Protein AF-A0A937YTL3-F1 (afdb_monomer)

Solvent-accessible surface area (backbone atoms only — not comparable to full-atom values): 33854 Å² total; per-residue (Å²): 137,85,86,84,88,82,92,81,87,86,85,82,84,82,86,90,82,87,90,86,87,81,88,80,84,86,79,85,83,76,90,75,80,86,70,86,77,78,61,68,65,62,53,50,50,48,52,53,53,60,63,67,40,56,67,49,66,56,79,86,65,87,38,51,38,37,31,37,40,35,32,34,35,30,71,38,46,82,35,52,54,39,41,35,31,31,12,64,50,89,40,17,20,36,35,42,37,41,38,64,58,23,38,36,36,31,41,31,45,88,83,44,77,33,80,75,44,70,21,70,38,87,57,63,76,48,61,47,50,32,36,43,38,39,36,45,42,80,35,63,52,58,99,75,36,40,36,26,54,50,91,40,100,75,34,81,62,46,28,32,39,35,35,33,69,36,43,61,94,54,78,81,69,93,63,66,46,26,76,44,79,46,54,70,67,59,76,51,99,78,74,91,80,84,81,70,91,54,96,78,65,92,59,67,67,74,58,28,58,29,49,28,42,37,35,50,54,40,76,51,48,47,79,75,49,76,49,72,45,66,62,84,92,67,73,82,89,55,53,76,40,61,64,78,43,76,35,84,37,45,98,55,28,13,54,44,75,31,34,31,28,29,78,49,78,78,32,37,18,42,36,22,33,12,16,58,78,36,24,49,34,20,38,29,34,25,42,67,87,55,49,77,61,37,70,37,75,65,65,57,60,9,55,59,96,51,51,63,18,56,34,23,44,45,64,87,69,83,65,39,15,27,35,40,35,18,24,76,49,26,38,37,36,21,38,40,60,65,49,46,76,74,45,77,42,73,44,61,92,92,42,53,40,35,23,30,62,31,68,24,24,43,86,46,55,100,55,56,39,22,38,36,39,23,41,67,50,50,32,38,38,37,19,41,79,82,65,48,75,76,38,64,49,77,44,54,29,18,55,48,57,44,61,45,57,81,88,74,84,59,29,18,26,37,42,30,35,51,29,38,2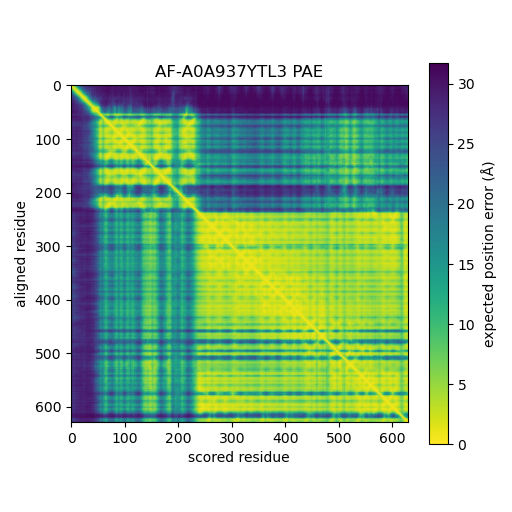5,42,52,81,54,52,72,75,39,70,57,98,66,59,66,47,22,32,17,52,46,84,42,62,32,39,92,94,47,71,60,28,40,40,33,16,20,42,74,49,17,32,53,41,31,26,42,86,85,63,47,79,76,44,62,69,79,72,55,46,79,82,40,25,27,28,34,74,48,67,28,34,41,46,89,72,71,80,36,24,29,39,40,33,30,28,63,64,38,56,80,40,52,4,30,34,43,31,24,42,56,86,70,44,66,68,24,36,38,39,32,48,44,43,69,38,53,40,72,39,54,52,78,71,26,19,24,42,36,35,46,52,62,32,30,31,23,40,72,72,36,48,64,66,33,30,50,53,85,54,66,61,72,50,65,59,39,39,82,47,21,33,51,51,65,46,41,48,86,64,75,67,46,44,23,45,35,38,27,40,20,44,35,42,37,32,30,71,60,87,51,70,69,40,98,56,74,35,64,83,69,59,69,43,57,76,67,83,56

Mean predicted aligned error: 13.04 Å

Sequence (629 aa):
MNDPGYPISPAARPPMSPLSGLLLVAVFPGPRLAADPIPSEERAAAMERERRASVVLSRPDVGLFPHCRARAELDSPSSSAEVVFLATDADNCYVARAVPDGVLLAKRIDEGETVIAEGPSHWWTGPGEYCLEVEAVVSDRDEHGPAWFLNTATVPPLLRLRARVWRADGEPPARWTVSAIDDPVIPGRRGERYWDPDPFGSSSARYPFGSHCGWREARGVRWLALECSSRPLVPPRCPLLEPILRIPTGERGGCWLALGDLTGDGRPDFVVARNDNQAVTALTAYGSDGRELWRWGEGGAADIAYDVPATVYDLDGDGRAEVLCSVRGSLLLLDGETGREKARFPLPAGLDVADCLTIANLRGGERPADVVLKSRYDHLWACDDRLSVLWEWAGNTGHCPTARDIDGDGRDEVLCGYALIDHDGRVLWELPLPDHADTTRLVQLEPGGPVRAVLGCGGGSDMVIASLAGEILHRPQPPLADFHFQTINVGDLRRDPAGRELIVDDGWARPGRAQLALFDAQLRRIGTYYSAYQRFARLVSWGGLARIVMPADGAIVDGRGRAVARFVDPPPFGGPGAESPMARVADIDGDGQDEVILYNAEQIVVYRNPSPPSPQPAVQERLYNFTYY

Secondary structure (DSSP, 8-state):
--------PPPPPPPP-----------PPPPPP-PPPPPHHHHHHHHHHHHTPPEEEPP---S---EEEEEEEESSTT--EEEEEEESSSSSEEEEEEETTEEEEEEEETTEEEEEEEEE-SS--SSEEEEEEEEEEE-SB-SSSBEEE---TTSPPPEEEEEEEEETTSPPPSS-SEEEEE-TTS--SS-SS---S-TTS--GGG--B-SEEEEE--TTEEEEEEEEE-----PPPPPEE-EEEEEE-GGG--SEEEEE-SSSSSS-EEEEEEEETTEEEEEEEE-TTS-EEEEEE-------SS---EEEE-SSSSSSPEEEEEETTEEEEE-TTT--EEEEEEPPTT-SS-SEEEEE-TT--SS--EEEEE-SSSEEEEE-TT--EEEEEES---S--EEE-SSSSSS-EEEETTEEE-TTS-EEEE---SS-EEEEEEEE-STT--EEEEEEEGGGTEEEEEETTS-EEE--SS--TT-----EEEE---SSSSSPEEEEE-TTSPTT-EEEEEE-TTS-EEEEEEES--TT-EEEEETTEEEEEETTTTEEE-TTS-EEEEESSPPPS--TT-SS-EEEEE-SSSSSSPEEEEEETTEEEEE---S---SS-S----TTS----

Nearest PDB structures (foldseek):
  6mlt-assembly1_A  TM=6.626E-01  e=2.944E-10  Vibrio cholerae O1 biovar El Tor str. N16961
  6n44-assembly4_G-3  TM=6.365E-01  e=1.791E-02  Ovis aries
  3ecq-assembly1_A  TM=2.126E-01  e=2.260E-03  Streptococcus pneumoniae R6
  1pz7-assembly2_B  TM=3.491E-01  e=1.713E-01  Gallus gallus
  3poy-assembly1_A  TM=1.247E-01  e=1.872E-03  Bos taurus

pLDDT: mean 79.32, std 19.7, range [23.97, 98.5]

Foldseek 3Di:
DDDDDDDDDDDDDDDDDDDDDDDDDDDDDDDDDDDDDDDPVVVVVVVVVQVPWDWDKDDCPAFAFQKKKWKKWFQWLQWKWKKWHLAPDPQLTWIWIDGNQWIWTWGGHPRDIDTFDIFGDPQSDTTAMKMKMKGWDQALDDPAAGEFEQPFVQFDGWIWIFMAMHGPVDDGDPDTRDIGIDGSLDDPDPDDDDDDVPSPDDDCSSGSGGRIITIIDIPRMDIDDMDTDGDPPDDPDAAEFEFPDKAFCAQNAAFDWFWDALPLPLFIWIKGFADDQQATAKIWTAALRNHTQDIDGHDHQRAFPFAHAWYWADQPPPSHTWIWGWHFQWIFTARSRHRHTPDIDGDPPPARTFRYWDFFFLVLDPDGNWIWTADRFFKIFIAGNRRHTQDMDTGGQAHAKDWADQPPPSGTWIDGWQWIAHSNGHTLDGDPADDTFLDWDFDDFAVVDATWIWTFHAVQLWIFIGGPNGHTPDIDPPRPPQFGWNDWDWFFLDPPPHTIKIWTWRQRPRQNFTWIWIAHSSRRTHYIYGFSGAFQWDWFQAQQTTWIDDLRSQFTAGPNNDGNYGYDPRPDADDRHHRTWHWDWDDRPNQQGTWIWTDRRGMITTTDRPHHHHPDTRDDDPSGRDGSD

Structure (mmCIF, N/CA/C/O backbone):
data_AF-A0A937YTL3-F1
#
_entry.id   AF-A0A937YTL3-F1
#
loop_
_atom_site.group_PDB
_atom_site.id
_atom_site.type_symbol
_atom_site.label_atom_id
_atom_site.label_alt_id
_atom_site.label_comp_id
_atom_site.label_asym_id
_atom_site.label_entity_id
_atom_site.label_seq_id
_atom_site.pdbx_PDB_ins_code
_atom_site.Cartn_x
_atom_site.Cartn_y
_atom_site.Cartn_z
_atom_site.occupancy
_atom_site.B_iso_or_equiv
_atom_site.auth_seq_id
_atom_site.auth_comp_id
_atom_site.auth_asym_id
_atom_site.auth_atom_id
_atom_site.pdbx_PDB_model_num
ATOM 1 N N . MET A 1 1 ? 46.544 2.241 5.929 1.00 29.75 1 MET A N 1
ATOM 2 C CA . MET A 1 1 ? 47.353 3.414 6.320 1.00 29.75 1 MET A CA 1
ATOM 3 C C . MET A 1 1 ? 47.159 4.480 5.255 1.00 29.75 1 MET A C 1
ATOM 5 O O . MET A 1 1 ? 47.470 4.206 4.108 1.00 29.75 1 MET A O 1
ATOM 9 N N . ASN A 1 2 ? 46.648 5.630 5.693 1.00 27.20 2 ASN A N 1
ATOM 10 C CA . ASN A 1 2 ? 46.633 6.963 5.076 1.00 27.20 2 ASN A CA 1
ATOM 11 C C . ASN A 1 2 ? 45.775 7.220 3.816 1.00 27.20 2 ASN A C 1
ATOM 13 O O . ASN A 1 2 ? 46.163 6.945 2.687 1.00 27.20 2 ASN A O 1
ATOM 17 N N . ASP A 1 3 ? 44.630 7.832 4.123 1.00 34.81 3 ASP A N 1
ATOM 18 C CA . ASP A 1 3 ? 43.725 8.707 3.364 1.00 34.81 3 ASP A CA 1
ATOM 19 C C . ASP A 1 3 ? 44.435 9.854 2.602 1.00 34.81 3 ASP A C 1
ATOM 21 O O . ASP A 1 3 ? 45.474 10.345 3.067 1.00 34.81 3 ASP A O 1
ATOM 25 N N . PRO A 1 4 ? 43.872 10.309 1.462 1.00 37.59 4 PRO A N 1
ATOM 26 C CA . PRO A 1 4 ? 43.619 11.746 1.326 1.00 37.59 4 PRO A CA 1
ATOM 27 C C . PRO A 1 4 ? 42.295 12.116 0.604 1.00 37.59 4 PRO A C 1
ATOM 29 O O . PRO A 1 4 ? 42.145 11.898 -0.594 1.00 37.59 4 PRO A O 1
ATOM 32 N N . GLY A 1 5 ? 41.416 12.841 1.305 1.00 25.72 5 GLY A N 1
ATOM 33 C CA . GLY A 1 5 ? 41.250 14.297 1.122 1.00 25.72 5 GLY A CA 1
ATOM 34 C C . GLY A 1 5 ? 40.209 14.821 0.112 1.00 25.72 5 GLY A C 1
ATOM 35 O O . GLY A 1 5 ? 40.522 15.045 -1.054 1.00 25.72 5 GLY A O 1
ATOM 36 N N . TYR A 1 6 ? 39.029 15.204 0.623 1.00 26.19 6 TYR A N 1
ATOM 37 C CA . TYR A 1 6 ? 38.094 16.182 0.030 1.00 26.19 6 TYR A CA 1
ATOM 38 C C . TYR A 1 6 ? 38.280 17.572 0.685 1.00 26.19 6 TYR A C 1
ATOM 40 O O . TYR A 1 6 ? 38.459 17.632 1.905 1.00 26.19 6 TYR A O 1
ATOM 48 N N . PRO A 1 7 ? 38.203 18.704 -0.048 1.00 29.64 7 PRO A N 1
ATOM 49 C CA . PRO A 1 7 ? 38.272 20.034 0.549 1.00 29.64 7 PRO A CA 1
ATOM 50 C C . PRO A 1 7 ? 36.874 20.573 0.900 1.00 29.64 7 PRO A C 1
ATOM 52 O O . PRO A 1 7 ? 36.005 20.685 0.040 1.00 29.64 7 PRO A O 1
ATOM 55 N N . ILE A 1 8 ? 36.689 20.990 2.155 1.00 30.19 8 ILE A N 1
ATOM 56 C CA . ILE A 1 8 ? 35.582 21.852 2.596 1.00 30.19 8 ILE A CA 1
ATOM 57 C C . ILE A 1 8 ? 36.203 23.166 3.081 1.00 30.19 8 ILE A C 1
ATOM 59 O O . ILE A 1 8 ? 37.083 23.167 3.941 1.00 30.19 8 ILE A O 1
ATOM 63 N N . SER A 1 9 ? 35.763 24.289 2.511 1.00 26.88 9 SER A N 1
ATOM 64 C CA . SER A 1 9 ? 36.149 25.637 2.946 1.00 26.88 9 SER A CA 1
ATOM 65 C C . SER A 1 9 ? 35.270 26.106 4.121 1.00 26.88 9 SER A C 1
ATOM 67 O O . SER A 1 9 ? 34.062 25.863 4.087 1.00 26.88 9 SER A O 1
ATOM 69 N N . PRO A 1 10 ? 35.818 26.796 5.145 1.00 30.89 10 PRO A N 1
ATOM 70 C CA . PRO A 1 10 ? 35.059 27.275 6.295 1.00 30.89 10 PRO A CA 1
ATOM 71 C C . PRO A 1 10 ? 34.634 28.744 6.123 1.00 30.89 10 PRO A C 1
ATOM 73 O O . PRO A 1 10 ? 35.472 29.626 5.939 1.00 30.89 10 PRO A O 1
ATOM 76 N N . ALA A 1 11 ? 33.340 29.040 6.265 1.00 29.77 11 ALA A N 1
ATOM 77 C CA . ALA A 1 11 ? 32.865 30.411 6.452 1.00 29.77 11 ALA A CA 1
ATOM 78 C C . ALA A 1 11 ? 32.672 30.696 7.951 1.00 29.77 11 ALA A C 1
ATOM 80 O O . ALA A 1 11 ? 31.919 30.022 8.654 1.00 29.77 11 ALA A O 1
ATOM 81 N N . ALA A 1 12 ? 33.423 31.683 8.434 1.00 28.78 12 ALA A N 1
ATOM 82 C CA . ALA A 1 12 ? 33.547 32.080 9.826 1.00 28.78 12 ALA A CA 1
ATOM 83 C C . ALA A 1 12 ? 32.292 32.778 10.387 1.00 28.78 12 ALA A C 1
ATOM 85 O O . ALA A 1 12 ? 31.668 33.610 9.731 1.00 28.78 12 ALA A O 1
ATOM 86 N N . ARG A 1 13 ? 31.986 32.490 11.658 1.00 31.33 13 ARG A N 1
ATOM 87 C CA . ARG A 1 13 ? 31.073 33.266 12.515 1.00 31.33 13 ARG A CA 1
ATOM 88 C C . ARG A 1 13 ? 31.724 34.598 12.929 1.00 31.33 13 ARG A C 1
ATOM 90 O O . ARG A 1 13 ? 32.896 34.568 13.307 1.00 31.33 13 ARG A O 1
ATOM 97 N N . PRO A 1 14 ? 30.984 35.718 13.017 1.00 28.91 14 PRO A N 1
ATOM 98 C CA . PRO A 1 14 ? 31.380 36.855 13.841 1.00 28.91 14 PRO A CA 1
ATOM 99 C C . PRO A 1 14 ? 30.705 36.821 15.236 1.00 28.91 14 PRO A C 1
ATOM 101 O O . PRO A 1 14 ? 29.682 36.153 15.412 1.00 28.91 14 PRO A O 1
ATOM 104 N N . PRO A 1 15 ? 31.283 37.495 16.253 1.00 29.50 15 PRO A N 1
ATOM 105 C CA . PRO A 1 15 ? 30.921 37.325 17.662 1.00 29.50 15 PRO A CA 1
ATOM 106 C C . PRO A 1 15 ? 29.812 38.282 18.135 1.00 29.50 15 PRO A C 1
ATOM 108 O O . PRO A 1 15 ? 29.671 39.397 17.639 1.00 29.50 15 PRO A O 1
ATOM 111 N N . MET A 1 16 ? 29.060 37.853 19.155 1.00 29.59 16 MET A N 1
ATOM 112 C CA . MET A 1 16 ? 28.075 38.664 19.882 1.00 29.59 16 MET A CA 1
ATOM 113 C C . MET A 1 16 ? 28.710 39.508 20.997 1.00 29.59 16 MET A C 1
ATOM 115 O O . MET A 1 16 ? 29.498 38.985 21.781 1.00 29.59 16 MET A O 1
ATOM 119 N N . SER A 1 17 ? 28.280 40.770 21.130 1.00 26.17 17 SER A N 1
ATOM 120 C CA . SER A 1 17 ? 27.730 41.415 22.352 1.00 26.17 17 SER A CA 1
ATOM 121 C C . SER A 1 17 ? 27.512 42.935 22.101 1.00 26.17 17 SER A C 1
ATOM 123 O O . SER A 1 17 ? 27.906 43.419 21.043 1.00 26.17 17 SER A O 1
ATOM 125 N N . PRO A 1 18 ? 26.877 43.712 23.004 1.00 43.75 18 PRO A N 1
ATOM 126 C CA . PRO A 1 18 ? 25.426 43.786 23.185 1.00 43.75 18 PRO A CA 1
ATOM 127 C C . PRO A 1 18 ? 24.883 45.238 23.096 1.00 43.75 18 PRO A C 1
ATOM 129 O O . PRO A 1 18 ? 25.645 46.191 22.979 1.00 43.75 18 PRO A O 1
ATOM 132 N N . LEU A 1 19 ? 23.562 45.369 23.289 1.00 25.34 19 LEU A N 1
ATOM 133 C CA . LEU A 1 19 ? 22.788 46.550 23.725 1.00 25.34 19 LEU A CA 1
ATOM 134 C C . LEU A 1 19 ? 21.962 47.319 22.678 1.00 25.34 19 LEU A C 1
ATOM 136 O O . LEU A 1 19 ? 22.471 47.879 21.713 1.00 25.34 19 LEU A O 1
ATOM 140 N N . SER A 1 20 ? 20.711 47.527 23.109 1.00 25.73 20 SER A N 1
ATOM 141 C CA . SER A 1 20 ? 19.862 48.723 22.960 1.00 25.73 20 SER A CA 1
ATOM 142 C C . SER A 1 20 ? 18.708 48.636 21.962 1.00 25.73 20 SER A C 1
ATOM 144 O O . SER A 1 20 ? 18.903 48.689 20.755 1.00 25.73 20 SER A O 1
ATOM 146 N N . GLY A 1 21 ? 17.490 48.694 22.512 1.00 24.22 21 GLY A N 1
ATOM 147 C CA . GLY A 1 21 ? 16.409 49.482 21.920 1.00 24.22 21 GLY A CA 1
ATOM 148 C C . GLY A 1 21 ? 15.273 48.698 21.275 1.00 24.22 21 GLY A C 1
ATOM 149 O O . GLY A 1 21 ? 15.153 48.699 20.056 1.00 24.22 21 GLY A O 1
ATOM 150 N N . LEU A 1 22 ? 14.370 48.138 22.087 1.00 26.12 22 LEU A N 1
ATOM 151 C CA . LEU A 1 22 ? 12.993 47.908 21.646 1.00 26.12 22 LEU A CA 1
ATOM 152 C C . LEU A 1 22 ? 12.035 48.764 22.476 1.00 26.12 22 LEU A C 1
ATOM 154 O O . LEU A 1 22 ? 12.068 48.781 23.706 1.00 26.12 22 LEU A O 1
ATOM 158 N N . LEU A 1 23 ? 11.244 49.526 21.730 1.00 25.31 23 LEU A N 1
ATOM 159 C CA . LEU A 1 23 ? 10.263 50.516 22.138 1.00 25.31 23 LEU A CA 1
ATOM 160 C C . LEU A 1 23 ? 9.120 49.835 22.911 1.00 25.31 23 LEU A C 1
ATOM 162 O O . LEU A 1 23 ? 8.432 48.968 22.375 1.00 25.31 23 LEU A O 1
ATOM 166 N N . LEU A 1 24 ? 8.918 50.231 24.169 1.00 24.86 24 LEU A N 1
ATOM 167 C CA . LEU A 1 24 ? 7.807 49.783 25.007 1.00 24.86 24 LEU A CA 1
ATOM 168 C C . LEU A 1 24 ? 6.581 50.669 24.724 1.00 24.86 24 LEU A C 1
ATOM 170 O O . LEU A 1 24 ? 6.617 51.873 24.982 1.00 24.86 24 LEU A O 1
ATOM 174 N N . VAL A 1 25 ? 5.488 50.091 24.224 1.00 26.06 25 VAL A N 1
ATOM 175 C CA . VAL A 1 25 ? 4.166 50.738 24.250 1.00 26.06 25 VAL A CA 1
ATOM 176 C C . VAL A 1 25 ? 3.600 50.560 25.658 1.00 26.06 25 VAL A C 1
ATOM 178 O O . VAL A 1 25 ? 3.339 49.443 26.099 1.00 26.06 25 VAL A O 1
ATOM 181 N N . ALA A 1 26 ? 3.455 51.668 26.382 1.00 23.97 26 ALA A N 1
ATOM 182 C CA . ALA A 1 26 ? 2.906 51.696 27.730 1.00 23.97 26 ALA A CA 1
ATOM 183 C C . ALA A 1 26 ? 1.375 51.543 27.707 1.00 23.97 26 ALA A C 1
ATOM 185 O O . ALA A 1 26 ? 0.670 52.383 27.151 1.00 23.97 26 ALA A O 1
ATOM 186 N N . VAL A 1 27 ? 0.864 50.505 28.371 1.00 27.00 27 VAL A N 1
ATOM 187 C CA . VAL A 1 27 ? -0.536 50.414 28.805 1.00 27.00 27 VAL A CA 1
ATOM 188 C C . VAL A 1 27 ? -0.554 50.636 30.317 1.00 27.00 27 VAL A C 1
ATOM 190 O O . VAL A 1 27 ? 0.011 49.851 31.076 1.00 27.00 27 VAL A O 1
ATOM 193 N N . PHE A 1 28 ? -1.164 51.738 30.752 1.00 24.72 28 PHE A N 1
ATOM 194 C CA . PHE A 1 28 ? -1.344 52.077 32.165 1.00 24.72 28 PHE A CA 1
ATOM 195 C C . PHE A 1 28 ? -2.429 51.193 32.808 1.00 24.72 28 PHE A C 1
ATOM 197 O O . PHE A 1 28 ? -3.529 51.112 32.259 1.00 24.72 28 PHE A O 1
ATOM 204 N N . P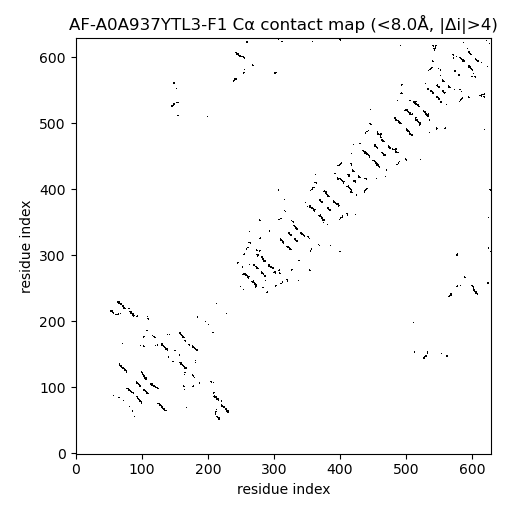RO A 1 29 ? -2.204 50.603 33.997 1.00 29.62 29 PRO A N 1
ATOM 205 C CA . PRO A 1 29 ? -3.283 50.084 34.821 1.00 29.62 29 PRO A CA 1
ATOM 206 C C . PRO A 1 29 ? -3.828 51.186 35.744 1.00 29.62 29 PRO A C 1
ATOM 208 O O . PRO A 1 29 ? -3.080 51.848 36.463 1.00 29.62 29 PRO A O 1
ATOM 211 N N . GLY A 1 30 ? -5.150 51.374 35.721 1.00 29.83 30 GLY A N 1
ATOM 212 C CA . GLY A 1 30 ? -5.882 52.192 36.692 1.00 29.83 30 GLY A CA 1
ATOM 213 C C . GLY A 1 30 ? -5.894 51.577 38.104 1.00 29.83 30 GLY A C 1
ATOM 214 O O . GLY A 1 30 ? -5.521 50.413 38.282 1.00 29.83 30 GLY A O 1
ATOM 215 N N . PRO A 1 31 ? -6.319 52.341 39.126 1.00 26.09 31 PRO A N 1
ATOM 216 C CA . PRO A 1 31 ? -6.171 51.962 40.525 1.00 26.09 31 PRO A CA 1
ATOM 217 C C . PRO A 1 31 ? -7.118 50.809 40.880 1.00 26.09 31 PRO A C 1
ATOM 219 O O . PRO A 1 31 ? -8.338 50.943 40.808 1.00 26.09 31 PRO A O 1
ATOM 222 N N . ARG A 1 32 ? -6.555 49.667 41.291 1.00 30.61 32 ARG A N 1
ATOM 223 C CA . ARG A 1 32 ? -7.311 48.602 41.959 1.00 30.61 32 ARG A CA 1
ATOM 224 C C . ARG A 1 32 ? -7.521 49.000 43.418 1.00 30.61 32 ARG A C 1
ATOM 226 O O . ARG A 1 32 ? -6.556 49.214 44.146 1.00 30.61 32 ARG A O 1
ATOM 233 N N . LEU A 1 33 ? -8.786 49.087 43.824 1.00 31.20 33 LEU A N 1
ATOM 234 C CA . LEU A 1 33 ? -9.197 49.107 45.226 1.00 31.20 33 LEU A CA 1
ATOM 235 C C . LEU A 1 33 ? -8.625 47.866 45.923 1.00 31.20 33 LEU A C 1
ATOM 237 O O . LEU A 1 33 ? -8.831 46.742 45.464 1.00 31.20 33 LEU A O 1
ATOM 241 N N . ALA A 1 34 ? -7.879 48.089 47.002 1.00 27.81 34 ALA A N 1
ATOM 242 C CA . ALA A 1 34 ? -7.353 47.038 47.853 1.00 27.81 34 ALA A CA 1
ATOM 243 C C . ALA A 1 34 ? -8.515 46.370 48.603 1.00 27.81 34 ALA A C 1
ATOM 245 O O . ALA A 1 34 ? -9.132 46.977 49.474 1.00 27.81 34 ALA A O 1
ATOM 246 N N . ALA A 1 35 ? -8.810 45.126 48.241 1.00 37.47 35 ALA A N 1
ATOM 247 C CA . ALA A 1 35 ? -9.362 44.157 49.173 1.00 37.47 35 ALA A CA 1
ATOM 248 C C . ALA A 1 35 ? -8.183 43.281 49.607 1.00 37.47 35 ALA A C 1
ATOM 250 O O . ALA A 1 35 ? -7.434 42.804 48.749 1.00 37.47 35 ALA A O 1
ATOM 251 N N . ASP A 1 36 ? -7.981 43.145 50.916 1.00 30.41 36 ASP A N 1
ATOM 252 C CA . ASP A 1 36 ? -6.839 42.429 51.482 1.00 30.41 36 ASP A CA 1
ATOM 253 C C . ASP A 1 36 ? -6.730 41.005 50.901 1.00 30.41 36 ASP A C 1
ATOM 255 O O . ASP A 1 36 ? -7.723 40.268 50.875 1.00 30.41 36 ASP A O 1
ATOM 259 N N . PRO A 1 37 ? -5.550 40.587 50.409 1.00 37.66 37 PRO A N 1
ATOM 260 C CA . PRO A 1 37 ? -5.356 39.231 49.931 1.00 37.66 37 PRO A CA 1
ATOM 261 C C . PRO A 1 37 ? -5.349 38.264 51.118 1.00 37.66 37 PRO A C 1
ATOM 263 O O . PRO A 1 37 ? -4.551 38.393 52.045 1.00 37.66 37 PRO A O 1
ATOM 266 N N . ILE A 1 38 ? -6.210 37.249 51.055 1.00 41.78 38 ILE A N 1
ATOM 267 C CA . ILE A 1 38 ? -6.096 36.050 51.891 1.00 41.78 38 ILE A CA 1
ATOM 268 C C . ILE A 1 38 ? -4.689 35.446 51.653 1.00 41.78 38 ILE A C 1
ATOM 270 O O . ILE A 1 38 ? -4.292 35.330 50.486 1.00 41.78 38 ILE A O 1
ATOM 274 N N . PRO A 1 39 ? -3.917 35.080 52.696 1.00 42.19 39 PRO A N 1
ATOM 275 C CA . PRO A 1 39 ? -2.539 34.607 52.552 1.00 42.19 39 PRO A CA 1
ATOM 276 C C . PRO A 1 39 ? -2.403 33.408 51.599 1.00 42.19 39 PRO A C 1
ATOM 278 O O . PRO A 1 39 ? -3.174 32.448 51.651 1.00 42.19 39 PRO A O 1
ATOM 281 N N . SER A 1 40 ? -1.380 33.444 50.739 1.00 57.69 40 SER A N 1
ATOM 282 C CA . SER A 1 40 ? -1.091 32.438 49.703 1.00 57.69 40 SER A CA 1
ATOM 283 C C . SER A 1 40 ? -0.885 31.018 50.238 1.00 57.69 40 SER A C 1
ATOM 285 O O . SER A 1 40 ? -1.131 30.062 49.506 1.00 57.69 40 SER A O 1
ATOM 287 N N . GLU A 1 41 ? -0.489 30.859 51.501 1.00 45.19 41 GLU A N 1
ATOM 288 C CA . GLU A 1 41 ? -0.297 29.553 52.140 1.00 45.19 41 GLU A CA 1
ATOM 289 C C . GLU A 1 41 ? -1.617 28.842 52.458 1.00 45.19 41 GLU A C 1
ATOM 291 O O . GLU A 1 41 ? -1.681 27.624 52.335 1.00 45.19 41 GLU A O 1
ATOM 296 N N . GLU A 1 42 ? -2.698 29.562 52.777 1.00 44.75 42 GLU A N 1
ATOM 297 C CA . GLU A 1 42 ? -4.021 28.947 52.959 1.00 44.75 42 GLU A CA 1
ATOM 298 C C . GLU A 1 42 ? -4.634 28.524 51.626 1.00 44.75 42 GLU A C 1
ATOM 300 O O . GLU A 1 42 ? -5.284 27.486 51.559 1.00 44.75 42 GLU A O 1
ATOM 305 N N . ARG A 1 43 ? -4.375 29.268 50.543 1.00 44.06 43 ARG A N 1
ATOM 306 C CA . ARG A 1 43 ? -4.766 28.874 49.179 1.00 44.06 43 ARG A CA 1
ATOM 307 C C . ARG A 1 43 ? -3.961 27.679 48.677 1.00 44.06 43 ARG A C 1
ATOM 309 O O . ARG A 1 43 ? -4.545 26.755 48.125 1.00 44.06 43 ARG A O 1
ATOM 316 N N . ALA A 1 44 ? -2.650 27.668 48.912 1.00 40.88 44 ALA A N 1
ATOM 317 C CA . ALA A 1 44 ? -1.788 26.540 48.576 1.00 40.88 44 ALA A CA 1
ATOM 318 C C . ALA A 1 44 ? -2.135 25.303 49.415 1.00 40.88 44 ALA A C 1
ATOM 320 O O . ALA A 1 44 ? -2.252 24.221 48.863 1.00 40.88 44 ALA A O 1
ATOM 321 N N . ALA A 1 45 ? -2.404 25.450 50.715 1.00 40.91 45 ALA A N 1
ATOM 322 C CA . ALA A 1 45 ? -2.838 24.355 51.580 1.00 40.91 45 ALA A CA 1
ATOM 323 C C . ALA A 1 45 ? -4.281 23.906 51.302 1.00 40.91 45 ALA A C 1
ATOM 325 O O . ALA A 1 45 ? -4.590 22.735 51.502 1.00 40.91 45 ALA A O 1
ATOM 326 N N . ALA A 1 46 ? -5.167 24.795 50.841 1.00 39.66 46 ALA A N 1
ATOM 327 C CA . ALA A 1 46 ? -6.499 24.439 50.357 1.00 39.66 46 ALA A CA 1
ATOM 328 C C . ALA A 1 46 ? -6.421 23.677 49.030 1.00 39.66 46 ALA A C 1
ATOM 330 O O . ALA A 1 46 ? -7.091 22.661 48.913 1.00 39.66 46 ALA A O 1
ATOM 331 N N . MET A 1 47 ? -5.546 24.081 48.102 1.00 39.75 47 MET A N 1
ATOM 332 C CA . MET A 1 47 ? -5.264 23.342 46.863 1.00 39.75 47 MET A CA 1
ATOM 333 C C . MET A 1 47 ? -4.549 22.008 47.133 1.00 39.75 47 MET A C 1
ATOM 335 O O . MET A 1 47 ? -4.861 21.009 46.496 1.00 39.75 47 MET A O 1
ATOM 339 N N . GLU A 1 48 ? -3.644 21.944 48.113 1.00 35.75 48 GLU A N 1
ATOM 340 C CA . GLU A 1 48 ? -2.950 20.716 48.532 1.00 35.75 48 GLU A CA 1
ATOM 341 C C . GLU A 1 48 ? -3.895 19.770 49.310 1.00 35.75 48 GLU A C 1
ATOM 343 O O . GLU A 1 48 ? -3.798 18.546 49.214 1.00 35.75 48 GLU A O 1
ATOM 348 N N . ARG A 1 49 ? -4.872 20.319 50.053 1.00 39.00 49 ARG A N 1
ATOM 349 C CA . ARG A 1 49 ? -5.961 19.556 50.694 1.00 39.00 49 ARG A CA 1
ATOM 350 C C . ARG A 1 49 ? -7.055 19.141 49.707 1.00 39.00 49 ARG A C 1
ATOM 352 O O . ARG A 1 49 ? -7.591 18.054 49.878 1.00 39.00 49 ARG A O 1
ATOM 359 N N . GLU A 1 50 ? -7.347 19.934 48.677 1.00 43.56 50 GLU A N 1
ATOM 360 C CA . GLU A 1 50 ? -8.157 19.522 47.519 1.00 43.56 50 GLU A CA 1
ATOM 361 C C . GLU A 1 50 ? -7.434 18.459 46.688 1.00 43.56 50 GLU A C 1
ATOM 363 O O . GLU A 1 50 ? -8.077 17.563 46.149 1.00 43.56 50 GLU A O 1
ATOM 368 N N . ARG A 1 51 ? -6.098 18.490 46.616 1.00 42.75 51 ARG A N 1
ATOM 369 C CA . ARG A 1 51 ? -5.280 17.425 46.013 1.00 42.75 51 ARG A CA 1
ATOM 370 C C . ARG A 1 51 ? -5.354 16.106 46.782 1.00 42.75 51 ARG A C 1
ATOM 372 O O . ARG A 1 51 ? -5.317 15.062 46.149 1.00 42.75 51 ARG A O 1
ATOM 379 N N . ARG A 1 52 ? -5.545 16.134 48.108 1.00 42.69 52 ARG A N 1
ATOM 380 C CA . ARG A 1 52 ? -5.742 14.939 48.963 1.00 42.69 52 ARG A CA 1
ATOM 381 C C . ARG A 1 52 ? -7.155 14.336 48.923 1.00 42.69 52 ARG A C 1
ATOM 383 O O . ARG A 1 52 ? -7.495 13.527 49.784 1.00 42.69 52 ARG A O 1
ATOM 390 N N . ALA A 1 53 ? -7.984 14.718 47.961 1.00 53.84 53 ALA A N 1
ATOM 391 C CA . ALA A 1 53 ? -9.228 14.017 47.676 1.00 53.84 53 ALA A CA 1
ATOM 392 C C . ALA A 1 53 ? -8.943 12.599 47.157 1.00 53.84 53 ALA A C 1
ATOM 394 O O . ALA A 1 53 ? -8.243 12.443 46.154 1.00 53.84 53 ALA A O 1
ATOM 395 N N . SER A 1 54 ? -9.487 11.579 47.828 1.00 64.31 54 SER A N 1
ATOM 396 C CA . SER A 1 54 ? -9.379 10.193 47.375 1.00 64.31 54 SER A CA 1
ATOM 397 C C . SER A 1 54 ? -10.340 9.945 46.202 1.00 64.31 54 SER A C 1
ATOM 399 O O . SER A 1 54 ? -11.467 10.452 46.186 1.00 64.31 54 SER A O 1
ATOM 401 N N . VAL A 1 55 ? -9.879 9.224 45.176 1.00 70.75 55 VAL A N 1
ATOM 402 C CA . VAL A 1 55 ? -10.742 8.746 44.088 1.00 70.75 55 VAL A CA 1
ATOM 403 C C . VAL A 1 55 ? -11.280 7.382 44.496 1.00 70.75 55 VAL A C 1
ATOM 405 O O . VAL A 1 55 ? -10.510 6.458 44.757 1.00 70.75 55 VAL A O 1
ATOM 408 N N . VAL A 1 56 ? -12.604 7.257 44.555 1.00 75.06 56 VAL A N 1
ATOM 409 C CA . VAL A 1 56 ? -13.280 5.997 44.869 1.00 75.06 56 VAL A CA 1
ATOM 410 C C . VAL A 1 56 ? -13.714 5.358 43.555 1.00 75.06 56 VAL A C 1
ATOM 412 O O . VAL A 1 56 ? -14.658 5.822 42.915 1.00 75.06 56 VAL A O 1
ATOM 415 N N . LEU A 1 57 ? -13.013 4.299 43.146 1.00 73.81 57 LEU A N 1
ATOM 416 C CA . LEU A 1 57 ? -13.356 3.487 41.975 1.00 73.81 57 LEU A CA 1
ATOM 417 C C . LEU A 1 57 ? -14.274 2.318 42.370 1.00 73.81 57 LEU A C 1
ATOM 419 O O . LEU A 1 57 ? -14.143 1.732 43.448 1.00 73.81 57 LEU A O 1
ATOM 423 N N . SER A 1 58 ? -15.206 1.970 41.487 1.00 67.12 58 SER A N 1
ATOM 424 C CA . SER A 1 58 ? -16.074 0.791 41.613 1.00 67.12 58 SER A CA 1
ATOM 425 C C . SER A 1 58 ? -15.284 -0.532 41.554 1.00 67.12 58 SER A C 1
ATOM 427 O O . SER A 1 58 ? -14.225 -0.627 40.933 1.00 67.12 58 SER A O 1
ATOM 429 N N . ARG A 1 59 ? -15.799 -1.568 42.241 1.00 54.12 59 ARG A N 1
ATOM 430 C CA . ARG A 1 59 ? -15.260 -2.948 42.265 1.00 54.12 59 ARG A CA 1
ATOM 431 C C . ARG A 1 59 ? -15.537 -3.683 40.924 1.00 54.12 59 ARG A C 1
ATOM 433 O O . ARG A 1 59 ? -16.406 -3.246 40.180 1.00 54.12 59 ARG A O 1
ATOM 440 N N . PRO A 1 60 ? -14.795 -4.763 40.593 1.00 46.16 60 PRO A N 1
ATOM 441 C CA . PRO A 1 60 ? -14.303 -5.091 39.249 1.00 46.16 60 PRO A CA 1
ATOM 442 C C . PRO A 1 60 ? -15.298 -5.887 38.390 1.00 46.16 60 PRO A C 1
ATOM 444 O O . PRO A 1 60 ? -14.981 -6.980 37.914 1.00 46.16 60 PRO A O 1
ATOM 447 N N . ASP A 1 61 ? -16.499 -5.364 38.176 1.00 44.66 61 ASP A N 1
ATOM 448 C CA . ASP A 1 61 ? -17.336 -5.894 37.103 1.00 44.66 61 ASP A CA 1
ATOM 449 C C . ASP A 1 61 ? -16.642 -5.554 35.774 1.00 44.66 61 ASP A C 1
ATOM 451 O O . ASP A 1 61 ? -16.550 -4.395 35.375 1.00 44.66 61 ASP A O 1
ATOM 455 N N . VAL A 1 62 ? -16.055 -6.567 35.131 1.00 49.47 62 VAL A N 1
ATOM 456 C CA . VAL A 1 62 ? -15.215 -6.413 33.936 1.00 49.47 62 VAL A CA 1
ATOM 457 C C . VAL A 1 62 ? -16.074 -5.908 32.772 1.00 49.47 62 VAL A C 1
ATOM 459 O O . VAL A 1 62 ? -16.805 -6.676 32.146 1.00 49.47 62 VAL A O 1
ATOM 462 N N . GLY A 1 63 ? -15.993 -4.613 32.466 1.00 54.69 63 GLY A N 1
ATOM 463 C CA . GLY A 1 63 ? -16.669 -4.023 31.314 1.00 54.69 63 GLY A CA 1
ATOM 464 C C . GLY A 1 63 ? -16.314 -2.554 31.094 1.00 54.69 63 GLY A C 1
ATOM 465 O O . GLY A 1 63 ? -16.092 -1.806 32.036 1.00 54.69 63 GLY A O 1
ATOM 466 N N . LEU A 1 64 ? -16.273 -2.113 29.836 1.00 65.69 64 LEU A N 1
ATOM 467 C CA . LEU A 1 64 ? -16.236 -0.680 29.534 1.00 65.69 64 LEU A CA 1
ATOM 468 C C . LEU A 1 64 ? -17.563 -0.073 30.009 1.00 65.69 64 LEU A C 1
ATOM 470 O O . LEU A 1 64 ? -18.620 -0.577 29.623 1.00 65.69 64 LEU A O 1
ATOM 474 N N . PHE A 1 65 ? -17.508 0.979 30.834 1.00 73.56 65 PHE A N 1
ATOM 475 C CA . PHE A 1 65 ? -18.672 1.714 31.347 1.00 73.56 65 PHE A CA 1
ATOM 476 C C . PHE A 1 65 ? -18.870 3.030 30.570 1.00 73.56 65 PHE A C 1
ATOM 478 O O . PHE A 1 65 ? -18.520 4.101 31.070 1.00 73.56 65 PHE A O 1
ATOM 485 N N . PRO A 1 66 ? -19.411 2.981 29.334 1.00 77.75 66 PRO A N 1
ATOM 486 C CA . PRO A 1 66 ? -19.635 4.154 28.499 1.00 77.75 66 PRO A CA 1
ATOM 487 C C . PRO A 1 66 ? -20.714 5.084 29.043 1.00 77.75 66 PRO A C 1
ATOM 489 O O . PRO A 1 66 ? -20.897 6.162 28.508 1.00 77.75 66 PRO A O 1
ATOM 492 N N . HIS A 1 67 ? -21.490 4.696 30.047 1.00 88.88 67 HIS A N 1
ATOM 493 C CA . HIS A 1 67 ? -22.555 5.540 30.570 1.00 88.88 67 HIS A CA 1
ATOM 494 C C . HIS A 1 67 ? -22.601 5.413 32.084 1.00 88.88 67 HIS A C 1
ATOM 496 O O . HIS A 1 67 ? -22.712 4.301 32.606 1.00 88.88 67 HIS A O 1
ATOM 502 N N . CYS A 1 68 ? -22.478 6.552 32.767 1.00 89.50 68 CYS A N 1
ATOM 503 C CA . CYS A 1 68 ? -22.523 6.633 34.221 1.00 89.50 68 CYS A CA 1
ATOM 504 C C . CYS A 1 68 ? -23.469 7.755 34.659 1.00 89.50 68 CYS A C 1
ATOM 506 O O . CYS A 1 68 ? -23.492 8.839 34.074 1.00 89.50 68 CYS A O 1
ATOM 508 N N . ARG A 1 69 ? -24.228 7.520 35.726 1.00 91.75 69 ARG A N 1
ATOM 509 C CA . ARG A 1 69 ? -25.094 8.508 36.366 1.00 91.75 69 ARG A CA 1
ATOM 510 C C . ARG A 1 69 ? -24.821 8.517 37.858 1.00 91.75 69 ARG A C 1
ATOM 512 O O . ARG A 1 69 ? -25.037 7.520 38.539 1.00 91.75 69 ARG A O 1
ATOM 519 N N . ALA A 1 70 ? -24.374 9.653 38.364 1.00 91.75 70 ALA A N 1
ATOM 520 C CA . ALA A 1 70 ? -24.035 9.830 39.761 1.00 91.75 70 ALA A CA 1
ATOM 521 C C . ALA A 1 70 ? -25.002 10.805 40.434 1.00 91.75 70 ALA A C 1
ATOM 523 O O . ALA A 1 70 ? -25.344 11.849 39.875 1.00 91.75 70 ALA A O 1
ATOM 524 N N . ARG A 1 71 ? -25.434 10.459 41.647 1.00 92.81 71 ARG A N 1
ATOM 525 C CA . ARG A 1 71 ? -26.249 11.314 42.511 1.00 92.81 71 ARG A CA 1
ATOM 526 C C . ARG A 1 71 ? -25.395 11.850 43.642 1.00 92.81 71 ARG A C 1
ATOM 528 O O . ARG A 1 71 ? -24.756 11.070 44.350 1.00 92.81 71 ARG A O 1
ATOM 535 N N . ALA A 1 72 ? -25.422 13.160 43.830 1.00 91.06 72 ALA A N 1
ATOM 536 C CA . ALA A 1 72 ? -24.690 13.840 44.885 1.00 91.06 72 ALA A CA 1
ATOM 537 C C . ALA A 1 72 ? -25.579 14.872 45.573 1.00 91.06 72 ALA A C 1
ATOM 539 O O . ALA A 1 72 ? -26.348 15.573 44.921 1.00 91.06 72 ALA A O 1
ATOM 540 N N . GLU A 1 73 ? -25.447 14.983 46.885 1.00 91.31 73 GLU A N 1
ATOM 541 C CA . GLU A 1 73 ? -25.969 16.105 47.652 1.00 91.31 73 GLU A CA 1
ATOM 542 C C . GLU A 1 73 ? -24.851 17.123 47.882 1.00 91.31 73 GLU A C 1
ATOM 544 O O . GLU A 1 73 ? -23.721 16.753 48.211 1.00 91.31 73 GLU A O 1
ATOM 549 N N . LEU A 1 74 ? -25.168 18.400 47.683 1.00 87.44 74 LEU A N 1
ATOM 550 C CA . LEU A 1 74 ? -24.247 19.513 47.870 1.00 87.44 74 LEU A CA 1
ATOM 551 C C . LEU A 1 74 ? -24.652 20.352 49.075 1.00 87.44 74 LEU A C 1
ATOM 553 O O . LEU A 1 74 ? -25.808 20.766 49.186 1.00 87.44 74 LEU A O 1
ATOM 557 N N . ASP A 1 75 ? -23.667 20.699 49.896 1.00 86.50 75 ASP A N 1
ATOM 558 C CA . ASP A 1 75 ? -23.856 21.559 51.068 1.00 86.50 75 ASP A CA 1
ATOM 559 C C . ASP A 1 75 ? -23.696 23.054 50.729 1.00 86.50 75 ASP A C 1
ATOM 561 O O . ASP A 1 75 ? -24.141 23.922 51.481 1.00 86.50 75 ASP A O 1
ATOM 565 N N . SER A 1 76 ? -23.050 23.377 49.600 1.00 81.12 76 SER A N 1
ATOM 566 C CA . SER A 1 76 ? -22.741 24.748 49.172 1.00 81.12 76 SER A CA 1
ATOM 567 C C . SER A 1 76 ? -22.831 24.913 47.649 1.00 81.12 76 SER A C 1
ATOM 569 O O . SER A 1 76 ? -22.410 24.015 46.918 1.00 81.12 76 SER A O 1
ATOM 571 N N . PRO A 1 77 ? -23.273 26.083 47.140 1.00 69.38 77 PRO A N 1
ATOM 572 C CA . PRO A 1 77 ? -23.216 26.408 45.711 1.00 69.38 77 PRO A CA 1
ATOM 573 C C . PRO A 1 77 ? -21.791 26.451 45.138 1.00 69.38 77 PRO A C 1
ATOM 575 O O . PRO A 1 77 ? -21.632 26.361 43.928 1.00 69.38 77 PRO A O 1
ATOM 578 N N . SER A 1 78 ? -20.758 26.589 45.979 1.00 78.06 78 SER A N 1
ATOM 579 C CA . SER A 1 78 ? -19.350 26.609 45.553 1.00 78.06 78 SER A CA 1
ATOM 580 C C . SER A 1 78 ? -18.711 25.221 45.440 1.00 78.06 78 SER A C 1
ATOM 582 O O . SER A 1 78 ? -17.557 25.122 45.028 1.00 78.06 78 SER A O 1
ATOM 584 N N . SER A 1 79 ? -19.403 24.162 45.870 1.00 82.25 79 SER A N 1
ATOM 585 C CA . SER A 1 79 ? -18.887 22.793 45.795 1.00 82.25 79 SER A CA 1
ATOM 586 C C . SER A 1 79 ? -18.821 22.322 44.340 1.00 82.25 79 SER A C 1
ATOM 588 O O . SER A 1 79 ? -19.645 22.721 43.518 1.00 82.25 79 SER A O 1
ATOM 590 N N . SER A 1 80 ? -17.846 21.465 44.026 1.00 84.69 80 SER A N 1
ATOM 591 C CA . SER A 1 80 ? -17.732 20.800 42.724 1.00 84.69 80 SER A CA 1
ATOM 592 C C . SER A 1 80 ? -17.861 19.293 42.896 1.00 84.69 80 SER A C 1
ATOM 594 O O . SER A 1 80 ? -17.291 18.727 43.829 1.00 84.69 80 SER A O 1
ATOM 596 N N . ALA A 1 81 ? -18.622 18.646 42.014 1.00 87.69 81 ALA A N 1
ATOM 597 C CA . ALA A 1 81 ? -18.763 17.193 42.003 1.00 87.69 81 ALA A CA 1
ATOM 598 C C . ALA A 1 81 ? -18.099 16.624 40.753 1.00 87.69 81 ALA A C 1
ATOM 600 O O . ALA A 1 81 ? -18.339 17.093 39.641 1.00 87.69 81 ALA A O 1
ATOM 601 N N . GLU A 1 82 ? -17.264 15.610 40.945 1.00 91.38 82 GLU A N 1
ATOM 602 C CA . GLU A 1 82 ? -16.454 15.010 39.892 1.00 91.38 82 GLU A CA 1
ATOM 603 C C . GLU A 1 82 ? -16.749 13.514 39.772 1.00 91.38 82 GLU A C 1
ATOM 605 O O . GLU A 1 82 ? -16.546 12.754 40.721 1.00 91.38 82 GLU A O 1
ATOM 610 N N . VAL A 1 83 ? -17.202 13.107 38.587 1.00 91.56 83 VAL A N 1
ATOM 611 C CA . VAL A 1 83 ? -17.343 11.704 38.188 1.00 91.56 83 VAL A CA 1
ATOM 612 C C . VAL A 1 83 ? -16.151 11.332 37.321 1.00 91.56 83 VAL A C 1
ATOM 614 O O . VAL A 1 83 ? -15.838 12.041 36.362 1.00 91.56 83 VAL A O 1
ATOM 617 N N . VAL A 1 84 ? -15.523 10.204 37.647 1.00 89.62 84 VAL A N 1
ATOM 618 C CA . VAL A 1 84 ? -14.482 9.583 36.824 1.00 89.62 84 VAL A CA 1
ATOM 619 C C . VAL A 1 84 ? -15.070 8.386 36.083 1.00 89.62 84 VAL A C 1
ATOM 621 O O . VAL A 1 84 ? -15.848 7.614 36.646 1.00 89.62 84 VAL A O 1
ATOM 624 N N . PHE A 1 85 ? -14.741 8.232 34.807 1.00 87.44 85 PHE A N 1
ATOM 625 C CA . PHE A 1 85 ? -15.278 7.161 33.968 1.00 87.44 85 PHE A CA 1
ATOM 626 C C . PHE A 1 85 ? -14.259 6.711 32.921 1.00 87.44 85 PHE A C 1
ATOM 628 O O . PHE A 1 85 ? -13.299 7.427 32.632 1.00 87.44 85 PHE A O 1
ATOM 635 N N . LEU A 1 86 ? -14.458 5.495 32.393 1.00 82.06 86 LEU A N 1
ATOM 636 C CA . LEU A 1 86 ? -13.476 4.788 31.562 1.00 82.06 86 LEU A CA 1
ATOM 637 C C . LEU A 1 86 ? -12.074 4.799 32.196 1.00 82.06 86 LEU A C 1
ATOM 639 O O . LEU A 1 86 ? -11.083 4.989 31.514 1.00 82.06 86 LEU A O 1
ATOM 643 N N . ALA A 1 87 ? -11.977 4.653 33.514 1.00 77.19 87 ALA A N 1
ATOM 644 C CA . ALA A 1 87 ? -10.729 4.787 34.251 1.00 77.19 87 ALA A CA 1
ATOM 645 C C . ALA A 1 87 ? -9.939 3.471 34.269 1.00 77.19 87 ALA A C 1
ATOM 647 O O . ALA A 1 87 ? -10.520 2.391 34.412 1.00 77.19 87 ALA A O 1
ATOM 648 N N . THR A 1 88 ? -8.618 3.568 34.156 1.00 74.62 88 THR A N 1
ATOM 649 C CA . THR A 1 88 ? -7.697 2.493 34.558 1.00 74.62 88 THR A CA 1
ATOM 650 C C . THR A 1 88 ? -7.322 2.668 36.028 1.00 74.62 88 THR A C 1
ATOM 652 O O . THR A 1 88 ? -7.347 1.710 36.798 1.00 74.62 88 THR A O 1
ATOM 655 N N . ASP A 1 89 ? -7.057 3.910 36.432 1.00 75.06 89 ASP A N 1
ATOM 656 C CA . ASP A 1 89 ? -6.761 4.314 37.804 1.00 75.06 89 ASP A CA 1
ATOM 657 C C . ASP A 1 89 ? -7.185 5.786 38.033 1.00 75.06 89 ASP A C 1
ATOM 659 O O . ASP A 1 89 ? -7.970 6.348 37.268 1.00 75.06 89 ASP A O 1
ATOM 663 N N . ALA A 1 90 ? -6.727 6.403 39.125 1.00 75.25 90 ALA A N 1
ATOM 664 C CA . ALA A 1 90 ? -7.078 7.779 39.485 1.00 75.25 90 ALA A CA 1
ATOM 665 C C . ALA A 1 90 ? -6.438 8.855 38.580 1.00 75.25 90 ALA A C 1
ATOM 667 O O . ALA A 1 90 ? -6.989 9.958 38.461 1.00 75.25 90 ALA A O 1
ATOM 668 N N . ASP A 1 91 ? -5.304 8.533 37.960 1.00 75.75 91 ASP A N 1
ATOM 669 C CA . ASP A 1 91 ? -4.485 9.418 37.131 1.00 75.75 91 ASP A CA 1
ATOM 670 C C . ASP A 1 91 ? -4.691 9.165 35.633 1.00 75.75 91 ASP A C 1
ATOM 672 O O . ASP A 1 91 ? -4.348 10.019 34.823 1.00 75.75 91 ASP A O 1
ATOM 676 N N . ASN A 1 92 ? -5.324 8.047 35.279 1.00 78.31 92 ASN A N 1
ATOM 677 C CA . ASN A 1 92 ? -5.642 7.615 33.924 1.00 78.31 92 ASN A CA 1
ATOM 678 C C . ASN A 1 92 ? -7.160 7.418 33.790 1.00 78.31 92 ASN A C 1
ATOM 680 O O . ASN A 1 92 ? -7.695 6.328 34.036 1.00 78.31 92 ASN A O 1
ATOM 684 N N . CYS A 1 93 ? -7.873 8.511 33.489 1.00 84.62 93 CYS A N 1
ATOM 685 C CA . CYS A 1 93 ? -9.337 8.526 33.437 1.00 84.62 93 CYS A CA 1
ATOM 686 C C . CYS A 1 93 ? -9.927 9.689 32.626 1.00 84.62 93 CYS A C 1
ATOM 688 O O . CYS A 1 93 ? -9.292 10.726 32.408 1.00 84.62 93 CYS A O 1
ATOM 690 N N . TYR A 1 94 ? -11.190 9.537 32.215 1.00 89.94 94 TYR A N 1
ATOM 691 C CA . TYR A 1 94 ? -12.022 10.677 31.842 1.00 89.94 94 TYR A CA 1
ATOM 692 C C . TYR A 1 94 ? -12.746 11.235 33.056 1.00 89.94 94 TYR A C 1
ATOM 694 O O . TYR A 1 94 ? -13.140 10.509 33.969 1.00 89.94 94 TYR A O 1
ATOM 702 N N . VAL A 1 95 ? -12.956 12.545 33.024 1.00 91.56 95 VAL A N 1
ATOM 703 C CA . VAL A 1 95 ? -13.525 13.323 34.110 1.00 91.56 95 VAL A CA 1
ATOM 704 C C . VAL A 1 95 ? -14.682 14.152 33.574 1.00 91.56 95 VAL A C 1
ATOM 706 O O . VAL A 1 95 ? -14.528 14.904 32.613 1.00 91.56 95 VAL A O 1
ATOM 709 N N . ALA A 1 96 ? -15.834 14.068 34.232 1.00 93.88 96 ALA A N 1
ATOM 710 C CA . ALA A 1 96 ? -16.850 15.105 34.139 1.00 93.88 96 ALA A CA 1
ATOM 711 C C . ALA A 1 96 ? -16.967 15.792 35.490 1.00 93.88 96 ALA A C 1
ATOM 713 O O . ALA A 1 96 ? -17.254 15.148 36.503 1.00 93.88 96 ALA A O 1
ATOM 714 N N . ARG A 1 97 ? -16.751 17.105 35.505 1.00 91.94 97 ARG A N 1
ATOM 715 C CA . ARG A 1 97 ? -16.817 17.905 36.724 1.00 91.94 97 ARG A CA 1
ATOM 716 C C . ARG A 1 97 ? -17.920 18.940 36.577 1.00 91.94 97 ARG A C 1
ATOM 718 O O . ARG A 1 97 ? -17.901 19.769 35.669 1.00 91.94 97 ARG A O 1
ATOM 725 N N . ALA A 1 98 ? -18.894 18.870 37.470 1.00 89.00 98 ALA A N 1
ATOM 726 C CA . ALA A 1 98 ? -19.870 19.927 37.643 1.00 89.00 98 ALA A CA 1
ATOM 727 C C . ALA A 1 98 ? -19.284 20.973 38.599 1.00 89.00 98 ALA A C 1
ATOM 729 O O . ALA A 1 98 ? -18.806 20.637 39.687 1.00 89.00 98 ALA A O 1
ATOM 730 N N . VAL A 1 99 ? -19.269 22.224 38.153 1.00 84.56 99 VAL A N 1
ATOM 731 C CA . VAL A 1 99 ? -18.684 23.380 38.842 1.00 84.56 99 VAL A CA 1
ATOM 732 C C . VAL A 1 99 ? -19.722 24.503 38.916 1.00 84.56 99 VAL A C 1
ATOM 734 O O . VAL A 1 99 ? -20.707 24.466 38.171 1.00 84.56 99 VAL A O 1
ATOM 737 N N . PRO A 1 100 ? -19.522 25.521 39.774 1.00 75.69 100 PRO A N 1
ATOM 738 C CA . PRO A 1 100 ? -20.318 26.739 39.693 1.00 75.69 100 PRO A CA 1
ATOM 739 C C . PRO A 1 100 ? -20.309 27.265 38.249 1.00 75.69 100 PRO A C 1
ATOM 741 O O . PRO A 1 100 ? -19.249 27.350 37.633 1.00 75.69 100 PRO A O 1
ATOM 744 N N . ASP A 1 101 ? -21.494 27.545 37.706 1.00 77.00 101 ASP A N 1
ATOM 745 C CA . ASP A 1 101 ? -21.745 28.055 36.347 1.00 77.00 101 ASP A CA 1
ATOM 746 C C . ASP A 1 101 ? -21.612 27.060 35.171 1.00 77.00 101 ASP A C 1
ATOM 748 O O . ASP A 1 101 ? -21.917 27.427 34.030 1.00 77.00 101 ASP A O 1
ATOM 752 N N . GLY A 1 102 ? -21.247 25.785 35.387 1.00 87.00 102 GLY A N 1
ATOM 753 C CA . GLY A 1 102 ? -21.044 24.884 34.246 1.00 87.00 102 GLY A CA 1
ATOM 754 C C . GLY A 1 102 ? -20.752 23.411 34.512 1.00 87.00 102 GLY A C 1
ATOM 755 O O . GLY A 1 102 ? -20.705 22.917 35.637 1.00 87.00 102 GLY A O 1
ATOM 756 N N . VAL A 1 103 ? -20.560 22.695 33.407 1.00 91.44 103 VAL A N 1
ATOM 757 C CA . VAL A 1 103 ? -20.042 21.325 33.369 1.00 91.44 103 VAL A CA 1
ATOM 758 C C . VAL A 1 103 ? -18.832 21.305 32.448 1.00 91.44 103 VAL A C 1
ATOM 760 O O . VAL A 1 103 ? -18.901 21.812 31.327 1.00 91.44 103 VAL A O 1
ATOM 763 N N . LEU A 1 104 ? -17.746 20.689 32.906 1.00 92.81 104 LEU A N 1
ATOM 764 C CA . LEU A 1 104 ? -16.544 20.464 32.111 1.00 92.81 104 LEU A CA 1
ATOM 765 C C . LEU A 1 104 ? -16.308 18.973 31.883 1.00 92.81 104 LEU A C 1
ATOM 767 O O . LEU A 1 104 ? -16.545 18.144 32.764 1.00 92.81 104 LEU A O 1
ATOM 771 N N . LEU A 1 105 ? -15.814 18.660 30.692 1.00 93.44 105 LEU A N 1
ATOM 772 C CA . LEU A 1 105 ? -15.233 17.379 30.329 1.00 93.44 105 LEU A CA 1
ATOM 773 C C . LEU A 1 105 ? -13.719 17.550 30.284 1.00 93.44 105 LEU A C 1
ATOM 775 O O . LEU A 1 105 ? -13.212 18.463 29.629 1.00 93.44 105 LEU A O 1
ATOM 779 N N . ALA A 1 106 ? -13.003 16.672 30.967 1.00 90.50 106 ALA A N 1
ATOM 780 C CA . ALA A 1 106 ? -11.553 16.654 30.986 1.00 90.50 106 ALA A CA 1
ATOM 781 C C . ALA A 1 106 ? -11.029 15.220 30.902 1.00 90.50 106 ALA A C 1
ATOM 783 O O . ALA A 1 106 ? -11.742 14.254 31.168 1.00 90.50 106 ALA A O 1
ATOM 784 N N . LYS A 1 107 ? -9.762 15.095 30.532 1.00 87.38 107 LYS A N 1
ATOM 785 C CA . LYS A 1 107 ? -9.017 13.840 30.515 1.00 87.38 107 LYS A CA 1
ATOM 786 C C . LYS A 1 107 ? -7.783 13.978 31.387 1.00 87.38 107 LYS A C 1
ATOM 788 O O . LYS A 1 107 ? -7.113 15.012 31.326 1.00 87.3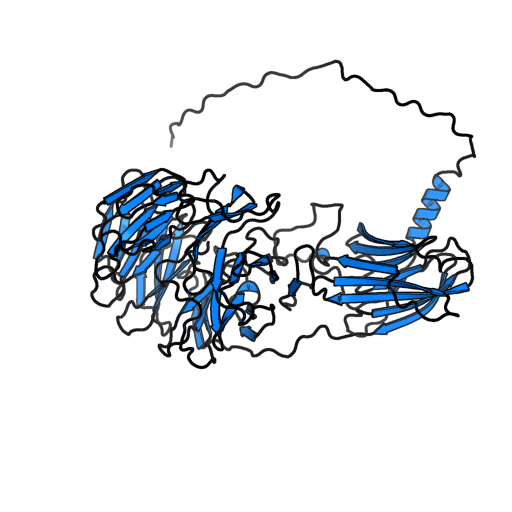8 107 LYS A O 1
ATOM 793 N N . ARG A 1 108 ? -7.492 12.939 32.169 1.00 85.00 108 ARG A N 1
ATOM 794 C CA . ARG A 1 108 ? -6.327 12.849 33.049 1.00 85.00 108 ARG A CA 1
ATOM 795 C C . ARG A 1 108 ? -5.411 11.708 32.595 1.00 85.00 108 ARG A C 1
ATOM 797 O O . ARG A 1 108 ? -5.921 10.628 32.300 1.00 85.00 108 ARG A O 1
ATOM 804 N N . ILE A 1 109 ? -4.109 11.984 32.480 1.00 77.38 109 ILE A N 1
ATOM 805 C CA . ILE A 1 109 ? -3.050 11.010 32.149 1.00 77.38 109 ILE A CA 1
ATOM 806 C C . ILE A 1 109 ? -1.806 11.343 32.975 1.00 77.38 109 ILE A C 1
ATOM 808 O O . ILE A 1 109 ? -1.355 12.487 32.901 1.00 77.38 109 ILE A O 1
ATOM 812 N N . ASP A 1 110 ? -1.240 10.369 33.696 1.00 70.19 110 ASP A N 1
ATOM 813 C CA . ASP A 1 110 ? 0.050 10.462 34.409 1.00 70.19 110 ASP A CA 1
ATOM 814 C C . ASP A 1 110 ? 0.271 11.842 35.094 1.00 70.19 110 ASP A C 1
ATOM 816 O O . ASP A 1 110 ? 1.252 12.540 34.838 1.00 70.19 110 ASP A O 1
ATOM 820 N N . GLU A 1 111 ? -0.692 12.260 35.932 1.00 69.50 111 GLU A N 1
ATOM 821 C CA . GLU A 1 111 ? -0.768 13.538 36.685 1.00 69.50 111 GLU A CA 1
ATOM 822 C C . GLU A 1 111 ? -1.154 14.813 35.895 1.00 69.50 111 GLU A C 1
ATOM 824 O O . GLU A 1 111 ? -1.434 15.860 36.494 1.00 69.50 111 GLU A O 1
ATOM 829 N N . GLY A 1 112 ? -1.221 14.761 34.563 1.00 75.31 112 GLY A N 1
ATOM 830 C CA . GLY A 1 112 ? -1.684 15.862 33.712 1.00 75.31 112 GLY A CA 1
ATOM 831 C C . GLY A 1 112 ? -3.200 15.851 33.497 1.00 75.31 112 GLY A C 1
ATOM 832 O O . GLY A 1 112 ? -3.776 14.805 33.229 1.00 75.31 112 GLY A O 1
ATOM 833 N N . GLU A 1 113 ? -3.861 17.015 33.546 1.00 83.88 113 GLU A N 1
ATOM 834 C CA . GLU A 1 113 ? -5.287 17.169 33.202 1.00 83.88 113 GLU A CA 1
ATOM 835 C C . GLU A 1 113 ? -5.450 18.120 32.008 1.00 83.88 113 GLU A C 1
ATOM 837 O O . GLU A 1 113 ? -4.897 19.223 31.995 1.00 83.88 113 GLU A O 1
ATOM 842 N N . THR A 1 114 ? -6.225 17.703 31.005 1.00 84.38 114 THR A N 1
ATOM 843 C CA . THR A 1 114 ? -6.612 18.539 29.862 1.00 84.38 114 THR A CA 1
ATOM 844 C C . THR A 1 114 ? -8.123 18.717 29.832 1.00 84.38 114 THR A C 1
ATOM 846 O O . THR A 1 114 ? -8.859 17.737 29.749 1.00 84.38 114 THR A O 1
ATOM 849 N N . VAL A 1 115 ? -8.584 19.970 29.843 1.00 89.31 115 VAL A N 1
ATOM 850 C CA . VAL A 1 115 ? -9.989 20.304 29.578 1.00 89.31 115 VAL A CA 1
ATOM 851 C C . VAL A 1 115 ? -10.274 20.124 28.089 1.00 89.31 115 VAL A C 1
ATOM 853 O O . VAL A 1 115 ? -9.625 20.742 27.247 1.00 89.31 115 VAL A O 1
ATOM 856 N N . ILE A 1 116 ? -11.246 19.269 27.787 1.00 88.50 116 ILE A N 1
ATOM 857 C CA . ILE A 1 116 ? -11.682 18.919 26.432 1.00 88.50 116 ILE A CA 1
ATOM 858 C C . ILE A 1 116 ? -12.753 19.907 25.976 1.00 88.50 116 ILE A C 1
ATOM 860 O O . ILE A 1 116 ? -12.680 20.462 24.883 1.00 88.50 116 ILE A O 1
ATOM 864 N N . ALA A 1 117 ? -13.756 20.129 26.827 1.00 91.31 117 ALA A N 1
ATOM 865 C CA . ALA A 1 117 ? -14.842 21.057 26.562 1.00 91.31 117 ALA A CA 1
ATOM 866 C C . ALA A 1 117 ? -15.518 21.508 27.854 1.00 91.31 117 ALA A C 1
ATOM 868 O O . ALA A 1 117 ? -15.514 20.802 28.862 1.00 91.31 117 ALA A O 1
ATOM 869 N N . GLU A 1 118 ? -16.167 22.662 27.783 1.00 92.94 118 GLU A N 1
ATOM 870 C CA . GLU A 1 118 ? -16.971 23.237 28.853 1.00 92.94 118 GLU A CA 1
ATOM 871 C C . GLU A 1 118 ? -18.304 23.736 28.290 1.00 92.94 118 GLU A C 1
ATOM 873 O O . GLU A 1 118 ? -18.396 24.148 27.132 1.00 92.94 118 GLU A O 1
ATOM 878 N N . GLY A 1 119 ? -19.356 23.662 29.100 1.00 89.94 119 GLY A N 1
ATOM 879 C CA . GLY A 1 119 ? -20.685 24.144 28.743 1.00 89.94 119 GLY A CA 1
ATOM 880 C C . GLY A 1 119 ? -21.383 24.788 29.942 1.00 89.94 119 GLY A C 1
ATOM 881 O O . GLY A 1 119 ? -21.239 24.292 31.065 1.00 89.94 119 GLY A O 1
ATOM 882 N N . PRO A 1 120 ? -22.150 25.874 29.738 1.00 89.06 120 PRO A N 1
ATOM 883 C CA . PRO A 1 120 ? -22.816 26.576 30.828 1.00 89.06 120 PRO A CA 1
ATOM 884 C C . PRO A 1 120 ? -23.975 25.751 31.395 1.00 89.06 120 PRO A C 1
ATOM 886 O O . PRO A 1 120 ? -24.752 25.149 30.650 1.00 89.06 120 PRO A O 1
ATOM 889 N N . SER A 1 121 ? -24.145 25.776 32.716 1.00 80.88 121 SER A N 1
ATOM 890 C CA . SER A 1 121 ? -25.269 25.131 33.398 1.00 80.88 121 SER A CA 1
ATOM 891 C C . SER A 1 121 ? -25.930 26.092 34.372 1.00 80.88 121 SER A C 1
ATOM 893 O O . SER A 1 121 ? -25.277 26.674 35.228 1.00 80.88 121 SER A O 1
ATOM 895 N N . HIS A 1 122 ? -27.251 26.217 34.267 1.00 79.12 122 HIS A N 1
ATOM 896 C CA . HIS A 1 122 ? -28.079 27.014 35.176 1.00 79.12 122 HIS A CA 1
ATOM 897 C C . HIS A 1 122 ? -28.723 26.167 36.279 1.00 79.12 122 HIS A C 1
ATOM 899 O O . HIS A 1 122 ? -29.521 26.684 37.050 1.00 79.12 122 HIS A O 1
ATOM 905 N N . TRP A 1 123 ? -28.430 24.864 36.336 1.00 77.94 123 TRP A N 1
ATOM 906 C CA . TRP A 1 123 ? -29.030 23.968 37.324 1.00 77.94 123 TRP A CA 1
ATOM 907 C C . TRP A 1 123 ? -28.320 24.032 38.673 1.00 77.94 123 TRP A C 1
ATOM 909 O O . TRP A 1 123 ? -28.957 23.806 39.693 1.00 77.94 123 TRP A O 1
ATOM 919 N N . TRP A 1 124 ? -27.031 24.373 38.688 1.00 76.44 124 TRP A N 1
ATOM 920 C CA . TRP A 1 124 ? -26.165 24.375 39.870 1.00 76.44 124 TRP A CA 1
ATOM 921 C C . TRP A 1 124 ? -26.363 25.639 40.731 1.00 76.44 124 TRP A C 1
ATOM 923 O O . TRP A 1 124 ? -25.511 26.521 40.766 1.00 76.44 124 TRP A O 1
ATOM 933 N N . THR A 1 125 ? -27.526 25.778 41.381 1.00 72.56 125 THR A N 1
ATOM 934 C CA . THR A 1 125 ? -27.977 27.062 41.972 1.00 72.56 125 THR A CA 1
ATOM 935 C C . THR A 1 125 ? -27.915 27.152 43.500 1.00 72.56 125 THR A C 1
ATOM 937 O O . THR A 1 125 ? -28.236 28.200 44.057 1.00 72.56 125 THR A O 1
ATOM 940 N N . GLY A 1 126 ? -27.569 26.076 44.212 1.00 77.25 126 GLY A N 1
ATOM 941 C CA . GLY A 1 126 ? -27.568 26.067 45.681 1.00 77.25 126 GLY A CA 1
ATOM 942 C C . GLY A 1 126 ? -27.484 24.673 46.302 1.00 77.25 126 GLY A C 1
ATOM 943 O O . GLY A 1 126 ? -27.341 23.692 45.573 1.00 77.25 126 GLY A O 1
ATOM 944 N N . PRO A 1 127 ? -27.593 24.560 47.635 1.00 84.62 127 PRO A N 1
ATOM 945 C CA . PRO A 1 127 ? -27.603 23.269 48.314 1.00 84.62 127 PRO A CA 1
ATOM 946 C C . PRO A 1 127 ? -28.757 22.372 47.849 1.00 84.62 127 PRO A C 1
ATOM 948 O O . PRO A 1 127 ? -29.841 22.856 47.494 1.00 84.62 127 PRO A O 1
ATOM 951 N N . GLY A 1 128 ? -28.532 21.062 47.869 1.00 88.44 128 GLY A N 1
ATOM 952 C CA . GLY A 1 128 ? -29.532 20.057 47.513 1.00 88.44 128 GLY A CA 1
ATOM 953 C C . GLY A 1 128 ? -28.968 18.903 46.696 1.00 88.44 128 GLY A C 1
ATOM 954 O O . GLY A 1 128 ? -27.760 18.792 46.503 1.00 88.44 128 GLY A O 1
ATOM 955 N N . GLU A 1 129 ? -29.860 18.038 46.223 1.00 92.00 129 GLU A N 1
ATOM 956 C CA . GLU A 1 129 ? -29.493 16.859 45.442 1.00 92.00 129 GLU A CA 1
ATOM 957 C C . GLU A 1 129 ? -29.429 17.142 43.939 1.00 92.00 129 GLU A C 1
ATOM 959 O O . GLU A 1 129 ? -30.315 17.774 43.354 1.00 92.00 129 GLU A O 1
ATOM 964 N N . TYR A 1 130 ? -28.394 16.596 43.311 1.00 91.56 130 TYR A N 1
ATOM 965 C CA . TYR A 1 130 ? -28.084 16.738 41.900 1.00 91.56 130 TYR A CA 1
ATOM 966 C C . TYR A 1 130 ? -27.771 15.390 41.271 1.00 91.56 130 TYR A C 1
ATOM 968 O O . TYR A 1 130 ? -27.213 14.491 41.905 1.00 91.56 130 TYR A O 1
ATOM 976 N N . CYS A 1 131 ? -28.092 15.289 39.989 1.00 92.69 131 CYS A N 1
ATOM 977 C CA . CYS A 1 131 ? -27.706 14.184 39.134 1.00 92.69 131 CYS A CA 1
ATOM 978 C C . CYS A 1 131 ? -26.695 14.690 38.105 1.00 92.69 131 CYS A C 1
ATOM 980 O O . CYS A 1 131 ? -26.983 15.636 37.370 1.00 92.69 131 CYS A O 1
ATOM 982 N N . LEU A 1 132 ? -25.531 14.048 38.043 1.00 92.81 132 LEU A N 1
ATOM 983 C CA . LEU A 1 132 ? -24.532 14.229 36.995 1.00 92.81 132 LEU A CA 1
ATOM 984 C C . LEU A 1 132 ? -24.512 12.965 36.138 1.00 92.81 132 LEU A C 1
ATOM 986 O O . LEU A 1 132 ? -24.251 11.871 36.633 1.00 92.81 132 LEU A O 1
ATOM 990 N N . GLU A 1 133 ? -24.808 13.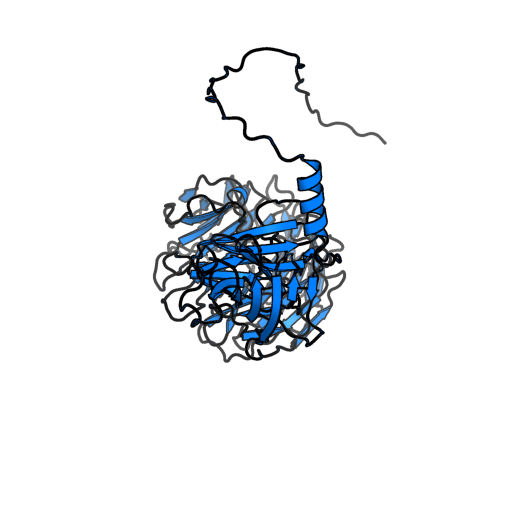109 34.854 1.00 93.56 133 GLU A N 1
ATOM 991 C CA . GLU A 1 133 ? -24.811 12.005 33.901 1.00 93.56 133 GLU A CA 1
ATOM 992 C C . GLU A 1 133 ? -23.758 12.236 32.835 1.00 93.56 133 GLU A C 1
ATOM 994 O O . GLU A 1 133 ? -23.649 13.334 32.283 1.00 93.56 133 GLU A O 1
ATOM 999 N N . VAL A 1 134 ? -23.011 11.178 32.550 1.00 93.31 134 VAL A N 1
ATOM 1000 C CA . VAL A 1 134 ? -21.932 11.153 31.576 1.00 93.31 134 VAL A CA 1
ATOM 1001 C C . VAL A 1 134 ? -22.134 10.005 30.610 1.00 93.31 134 VAL A C 1
ATOM 1003 O O . VAL A 1 134 ? -22.597 8.923 30.980 1.00 93.31 134 VAL A O 1
ATOM 1006 N N . GLU A 1 135 ? -21.770 10.245 29.362 1.00 92.06 135 GLU A N 1
ATOM 1007 C CA . GLU A 1 135 ? -21.801 9.244 28.316 1.00 92.06 135 GLU A CA 1
ATOM 1008 C C . GLU A 1 135 ? -20.572 9.381 27.414 1.00 92.06 135 GLU A C 1
ATOM 1010 O O . GLU A 1 135 ? -20.260 10.466 26.934 1.00 92.06 135 GLU A O 1
ATOM 1015 N N . ALA A 1 136 ? -19.905 8.267 27.158 1.00 87.56 136 ALA A N 1
ATOM 1016 C CA . ALA A 1 136 ? -18.868 8.075 26.171 1.00 87.56 136 ALA A CA 1
ATOM 1017 C C . ALA A 1 136 ? -19.342 7.022 25.178 1.00 87.56 136 ALA A C 1
ATOM 1019 O O . ALA A 1 136 ? -19.491 5.855 25.514 1.00 87.56 136 ALA A O 1
ATOM 1020 N N . VAL A 1 137 ? -19.566 7.413 23.934 1.00 82.38 137 VAL A N 1
ATOM 1021 C CA . VAL A 1 137 ? -19.839 6.460 22.853 1.00 82.38 137 VAL A CA 1
ATOM 1022 C C . VAL A 1 137 ? -18.773 6.596 21.791 1.00 82.38 137 VAL A C 1
ATOM 1024 O O . VAL A 1 137 ? -18.178 7.660 21.653 1.00 82.38 137 VAL A O 1
ATOM 1027 N N . VAL A 1 138 ? -18.558 5.541 21.011 1.00 76.50 138 VAL A N 1
ATOM 1028 C CA . VAL A 1 138 ? -17.732 5.641 19.805 1.00 76.50 138 VAL A CA 1
ATOM 1029 C C . VAL A 1 138 ? -18.305 6.751 18.930 1.00 76.50 138 VAL A C 1
ATOM 1031 O O . VAL A 1 138 ? -19.489 6.725 18.580 1.00 76.50 138 VAL A O 1
ATOM 1034 N N . SER A 1 139 ? -17.490 7.765 18.651 1.00 75.00 139 SER A N 1
ATOM 1035 C CA . SER A 1 139 ? -17.872 8.836 17.740 1.00 75.00 139 SER A CA 1
ATOM 1036 C C . SER A 1 139 ? -17.892 8.275 16.328 1.00 75.00 139 SER A C 1
ATOM 1038 O O . SER A 1 139 ? -16.960 7.608 15.919 1.00 75.00 139 SER A O 1
ATOM 1040 N N . ASP A 1 140 ? -18.929 8.576 15.561 1.00 70.44 140 ASP A N 1
ATOM 1041 C CA . ASP A 1 140 ? -19.003 8.300 14.125 1.00 70.44 140 ASP A CA 1
ATOM 1042 C C . ASP A 1 140 ? -18.394 9.427 13.276 1.00 70.44 140 ASP A C 1
ATOM 1044 O O . ASP A 1 140 ? -18.535 9.432 12.056 1.00 70.44 140 ASP A O 1
ATOM 1048 N N . ARG A 1 141 ? -17.787 10.432 13.918 1.00 69.25 141 ARG A N 1
ATOM 1049 C CA . ARG A 1 141 ? -17.270 11.650 13.285 1.00 69.25 141 ARG A CA 1
ATOM 1050 C C . ARG A 1 141 ? -15.934 12.075 13.879 1.00 69.25 141 ARG A C 1
ATOM 1052 O O . ARG A 1 141 ? -15.736 11.926 15.087 1.00 69.25 141 ARG A O 1
ATOM 1059 N N . ASP A 1 142 ? -15.103 12.661 13.032 1.00 68.62 142 ASP A N 1
ATOM 1060 C CA . ASP A 1 142 ? -13.945 13.486 13.368 1.00 68.62 142 ASP A CA 1
ATOM 1061 C C . ASP A 1 142 ? -14.197 14.943 12.905 1.00 68.62 142 ASP A C 1
ATOM 1063 O O . ASP A 1 142 ? -15.327 15.323 12.571 1.00 68.62 142 ASP A O 1
ATOM 1067 N N . GLU A 1 143 ? -13.165 15.787 12.932 1.00 62.16 143 GLU A N 1
ATOM 1068 C CA . GLU A 1 143 ? -13.231 17.184 12.478 1.00 62.16 143 GLU A CA 1
ATOM 1069 C C . GLU A 1 143 ? -13.342 17.349 10.949 1.00 62.16 143 GLU A C 1
ATOM 1071 O O . GLU A 1 143 ? -13.726 18.415 10.464 1.00 62.16 143 GLU A O 1
ATOM 1076 N N . HIS A 1 144 ? -13.054 16.295 10.186 1.00 59.09 144 HIS A N 1
ATOM 1077 C CA . HIS A 1 144 ? -12.985 16.286 8.726 1.00 59.09 144 HIS A CA 1
ATOM 1078 C C . HIS A 1 144 ? -14.103 15.474 8.053 1.00 59.09 144 HIS A C 1
ATOM 1080 O O . HIS A 1 144 ? -14.213 15.488 6.826 1.00 59.09 144 HIS A O 1
ATOM 1086 N N . GLY A 1 145 ? -14.953 14.788 8.818 1.00 65.75 145 GLY A N 1
ATOM 1087 C CA . GLY A 1 145 ? -16.053 13.993 8.293 1.00 65.75 145 GLY A CA 1
ATOM 1088 C C . GLY A 1 145 ? -16.420 12.803 9.181 1.00 65.75 145 GLY A C 1
ATOM 1089 O O . GLY A 1 145 ? -16.217 12.815 10.394 1.00 65.75 145 GLY A O 1
ATOM 1090 N N . PRO A 1 146 ? -17.059 11.776 8.603 1.00 67.88 146 PRO A N 1
ATOM 1091 C CA . PRO A 1 146 ? -17.276 10.506 9.280 1.00 67.88 146 PRO A CA 1
ATOM 1092 C C . PRO A 1 146 ? -15.948 9.821 9.633 1.00 67.88 146 PRO A C 1
ATOM 1094 O O . PRO A 1 146 ? -15.078 9.678 8.776 1.00 67.88 146 PRO A O 1
ATOM 1097 N N . ALA A 1 147 ? -15.830 9.354 10.874 1.00 64.62 147 ALA A N 1
ATOM 1098 C CA . ALA A 1 147 ? -14.694 8.568 11.341 1.00 64.62 147 ALA A CA 1
ATOM 1099 C C . ALA A 1 147 ? -15.082 7.090 11.424 1.00 64.62 147 ALA A C 1
ATOM 1101 O O . ALA A 1 147 ? -16.152 6.740 11.936 1.00 64.62 147 ALA A O 1
ATOM 1102 N N . TRP A 1 148 ? -14.200 6.223 10.941 1.00 71.62 148 TRP A N 1
ATOM 1103 C CA . TRP A 1 148 ? -14.396 4.782 10.925 1.00 71.62 148 TRP A CA 1
ATOM 1104 C C . TRP A 1 148 ? -13.185 4.080 11.543 1.00 71.62 148 TRP A C 1
ATOM 1106 O O . TRP A 1 148 ? -12.036 4.407 11.255 1.00 71.62 148 TRP A O 1
ATOM 1116 N N . PHE A 1 149 ? -13.445 3.098 12.404 1.00 63.31 149 PHE A N 1
ATOM 1117 C CA . PHE A 1 149 ? -12.417 2.484 13.244 1.00 63.31 149 PHE A CA 1
ATOM 1118 C C . PHE A 1 149 ? -12.236 1.016 12.919 1.00 63.31 149 PHE A C 1
ATOM 1120 O O . PHE A 1 149 ? -13.209 0.263 12.815 1.00 63.31 149 PHE A O 1
ATOM 1127 N N . LEU A 1 150 ? -10.977 0.597 12.883 1.00 58.66 150 LEU A N 1
ATOM 1128 C CA . LEU A 1 150 ? -10.611 -0.801 12.969 1.00 58.66 150 LEU A CA 1
ATOM 1129 C C . LEU A 1 150 ? -10.643 -1.173 14.449 1.00 58.66 150 LEU A C 1
ATOM 1131 O O . LEU A 1 150 ? -9.892 -0.638 15.252 1.00 58.66 150 LEU A O 1
ATOM 1135 N N . ASN A 1 151 ? -11.565 -2.059 14.836 1.00 52.66 151 ASN A N 1
ATOM 1136 C CA . ASN A 1 151 ? -11.620 -2.605 16.196 1.00 52.66 151 ASN A CA 1
ATOM 1137 C C . ASN A 1 151 ? -10.452 -3.582 16.404 1.00 52.66 151 ASN A C 1
ATOM 1139 O O . ASN A 1 151 ? -10.649 -4.795 16.517 1.00 52.66 151 ASN A O 1
ATOM 1143 N N . THR A 1 152 ? -9.224 -3.097 16.328 1.00 49.84 152 THR A N 1
ATOM 1144 C CA . THR A 1 152 ? -8.061 -3.801 16.837 1.00 49.84 152 THR A CA 1
ATOM 1145 C C . THR A 1 152 ? -7.964 -3.451 18.315 1.00 49.84 152 THR A C 1
ATOM 1147 O O . THR A 1 152 ? -8.208 -2.318 18.722 1.00 49.84 152 THR A O 1
ATOM 1150 N N . ALA A 1 153 ? -7.634 -4.429 19.160 1.00 48.84 153 ALA A N 1
ATOM 1151 C CA . ALA A 1 153 ? -7.409 -4.167 20.584 1.00 48.84 153 ALA A CA 1
ATOM 1152 C C . ALA A 1 153 ? -6.267 -3.153 20.820 1.00 48.84 153 ALA A C 1
ATOM 1154 O O . ALA A 1 153 ? -6.061 -2.734 21.954 1.00 48.84 153 ALA A O 1
ATOM 1155 N N . THR A 1 154 ? -5.538 -2.791 19.753 1.00 50.75 154 THR A N 1
ATOM 1156 C CA . THR A 1 154 ? -4.366 -1.927 19.732 1.00 50.75 154 THR A CA 1
ATOM 1157 C C . THR A 1 154 ? -4.652 -0.430 19.494 1.00 50.75 154 THR A C 1
ATOM 1159 O O . THR A 1 154 ? -3.724 0.368 19.638 1.00 50.75 154 THR A O 1
ATOM 1162 N N . VAL A 1 155 ? -5.889 -0.016 19.180 1.00 54.62 155 VAL A N 1
ATOM 1163 C CA . VAL A 1 155 ? -6.245 1.411 19.051 1.00 54.62 155 VAL A CA 1
ATOM 1164 C C . VAL A 1 155 ? -7.649 1.674 19.600 1.00 54.62 155 VAL A C 1
ATOM 1166 O O . VAL A 1 155 ? -8.630 1.189 19.032 1.00 54.62 155 VAL A O 1
ATOM 1169 N N . PRO A 1 156 ? -7.805 2.460 20.680 1.00 63.84 156 PRO A N 1
ATOM 1170 C CA . PRO A 1 156 ? -9.128 2.857 21.132 1.00 63.84 156 PRO A CA 1
ATOM 1171 C C . PRO A 1 156 ? -9.757 3.860 20.143 1.00 63.84 156 PRO A C 1
ATOM 1173 O O . PRO A 1 156 ? -9.080 4.785 19.691 1.00 63.84 156 PRO A O 1
ATOM 1176 N N . PRO A 1 157 ? -11.051 3.719 19.808 1.00 70.00 157 PRO A N 1
ATOM 1177 C CA . PRO A 1 157 ? -11.727 4.618 18.875 1.00 70.00 157 PRO A CA 1
ATOM 1178 C C . PRO A 1 157 ? -11.931 6.023 19.462 1.00 70.00 157 PRO A C 1
ATOM 1180 O O . PRO A 1 157 ? -11.965 6.183 20.682 1.00 70.00 157 PRO A O 1
ATOM 1183 N N . LEU A 1 158 ? -12.171 7.030 18.608 1.00 75.00 158 LEU A N 1
ATOM 1184 C CA . LEU A 1 158 ? -12.588 8.363 19.066 1.00 75.00 158 LEU A CA 1
ATOM 1185 C C . LEU A 1 158 ? -13.858 8.255 19.901 1.00 75.00 158 LEU A C 1
ATOM 1187 O O . LEU A 1 158 ? -14.805 7.544 19.545 1.00 75.00 158 LEU A O 1
ATOM 1191 N N . LEU A 1 159 ? -13.911 9.021 20.984 1.00 80.00 159 LEU A N 1
ATOM 1192 C CA . LEU A 1 159 ? -15.035 9.001 21.902 1.00 80.00 159 LEU A CA 1
ATOM 1193 C C . LEU A 1 159 ? -15.803 10.309 21.805 1.00 80.00 159 LEU A C 1
ATOM 1195 O O . LEU A 1 159 ? -15.263 11.392 22.012 1.00 80.00 159 LEU A O 1
ATOM 1199 N N . ARG A 1 160 ? -17.103 10.211 21.533 1.00 87.62 160 ARG A N 1
ATOM 1200 C CA . ARG A 1 160 ? -18.033 11.304 21.787 1.00 87.62 160 ARG A CA 1
ATOM 1201 C C . ARG A 1 160 ? -18.398 11.272 23.262 1.00 87.62 160 ARG A C 1
ATOM 1203 O O . ARG A 1 160 ? -19.162 10.412 23.700 1.00 87.62 160 ARG A O 1
ATOM 1210 N N . LEU A 1 161 ? -17.856 12.237 23.987 1.00 91.75 161 LEU A N 1
ATOM 1211 C CA . LEU A 1 161 ? -18.080 12.468 25.400 1.00 91.75 161 LEU A CA 1
ATOM 1212 C C . LEU A 1 161 ? -19.197 13.484 25.581 1.00 91.75 161 LEU A C 1
ATOM 1214 O O . LEU A 1 161 ? -19.224 14.533 24.934 1.00 91.75 161 LEU A O 1
ATOM 1218 N N . ARG A 1 162 ? -20.128 13.181 26.472 1.00 94.12 162 ARG A N 1
ATOM 1219 C CA . ARG A 1 162 ? -21.278 14.023 26.767 1.00 94.12 162 ARG A CA 1
ATOM 1220 C C . ARG A 1 162 ? -21.491 14.057 28.263 1.00 94.12 162 ARG A C 1
ATOM 1222 O O . ARG A 1 162 ? -21.391 13.028 28.921 1.00 94.12 162 ARG A O 1
ATOM 1229 N N . ALA A 1 163 ? -21.794 15.235 28.789 1.00 94.88 163 ALA A N 1
ATOM 1230 C CA . ALA A 1 163 ? -22.157 15.383 30.188 1.00 94.88 163 ALA A CA 1
ATOM 1231 C C . ALA A 1 163 ? -23.325 16.351 30.350 1.00 94.88 163 ALA A C 1
ATOM 1233 O O . ALA A 1 163 ? -23.478 17.323 29.600 1.00 94.88 163 ALA A O 1
ATOM 1234 N N . ARG A 1 164 ? -24.188 16.056 31.320 1.00 92.81 164 ARG A N 1
ATOM 1235 C CA . ARG A 1 164 ? -25.296 16.923 31.720 1.00 92.81 164 ARG A CA 1
ATOM 1236 C C . ARG A 1 164 ? -25.532 16.838 33.215 1.00 92.81 164 ARG A C 1
ATOM 1238 O O . ARG A 1 164 ? -25.284 15.805 33.831 1.00 92.81 164 ARG A O 1
ATOM 1245 N N . VAL A 1 165 ? -26.048 17.924 33.772 1.00 91.25 165 VAL A N 1
ATOM 1246 C CA . VAL A 1 165 ? -26.364 18.034 35.196 1.00 91.25 165 VAL A CA 1
ATOM 1247 C C . VAL A 1 165 ? -27.753 18.632 35.389 1.00 91.25 165 VAL A C 1
ATOM 1249 O O . VAL A 1 165 ? -28.157 19.501 34.616 1.00 91.25 165 VAL A O 1
ATOM 1252 N N . TRP A 1 166 ? -28.481 18.162 36.401 1.00 92.00 166 TRP A N 1
ATOM 1253 C CA . TRP A 1 166 ? -29.793 18.687 36.790 1.00 92.00 166 TRP A CA 1
ATOM 1254 C C . TRP A 1 166 ? -30.070 18.445 38.279 1.00 92.00 166 TRP A C 1
ATOM 1256 O O . TRP A 1 166 ? -29.361 17.671 38.927 1.00 92.00 166 TRP A O 1
ATOM 1266 N N . ARG A 1 167 ? -31.085 19.117 38.834 1.00 89.75 167 ARG A N 1
ATOM 1267 C CA . ARG A 1 167 ? -31.545 18.858 40.208 1.00 89.75 167 ARG A CA 1
ATOM 1268 C C . ARG A 1 167 ? -32.314 17.541 40.268 1.00 89.75 167 ARG A C 1
ATOM 1270 O O . ARG A 1 167 ? -33.114 17.262 39.382 1.00 89.75 167 ARG A O 1
ATOM 1277 N N . ALA A 1 168 ? -32.093 16.746 41.311 1.00 87.44 168 ALA A N 1
ATOM 1278 C CA . ALA A 1 168 ? -32.664 15.401 41.419 1.00 87.44 168 ALA A CA 1
ATOM 1279 C C . ALA A 1 168 ? -34.200 15.373 41.568 1.00 87.44 168 ALA A C 1
ATOM 1281 O O . ALA A 1 168 ? -34.805 14.321 41.385 1.00 87.44 168 ALA A O 1
ATOM 1282 N N . ASP A 1 169 ? -34.826 16.509 41.888 1.00 84.31 169 ASP A N 1
ATOM 1283 C CA . ASP A 1 169 ? -36.281 16.694 41.962 1.00 84.31 169 ASP A CA 1
ATOM 1284 C C . ASP A 1 169 ? -36.937 16.998 40.599 1.00 84.31 169 ASP A C 1
ATOM 1286 O O . ASP A 1 169 ? -38.163 17.081 40.511 1.00 84.31 169 ASP A O 1
ATOM 1290 N N . GLY A 1 170 ? -36.137 17.147 39.537 1.00 80.62 170 GLY A N 1
ATOM 1291 C CA . GLY A 1 170 ? -36.590 17.385 38.170 1.00 80.62 170 GLY A CA 1
ATOM 1292 C C . GLY A 1 170 ? -36.271 16.242 37.203 1.00 80.62 170 GLY A C 1
ATOM 1293 O O . GLY A 1 170 ? -35.501 15.324 37.489 1.00 80.62 170 GLY A O 1
ATOM 1294 N N . GLU A 1 171 ? -36.848 16.333 36.006 1.00 82.81 171 GLU A N 1
ATOM 1295 C CA . GLU A 1 171 ? -36.565 15.410 34.903 1.00 82.81 171 GLU A CA 1
ATOM 1296 C C . GLU A 1 171 ? -35.216 15.729 34.229 1.00 82.81 171 GLU A C 1
ATOM 1298 O O . GLU A 1 171 ? -34.838 16.903 34.124 1.00 82.81 171 GLU A O 1
ATOM 1303 N N . PRO A 1 172 ? -34.491 14.715 33.718 1.00 84.88 172 PRO A N 1
ATOM 1304 C CA . PRO A 1 172 ? -33.233 14.931 33.021 1.00 84.88 172 PRO A CA 1
ATOM 1305 C C . PRO A 1 172 ? -33.444 15.780 31.755 1.00 84.88 172 PRO A C 1
ATOM 1307 O O . PRO A 1 172 ? -34.312 15.471 30.931 1.00 84.88 172 PRO A O 1
ATOM 1310 N N . PRO A 1 173 ? -32.629 16.827 31.533 1.00 86.00 173 PRO A N 1
ATOM 1311 C CA . PRO A 1 173 ? -32.786 17.710 30.387 1.00 86.00 173 PRO A CA 1
ATOM 1312 C C . PRO A 1 173 ? -32.534 16.956 29.080 1.00 86.00 173 PRO A C 1
ATOM 1314 O O . PRO A 1 173 ? -31.564 16.210 28.951 1.00 86.00 173 PRO A O 1
ATOM 1317 N N . ALA A 1 174 ? -33.374 17.192 28.067 1.00 85.19 174 ALA A N 1
ATOM 1318 C CA . ALA A 1 174 ? -33.268 16.510 26.774 1.00 85.19 174 ALA A CA 1
ATOM 1319 C C . ALA A 1 174 ? -31.946 16.795 26.034 1.00 85.19 174 ALA A C 1
ATOM 1321 O O . ALA A 1 174 ? -31.481 15.965 25.254 1.00 85.19 174 ALA A O 1
ATOM 1322 N N . ARG A 1 175 ? -31.337 17.966 26.266 1.00 89.00 175 ARG A N 1
ATOM 1323 C CA . ARG A 1 175 ? -30.046 18.352 25.682 1.00 89.00 175 ARG A CA 1
ATOM 1324 C C . ARG A 1 175 ? -28.911 18.084 26.663 1.00 89.00 175 ARG A C 1
ATOM 1326 O O . ARG A 1 175 ? -29.044 18.334 27.857 1.00 89.00 175 ARG A O 1
ATOM 1333 N N . TRP A 1 176 ? -27.784 17.631 26.127 1.00 92.88 176 TRP A N 1
ATOM 1334 C CA . TRP A 1 176 ? -26.528 17.563 26.864 1.00 92.88 176 TRP A CA 1
ATOM 1335 C C . TRP A 1 176 ? -26.001 18.975 27.136 1.00 92.88 176 TRP A C 1
ATOM 1337 O O . TRP A 1 176 ? -26.103 19.839 26.265 1.00 92.88 176 TRP A O 1
ATOM 1347 N N . THR A 1 177 ? -25.457 19.209 28.332 1.00 91.81 177 THR A N 1
ATOM 1348 C CA . THR A 1 177 ? -24.867 20.504 28.709 1.00 91.81 177 THR A CA 1
ATOM 1349 C C . THR A 1 177 ? -23.584 20.757 27.929 1.00 91.81 177 THR A C 1
ATOM 1351 O O . THR A 1 177 ? -23.350 21.861 27.448 1.00 91.81 177 THR A O 1
ATOM 1354 N N . VAL A 1 178 ? -22.777 19.709 27.771 1.00 93.56 178 VAL A N 1
ATOM 1355 C CA . VAL A 1 178 ? -21.539 19.727 27.001 1.00 93.56 178 VAL A CA 1
ATOM 1356 C C . VAL A 1 178 ? -21.423 18.429 26.204 1.00 93.56 178 VAL A C 1
ATOM 1358 O O . VAL A 1 178 ? -21.817 17.356 26.668 1.00 93.56 178 VAL A O 1
ATOM 1361 N N . SER A 1 179 ? -20.922 18.540 24.977 1.00 92.38 179 SER A N 1
ATOM 1362 C CA . SER A 1 179 ? -20.645 17.420 24.082 1.00 92.38 179 SER A CA 1
ATOM 1363 C C . SER A 1 179 ? -19.363 17.722 23.330 1.00 92.38 179 SER A C 1
ATOM 1365 O O . SER A 1 179 ? -19.260 18.772 22.701 1.00 92.38 179 SER A O 1
ATOM 1367 N N . ALA A 1 180 ? -18.420 16.793 23.358 1.00 90.06 180 ALA A N 1
ATOM 1368 C CA . ALA A 1 180 ? -17.154 16.910 22.658 1.00 90.06 180 ALA A CA 1
ATOM 1369 C C . ALA A 1 180 ? -16.731 15.563 22.090 1.00 90.06 180 ALA A C 1
ATOM 1371 O O . ALA A 1 180 ? -17.189 14.516 22.544 1.00 90.06 180 ALA A O 1
ATOM 1372 N N . ILE A 1 181 ? -15.878 15.601 21.077 1.00 84.56 181 ILE A N 1
ATOM 1373 C CA . ILE A 1 181 ? -15.174 14.420 20.597 1.00 84.56 181 ILE A CA 1
ATOM 1374 C C . ILE A 1 181 ? -13.759 14.547 21.138 1.00 84.56 181 ILE A C 1
ATOM 1376 O O . ILE A 1 181 ? -13.129 15.584 20.946 1.00 84.56 181 ILE A O 1
ATOM 1380 N N . ASP A 1 182 ? -13.310 13.532 21.861 1.00 82.06 182 ASP A N 1
ATOM 1381 C CA . ASP A 1 182 ? -11.944 13.450 22.354 1.00 82.06 182 ASP A CA 1
ATOM 1382 C C . ASP A 1 182 ? -11.270 12.210 21.803 1.00 82.06 182 ASP A C 1
ATOM 1384 O O . ASP A 1 182 ? -11.915 11.187 21.532 1.00 82.06 182 ASP A O 1
ATOM 1388 N N . ASP A 1 183 ? -9.956 12.321 21.674 1.00 75.06 183 ASP A N 1
ATOM 1389 C CA . ASP A 1 183 ? -9.147 11.191 21.316 1.00 75.06 183 ASP A CA 1
ATOM 1390 C C . ASP A 1 183 ? -8.483 10.555 22.539 1.00 75.06 183 ASP A C 1
ATOM 1392 O O . ASP A 1 183 ? -7.631 11.174 23.199 1.00 75.06 183 ASP A O 1
ATOM 1396 N N . PRO A 1 184 ? -8.785 9.277 22.807 1.00 71.44 184 PRO A N 1
ATOM 1397 C CA . PRO A 1 184 ? -8.255 8.617 23.966 1.00 71.44 184 PRO A CA 1
ATOM 1398 C C . PRO A 1 184 ? -6.724 8.462 24.014 1.00 71.44 184 PRO A C 1
ATOM 1400 O O . PRO A 1 184 ? -6.146 8.335 25.093 1.00 71.44 184 PRO A O 1
ATOM 1403 N N . VAL A 1 185 ? -5.995 8.587 22.915 1.00 63.44 185 VAL A N 1
ATOM 1404 C CA . VAL A 1 185 ? -4.539 8.362 22.956 1.00 63.44 185 VAL A CA 1
ATOM 1405 C C . VAL A 1 185 ? -3.732 9.680 22.881 1.00 63.44 185 VAL A C 1
ATOM 1407 O O . VAL A 1 185 ? -2.530 9.679 23.118 1.00 63.44 185 VAL A O 1
ATOM 1410 N N . ILE A 1 186 ? -4.346 10.845 22.592 1.00 62.16 186 ILE A N 1
ATOM 1411 C CA . ILE A 1 186 ? -3.646 12.155 22.613 1.00 62.16 186 ILE A CA 1
ATOM 1412 C C . ILE A 1 186 ? -3.840 12.828 23.984 1.00 62.16 186 ILE A C 1
ATOM 1414 O O . ILE A 1 186 ? -4.979 13.075 24.386 1.00 62.16 186 ILE A O 1
ATOM 1418 N N . PRO A 1 187 ? -2.769 13.156 24.726 1.00 56.28 187 PRO A N 1
ATOM 1419 C CA . PRO A 1 187 ? -2.855 14.153 25.785 1.00 56.28 187 PRO A CA 1
ATOM 1420 C C . PRO A 1 187 ? -3.120 15.504 25.114 1.00 56.28 187 PRO A C 1
ATOM 1422 O O . PRO A 1 187 ? -2.434 15.842 24.151 1.00 56.28 187 PRO A O 1
ATOM 1425 N N . GLY A 1 188 ? -4.133 16.255 25.553 1.00 52.28 188 GLY A N 1
ATOM 1426 C CA . GLY A 1 188 ? -4.488 17.514 24.891 1.00 52.28 188 GLY A CA 1
ATOM 1427 C C . GLY A 1 188 ? -3.408 18.606 25.009 1.00 52.28 188 GLY A C 1
ATOM 1428 O O . GLY A 1 188 ? -2.263 18.325 25.331 1.00 52.28 188 GLY A O 1
ATOM 1429 N N . ARG A 1 189 ? -3.772 19.871 24.732 1.00 44.88 189 ARG A N 1
ATOM 1430 C CA . ARG A 1 189 ? -2.926 21.039 24.339 1.00 44.88 189 ARG A CA 1
ATOM 1431 C C . ARG A 1 189 ? -1.541 21.295 25.000 1.00 44.88 189 ARG A C 1
ATOM 1433 O O . ARG A 1 189 ? -0.850 22.204 24.547 1.00 44.88 189 ARG A O 1
ATOM 1440 N N . ARG A 1 190 ? -1.091 20.570 26.029 1.00 38.91 190 ARG A N 1
ATOM 1441 C CA . ARG A 1 190 ? 0.300 20.587 26.529 1.00 38.91 190 ARG A CA 1
ATOM 1442 C C . ARG A 1 190 ? 1.083 19.401 25.955 1.00 38.91 190 ARG A C 1
ATOM 1444 O O . ARG A 1 190 ? 1.139 18.334 26.554 1.00 38.91 190 ARG A O 1
ATOM 1451 N N . GLY A 1 191 ? 1.640 19.614 24.767 1.00 40.47 191 GLY A N 1
ATOM 1452 C CA . GLY A 1 191 ? 2.230 18.582 23.925 1.00 40.47 191 GLY A CA 1
ATOM 1453 C C . GLY A 1 191 ? 3.618 18.043 24.307 1.00 40.47 191 GLY A C 1
ATOM 1454 O O . GLY A 1 191 ? 4.293 18.495 25.228 1.00 40.47 191 GLY A O 1
ATOM 1455 N N . GLU A 1 192 ? 4.007 17.076 23.468 1.00 40.09 192 GLU A N 1
ATOM 1456 C CA . GLU A 1 192 ? 5.354 16.818 22.925 1.00 40.09 192 GLU A CA 1
ATOM 1457 C C . GLU A 1 192 ? 6.310 15.802 23.572 1.00 40.09 192 GLU A C 1
ATOM 1459 O O . GLU A 1 192 ? 7.273 15.446 22.902 1.00 40.09 192 GLU A O 1
ATOM 1464 N N . ARG A 1 193 ? 6.084 15.233 24.767 1.00 36.88 193 ARG A N 1
ATOM 1465 C CA . ARG A 1 193 ? 7.123 14.362 25.391 1.00 36.88 193 ARG A CA 1
ATOM 1466 C C . ARG A 1 193 ? 6.797 12.903 25.715 1.00 36.88 193 ARG A C 1
ATOM 1468 O O . ARG A 1 193 ? 7.619 12.258 26.353 1.00 36.88 193 ARG A O 1
ATOM 1475 N N . TYR A 1 194 ? 5.679 12.351 25.255 1.00 39.31 194 TYR A N 1
ATOM 1476 C CA . TYR A 1 194 ? 5.274 10.993 25.667 1.00 39.31 194 TYR A CA 1
ATOM 1477 C C . TYR A 1 194 ? 5.442 9.882 24.624 1.00 39.31 194 TYR A C 1
ATOM 1479 O O . TYR A 1 194 ? 5.053 8.750 24.892 1.00 39.31 194 TYR A O 1
ATOM 1487 N N . TRP A 1 195 ? 6.035 10.162 23.462 1.00 40.59 195 TRP A N 1
ATOM 1488 C CA . TRP A 1 195 ? 6.237 9.123 22.451 1.00 40.59 195 TRP A CA 1
ATOM 1489 C C . TRP A 1 195 ? 7.631 8.514 22.552 1.00 40.59 195 TRP A C 1
ATOM 1491 O O . TRP A 1 195 ? 8.615 9.100 22.107 1.00 40.59 195 TRP A O 1
ATOM 1501 N N . ASP A 1 196 ? 7.674 7.329 23.156 1.00 37.91 196 ASP A N 1
ATOM 1502 C CA . ASP A 1 196 ? 8.711 6.335 22.908 1.00 37.91 196 ASP A CA 1
ATOM 1503 C C . ASP A 1 196 ? 8.379 5.653 21.561 1.00 37.91 196 ASP A C 1
ATOM 1505 O O . ASP A 1 196 ? 7.254 5.166 21.405 1.00 37.91 196 ASP A O 1
ATOM 1509 N N . PRO A 1 197 ? 9.281 5.672 20.561 1.00 38.66 197 PRO A N 1
ATOM 1510 C CA . PRO A 1 197 ? 9.075 5.031 19.263 1.00 38.66 197 PRO A CA 1
ATOM 1511 C C . PRO A 1 197 ? 9.073 3.500 19.324 1.00 38.66 197 PRO A C 1
ATOM 1513 O O . PRO A 1 197 ? 8.909 2.879 18.282 1.00 38.66 197 PRO A O 1
ATOM 1516 N N . ASP A 1 198 ? 9.248 2.878 20.492 1.00 41.59 198 ASP A N 1
ATOM 1517 C CA . ASP A 1 198 ? 9.016 1.447 20.664 1.00 41.59 198 ASP A CA 1
ATOM 1518 C C . ASP A 1 198 ? 7.500 1.160 20.741 1.00 41.59 198 ASP A C 1
ATOM 1520 O O . ASP A 1 198 ? 6.895 1.396 21.790 1.00 41.59 198 ASP A O 1
ATOM 1524 N N . PRO A 1 199 ? 6.837 0.610 19.700 1.00 39.00 199 PRO A N 1
ATOM 1525 C CA . PRO A 1 199 ? 5.436 0.199 19.764 1.00 39.00 199 PRO A CA 1
ATOM 1526 C C . PRO A 1 199 ? 5.186 -0.994 20.710 1.00 39.00 199 PRO A C 1
ATOM 1528 O O . PRO A 1 199 ? 4.033 -1.407 20.834 1.00 39.00 199 PRO A O 1
ATOM 1531 N N . PHE A 1 200 ? 6.185 -1.477 21.457 1.00 41.72 200 PHE A N 1
ATOM 1532 C CA . PHE A 1 200 ? 6.069 -2.557 22.446 1.00 41.72 200 PHE A CA 1
ATOM 1533 C C . PHE A 1 200 ? 6.528 -2.198 23.880 1.00 41.72 200 PHE A C 1
ATOM 1535 O O . PHE A 1 200 ? 6.277 -2.971 24.805 1.00 41.72 200 PHE A O 1
ATOM 1542 N N . GLY A 1 201 ? 7.110 -1.015 24.117 1.00 41.19 201 GLY A N 1
ATOM 1543 C CA . GLY A 1 201 ? 7.463 -0.502 25.451 1.00 41.19 201 GLY A CA 1
ATOM 1544 C C . GLY A 1 201 ? 6.268 -0.292 26.409 1.00 41.19 201 GLY A C 1
ATOM 1545 O O . GLY A 1 201 ? 5.213 0.222 26.041 1.00 41.19 201 GLY A O 1
ATOM 1546 N N . SER A 1 202 ? 6.402 -0.662 27.680 1.00 38.97 202 SER A N 1
ATOM 1547 C CA . SER A 1 202 ? 5.299 -0.798 28.649 1.00 38.97 202 SER A CA 1
ATOM 1548 C C . SER A 1 202 ? 4.793 0.512 29.301 1.00 38.97 202 SER A C 1
ATOM 1550 O O . SER A 1 202 ? 4.727 0.583 30.530 1.00 38.97 202 SER A O 1
ATOM 1552 N N . SER A 1 203 ? 4.456 1.564 28.545 1.00 48.16 203 SER A N 1
ATOM 1553 C CA . SER A 1 203 ? 3.926 2.808 29.144 1.00 48.16 203 SER A CA 1
ATOM 1554 C C . SER A 1 203 ? 2.406 2.759 29.395 1.00 48.16 203 SER A C 1
ATOM 1556 O O . SER A 1 203 ? 1.631 2.314 28.544 1.00 48.16 203 SER A O 1
ATOM 1558 N N . SER A 1 204 ? 1.969 3.257 30.562 1.00 48.91 204 SER A N 1
ATOM 1559 C CA . SER A 1 204 ? 0.556 3.478 30.945 1.00 48.91 204 SER A CA 1
ATOM 1560 C C . SER A 1 204 ? -0.184 4.416 29.980 1.00 48.91 204 SER A C 1
ATOM 1562 O O . SER A 1 204 ? -1.399 4.314 29.818 1.00 48.91 204 SER A O 1
ATOM 1564 N N . ALA A 1 205 ? 0.557 5.269 29.267 1.00 47.09 205 ALA A N 1
ATOM 1565 C CA . ALA A 1 205 ? 0.047 6.262 28.327 1.00 47.09 205 ALA A CA 1
ATOM 1566 C C . ALA A 1 205 ? -0.567 5.690 27.030 1.00 47.09 205 ALA A C 1
ATOM 1568 O O . ALA A 1 205 ? -1.267 6.419 26.329 1.00 47.09 205 ALA A O 1
ATOM 1569 N N . ARG A 1 206 ? -0.343 4.407 26.690 1.00 52.00 206 ARG A N 1
ATOM 1570 C CA . ARG A 1 206 ? -0.958 3.781 25.495 1.00 52.00 206 ARG A CA 1
ATOM 1571 C C . ARG A 1 206 ? -2.463 3.567 25.642 1.00 52.00 206 ARG A C 1
ATOM 1573 O O . ARG A 1 206 ? -3.196 3.674 24.665 1.00 52.00 206 ARG A O 1
ATOM 1580 N N . TYR A 1 207 ? -2.898 3.245 26.862 1.00 56.75 207 TYR A N 1
ATOM 1581 C CA . TYR A 1 207 ? -4.290 2.964 27.218 1.00 56.75 207 TYR A CA 1
ATOM 1582 C C . TYR A 1 207 ? -4.617 3.614 28.552 1.00 56.75 207 TYR A C 1
ATOM 1584 O O . TYR A 1 207 ? -4.784 2.917 29.557 1.00 56.75 207 TYR A O 1
ATOM 1592 N N . PRO A 1 208 ? -4.773 4.945 28.584 1.00 52.75 208 PRO A N 1
ATOM 1593 C CA . PRO A 1 208 ? -5.154 5.617 29.815 1.00 52.75 208 PRO A CA 1
ATOM 1594 C C . PRO A 1 208 ? -6.600 5.293 30.230 1.00 52.75 208 PRO A C 1
ATOM 1596 O O . PRO A 1 208 ? -7.096 5.877 31.186 1.00 52.75 208 PRO A O 1
ATOM 1599 N N . PHE A 1 209 ? -7.294 4.383 29.532 1.00 69.94 209 PHE A N 1
ATOM 1600 C CA . PHE A 1 209 ? -8.698 4.096 29.772 1.00 69.94 209 PHE A CA 1
ATOM 1601 C C . PHE A 1 209 ? -8.999 2.632 29.976 1.00 69.94 209 PHE A C 1
ATOM 1603 O O . PHE A 1 209 ? -8.612 1.767 29.190 1.00 69.94 209 PHE A O 1
ATOM 1610 N N . GLY A 1 210 ? -9.764 2.394 31.029 1.00 68.25 210 GLY A N 1
ATOM 1611 C CA . GLY A 1 210 ? -10.050 1.077 31.545 1.00 68.25 210 GLY A CA 1
ATOM 1612 C C . GLY A 1 210 ? -11.530 0.869 31.810 1.00 68.25 210 GLY A C 1
ATOM 1613 O O . GLY A 1 210 ? -12.417 1.564 31.308 1.00 68.25 210 GLY A O 1
ATOM 1614 N N . SER A 1 211 ? -11.787 -0.155 32.608 1.00 73.94 211 SER A N 1
ATOM 1615 C CA . SER A 1 211 ? -13.125 -0.636 32.933 1.00 73.94 211 SER A CA 1
ATOM 1616 C C . SER A 1 211 ? -13.623 -0.113 34.278 1.00 73.94 211 SER A C 1
ATOM 1618 O O . SER A 1 211 ? -14.518 -0.706 34.858 1.00 73.94 211 SER A O 1
ATOM 1620 N N . HIS A 1 212 ? -13.073 0.987 34.802 1.00 77.81 212 HIS A N 1
ATOM 1621 C CA . HIS A 1 212 ? -13.514 1.547 36.079 1.00 77.81 212 HIS A CA 1
ATOM 1622 C C . HIS A 1 212 ? -14.366 2.813 35.897 1.00 77.81 212 HIS A C 1
ATOM 1624 O O . HIS A 1 212 ? -14.123 3.654 35.032 1.00 77.81 212 HIS A O 1
ATOM 1630 N N . CYS A 1 213 ? -15.384 2.957 36.743 1.00 85.00 213 CYS A N 1
ATOM 1631 C CA . CYS A 1 213 ? -16.122 4.203 36.965 1.00 85.00 213 CYS A CA 1
ATOM 1632 C C . CYS A 1 213 ? -16.077 4.552 38.457 1.00 85.00 213 CYS A C 1
ATOM 1634 O O . CYS A 1 213 ? -15.898 3.666 39.299 1.00 85.00 213 CYS A O 1
ATOM 1636 N N . GLY A 1 214 ? -16.231 5.823 38.807 1.00 87.81 214 GLY A N 1
ATOM 1637 C CA . GLY A 1 214 ? -16.131 6.266 40.189 1.00 87.81 214 GLY A CA 1
ATOM 1638 C C . GLY A 1 214 ? -16.421 7.746 40.374 1.00 87.81 214 GLY A C 1
ATOM 1639 O O . GLY A 1 214 ? -16.925 8.429 39.482 1.00 87.81 214 GLY A O 1
ATOM 1640 N N . TRP A 1 215 ? -16.059 8.253 41.542 1.00 88.94 215 TRP A N 1
ATOM 1641 C CA . TRP A 1 215 ? -16.153 9.671 41.860 1.00 88.94 215 TRP A CA 1
ATOM 1642 C C . TRP A 1 215 ? -14.982 10.123 42.719 1.00 88.94 215 TRP A C 1
ATOM 1644 O O . TRP A 1 215 ? -14.287 9.321 43.350 1.00 88.94 215 TRP A O 1
ATOM 1654 N N . ARG A 1 216 ? -14.784 11.438 42.770 1.00 86.00 216 ARG A N 1
ATOM 1655 C CA . ARG A 1 216 ? -13.807 12.061 43.659 1.00 86.00 216 ARG A CA 1
ATOM 1656 C C . ARG A 1 216 ? -14.494 12.572 44.918 1.00 86.00 216 ARG A C 1
ATOM 1658 O O . ARG A 1 216 ? -15.522 13.250 44.849 1.00 86.00 216 ARG A O 1
ATOM 1665 N N . GLU A 1 217 ? -13.938 12.248 46.080 1.00 82.75 217 GLU A N 1
ATOM 1666 C CA . GLU A 1 217 ? -14.411 12.818 47.341 1.00 82.75 217 GLU A CA 1
ATOM 1667 C C . GLU A 1 217 ? -14.035 14.301 47.419 1.00 82.75 217 GLU A C 1
ATOM 1669 O O . GLU A 1 217 ? -12.868 14.658 47.301 1.00 82.75 217 GLU A O 1
ATOM 1674 N N . ALA A 1 218 ? -15.010 15.182 47.633 1.00 79.94 218 ALA A N 1
ATOM 1675 C CA . ALA A 1 218 ? -14.782 16.621 47.723 1.00 79.94 218 ALA A CA 1
ATOM 1676 C C . ALA A 1 218 ? -15.533 17.219 48.916 1.00 79.94 218 ALA A C 1
ATOM 1678 O O . ALA A 1 218 ? -16.540 16.686 49.385 1.00 79.94 218 ALA A O 1
ATOM 1679 N N . ARG A 1 219 ? -15.039 18.348 49.434 1.00 79.31 219 ARG A N 1
ATOM 1680 C CA . ARG A 1 219 ? -15.684 19.040 50.558 1.00 79.31 219 ARG A CA 1
ATOM 1681 C C . ARG A 1 219 ? -17.071 19.552 50.163 1.00 79.31 219 ARG A C 1
ATOM 1683 O O . ARG A 1 219 ? -17.234 20.221 49.144 1.00 79.31 219 ARG A O 1
ATOM 1690 N N . GLY A 1 220 ? -18.051 19.287 51.024 1.00 83.06 220 GLY A N 1
ATOM 1691 C CA . GLY A 1 220 ? -19.436 19.701 50.806 1.00 83.06 220 GLY A CA 1
ATOM 1692 C C . GLY A 1 220 ? -20.149 18.911 49.708 1.00 83.06 220 GLY A C 1
ATOM 1693 O O . GLY A 1 220 ? -21.124 19.414 49.160 1.00 83.06 220 GLY A O 1
ATOM 1694 N N . VAL A 1 221 ? -19.642 17.721 49.357 1.00 87.19 221 VAL A N 1
ATOM 1695 C CA . VAL A 1 221 ? -20.285 16.783 48.432 1.00 87.19 221 VAL A CA 1
ATOM 1696 C C . VAL A 1 221 ? -20.484 15.446 49.132 1.00 87.19 221 VAL A C 1
ATOM 1698 O O . VAL A 1 221 ? -19.519 14.804 49.548 1.00 87.19 221 VAL A O 1
ATOM 1701 N N . ARG A 1 222 ? -21.736 15.000 49.230 1.00 89.88 222 ARG A N 1
ATOM 1702 C CA . ARG A 1 222 ? -22.104 13.669 49.718 1.00 89.88 222 ARG A CA 1
ATOM 1703 C C . ARG A 1 222 ? -22.630 12.832 48.557 1.00 89.88 222 ARG A C 1
ATOM 1705 O O . ARG A 1 222 ? -23.734 13.058 48.072 1.00 89.88 222 ARG A O 1
ATOM 1712 N N . TRP A 1 223 ? -21.843 11.858 48.110 1.00 89.06 223 TRP A N 1
ATOM 1713 C CA . TRP A 1 223 ? -22.251 10.927 47.056 1.00 89.06 223 TRP A CA 1
ATOM 1714 C C . TRP A 1 223 ? -23.303 9.945 47.578 1.00 89.06 223 TRP A C 1
ATOM 1716 O O . TRP A 1 223 ? -23.115 9.311 48.615 1.00 89.06 223 TRP A O 1
ATOM 1726 N N . LEU A 1 224 ? -24.422 9.845 46.863 1.00 90.56 224 LEU A N 1
ATOM 1727 C CA . LEU A 1 224 ? -25.576 9.030 47.243 1.00 90.56 224 LEU A CA 1
ATOM 1728 C C . LEU A 1 224 ? -25.620 7.714 46.463 1.00 90.56 224 LEU A C 1
ATOM 1730 O O . LEU A 1 224 ? -25.938 6.673 47.034 1.00 90.56 224 LEU A O 1
ATOM 1734 N N . ALA A 1 225 ? -25.323 7.761 45.161 1.00 89.00 225 ALA A N 1
ATOM 1735 C CA . ALA A 1 225 ? -25.332 6.594 44.283 1.00 89.00 225 ALA A CA 1
ATOM 1736 C C . ALA A 1 225 ? -24.511 6.838 43.010 1.00 89.00 225 ALA A C 1
ATOM 1738 O O . ALA A 1 225 ? -24.394 7.975 42.551 1.00 89.00 225 ALA A O 1
ATOM 1739 N N . LEU A 1 226 ? -24.021 5.753 42.410 1.00 88.19 226 LEU A N 1
ATOM 1740 C CA . LEU A 1 226 ? -23.466 5.721 41.060 1.00 88.19 226 LEU A CA 1
ATOM 1741 C C . LEU A 1 226 ? -24.059 4.524 40.319 1.00 88.19 226 LEU A C 1
ATOM 1743 O O . LEU A 1 226 ? -23.904 3.381 40.743 1.00 88.19 226 LEU A O 1
ATOM 1747 N N . GLU A 1 227 ? -24.728 4.803 39.213 1.00 88.94 227 GLU A N 1
ATOM 1748 C CA . GLU A 1 227 ? -25.236 3.813 38.273 1.00 88.94 227 GLU A CA 1
ATOM 1749 C C . GLU A 1 227 ? -24.303 3.801 37.062 1.00 88.94 227 GLU A C 1
ATOM 1751 O O . GLU A 1 227 ? -24.097 4.842 36.442 1.00 88.94 227 GLU A O 1
ATOM 1756 N N . CYS A 1 228 ? -23.741 2.647 36.712 1.00 83.06 228 CYS A N 1
ATOM 1757 C CA . CYS A 1 228 ? -22.934 2.479 35.503 1.00 83.06 228 CYS A CA 1
ATOM 1758 C C . CYS A 1 228 ? -23.588 1.405 34.627 1.00 83.06 228 CYS A C 1
ATOM 1760 O O . CYS A 1 228 ? -24.047 0.380 35.134 1.00 83.06 228 CYS A O 1
ATOM 1762 N N . SER A 1 229 ? -23.637 1.624 33.313 1.00 80.62 229 SER A N 1
ATOM 1763 C CA . SER A 1 229 ? -24.045 0.588 32.363 1.00 80.62 229 SER A CA 1
ATOM 1764 C C . SER A 1 229 ? -22.888 0.240 31.440 1.00 80.62 229 SER A C 1
ATOM 1766 O O . SER A 1 229 ? -22.270 1.116 30.833 1.00 80.62 229 SER A O 1
ATOM 1768 N N . SER A 1 230 ? -22.584 -1.055 31.348 1.00 68.50 230 SER A N 1
ATOM 1769 C CA . SER A 1 230 ? -21.666 -1.571 30.344 1.00 68.50 230 SER A CA 1
ATOM 1770 C C . SER A 1 230 ? -22.449 -1.844 29.062 1.00 68.50 230 SER A C 1
ATOM 1772 O O . SER A 1 230 ? -23.443 -2.573 29.048 1.00 68.50 230 SER A O 1
ATOM 1774 N N . ARG A 1 231 ? -22.032 -1.223 27.958 1.00 59.53 231 ARG A N 1
ATOM 1775 C CA . ARG A 1 231 ? -22.475 -1.622 26.618 1.00 59.53 231 ARG A CA 1
ATOM 1776 C C . ARG A 1 231 ? -21.270 -2.205 25.894 1.00 59.53 231 ARG A C 1
ATOM 1778 O O . ARG A 1 231 ? -20.259 -1.511 25.795 1.00 59.53 231 ARG A O 1
ATOM 1785 N N . PRO A 1 232 ? -21.344 -3.443 25.378 1.00 50.84 232 PRO A N 1
ATOM 1786 C CA . PRO A 1 232 ? -20.278 -3.965 24.544 1.00 50.84 232 PRO A CA 1
ATOM 1787 C C . PRO A 1 232 ? -20.163 -3.098 23.288 1.00 50.84 232 PRO A C 1
ATOM 1789 O O . PRO A 1 232 ? -21.071 -3.059 22.461 1.00 50.84 232 PRO A O 1
ATOM 1792 N N . LEU A 1 233 ? -19.021 -2.432 23.128 1.00 52.75 233 LEU A N 1
ATOM 1793 C CA . LEU A 1 233 ? -18.593 -1.807 21.873 1.00 52.75 233 LEU A CA 1
ATOM 1794 C C . LEU A 1 233 ? -18.089 -2.883 20.890 1.00 52.75 233 LEU A C 1
ATOM 1796 O O . LEU A 1 233 ? -17.043 -2.729 20.272 1.00 52.75 233 LEU A O 1
ATOM 1800 N N . VAL A 1 234 ? -18.775 -4.027 20.802 1.00 46.72 234 VAL A N 1
ATOM 1801 C CA . VAL A 1 234 ? -18.307 -5.192 20.041 1.00 46.72 234 VAL A CA 1
ATOM 1802 C C . VAL A 1 234 ? -19.095 -5.262 18.729 1.00 46.72 234 VAL A C 1
ATOM 1804 O O . VAL A 1 234 ? -20.304 -5.504 18.768 1.00 46.72 234 VAL A O 1
ATOM 1807 N N . PRO A 1 235 ? -18.456 -5.046 17.564 1.00 47.62 235 PRO A N 1
ATOM 1808 C CA . PRO A 1 235 ? -19.088 -5.271 16.272 1.00 47.62 235 PRO A CA 1
ATOM 1809 C C . PRO A 1 235 ? -19.483 -6.751 16.108 1.00 47.62 235 PRO A C 1
ATOM 1811 O O . PRO A 1 235 ? -18.926 -7.617 16.789 1.00 47.62 235 PRO A O 1
ATOM 1814 N N . PRO A 1 236 ? -20.417 -7.078 15.196 1.00 49.59 236 PRO A N 1
ATOM 1815 C CA . PRO A 1 236 ? -20.746 -8.466 14.873 1.00 49.59 236 PRO A CA 1
ATOM 1816 C C . PRO A 1 236 ? -19.489 -9.293 14.548 1.00 49.59 236 PRO A C 1
ATOM 1818 O O . PRO A 1 236 ? -18.523 -8.776 13.986 1.00 49.59 236 PRO A O 1
ATOM 1821 N N . ARG A 1 237 ? -19.502 -10.585 14.914 1.00 58.00 237 ARG A N 1
ATOM 1822 C CA . ARG A 1 237 ? -18.392 -11.512 14.635 1.00 58.00 237 ARG A CA 1
ATOM 1823 C C . ARG A 1 237 ? -18.101 -11.529 13.131 1.00 58.00 237 ARG A C 1
ATOM 1825 O O . ARG A 1 237 ? -19.002 -11.760 12.330 1.00 58.00 237 ARG A O 1
ATOM 1832 N N . CYS A 1 238 ? -16.846 -11.273 12.787 1.00 74.00 238 CYS A N 1
ATOM 1833 C CA . CYS A 1 238 ? -16.332 -11.241 11.423 1.00 74.00 238 CYS A CA 1
ATOM 1834 C C . CYS A 1 238 ? -15.749 -12.622 11.048 1.00 74.00 238 CYS A C 1
ATOM 1836 O O . CYS A 1 238 ? -15.189 -13.268 11.940 1.00 74.00 238 CYS A O 1
ATOM 1838 N N . PRO A 1 239 ? -15.870 -13.093 9.789 1.00 85.12 239 PRO A N 1
ATOM 1839 C CA . PRO A 1 239 ? -15.199 -14.306 9.323 1.00 85.12 239 PRO A CA 1
ATOM 1840 C C . PRO A 1 239 ? -13.684 -14.274 9.554 1.00 85.12 239 PRO A C 1
ATOM 1842 O O . PRO A 1 239 ? -13.049 -13.226 9.419 1.00 85.12 239 PRO A O 1
ATOM 1845 N N . LEU A 1 240 ? -13.120 -15.438 9.874 1.00 88.50 240 LEU A N 1
ATOM 1846 C CA . LEU A 1 240 ? -11.680 -15.659 9.982 1.00 88.50 240 LEU A CA 1
ATOM 1847 C C . LEU A 1 240 ? -11.178 -16.348 8.709 1.00 88.50 240 LEU A C 1
ATOM 1849 O O . LEU A 1 240 ? -11.800 -17.306 8.247 1.00 88.50 240 LEU A O 1
ATOM 1853 N N . LEU A 1 241 ? -10.081 -15.849 8.148 1.00 91.69 241 LEU A N 1
ATOM 1854 C CA . LEU A 1 241 ? -9.402 -16.410 6.989 1.00 91.69 241 LEU A CA 1
ATOM 1855 C C . LEU A 1 241 ? -8.181 -17.178 7.460 1.00 91.69 241 LEU A C 1
ATOM 1857 O O . LEU A 1 241 ? -7.241 -16.597 8.005 1.00 91.69 241 LEU A O 1
ATOM 1861 N N . GLU A 1 242 ? -8.217 -18.480 7.223 1.00 94.50 242 GLU A N 1
ATOM 1862 C CA . GLU A 1 242 ? -7.072 -19.349 7.431 1.00 94.50 242 GLU A CA 1
ATOM 1863 C C . GLU A 1 242 ? -6.077 -19.189 6.271 1.00 94.50 242 GLU A C 1
ATOM 1865 O O . GLU A 1 242 ? -6.493 -19.011 5.118 1.00 94.50 242 GLU A O 1
ATOM 1870 N N . PRO A 1 243 ? -4.767 -19.256 6.547 1.00 96.06 243 PRO A N 1
ATOM 1871 C CA . PRO A 1 243 ? -3.744 -19.263 5.510 1.00 96.06 243 PRO A CA 1
ATOM 1872 C C . PRO A 1 243 ? -3.874 -20.523 4.641 1.00 96.06 243 PRO A C 1
ATOM 1874 O O . PRO A 1 243 ? -4.048 -21.630 5.155 1.00 96.06 243 PRO A O 1
ATOM 1877 N N . ILE A 1 244 ? -3.726 -20.374 3.326 1.00 95.69 244 ILE A N 1
ATOM 1878 C CA . ILE A 1 244 ? -3.625 -21.510 2.394 1.00 95.69 244 ILE A CA 1
ATOM 1879 C C . ILE A 1 244 ? -2.175 -21.872 2.065 1.00 95.69 244 ILE A C 1
ATOM 1881 O O . ILE A 1 244 ? -1.899 -23.015 1.711 1.00 95.69 244 ILE A O 1
ATOM 1885 N N . LEU A 1 245 ? -1.248 -20.921 2.220 1.00 96.56 245 LEU A N 1
ATOM 1886 C CA . LEU A 1 245 ? 0.180 -21.113 1.987 1.00 96.56 245 LEU A CA 1
ATOM 1887 C C . LEU A 1 245 ? 0.990 -20.283 2.986 1.00 96.56 245 LEU A C 1
ATOM 1889 O O . LEU A 1 245 ? 0.647 -19.137 3.281 1.00 96.56 245 LEU A O 1
ATOM 1893 N N . ARG A 1 246 ? 2.077 -20.868 3.498 1.00 97.06 246 ARG A N 1
ATOM 1894 C CA . ARG A 1 246 ? 3.080 -20.186 4.324 1.00 97.06 246 ARG A CA 1
ATOM 1895 C C . ARG A 1 246 ? 4.473 -20.543 3.826 1.00 97.06 246 ARG A C 1
ATOM 1897 O O . ARG A 1 246 ? 4.830 -21.718 3.808 1.00 97.06 246 ARG A O 1
ATOM 1904 N N . ILE A 1 247 ? 5.256 -19.528 3.483 1.00 97.12 247 ILE A N 1
ATOM 1905 C CA . ILE A 1 247 ? 6.640 -19.666 3.032 1.00 97.12 247 ILE A CA 1
ATOM 1906 C C . ILE A 1 247 ? 7.535 -18.986 4.073 1.00 97.12 247 ILE A C 1
ATOM 1908 O O . ILE A 1 247 ? 7.571 -17.757 4.122 1.00 97.12 247 ILE A O 1
ATOM 1912 N N . PRO A 1 248 ? 8.244 -19.739 4.933 1.00 94.69 248 PRO A N 1
ATOM 1913 C CA . PRO A 1 248 ? 9.251 -19.163 5.815 1.00 94.69 248 PRO A CA 1
ATOM 1914 C C . PRO A 1 248 ? 10.496 -18.813 4.992 1.00 94.69 248 PRO A C 1
ATOM 1916 O O . PRO A 1 248 ? 11.218 -19.699 4.530 1.00 94.69 248 PRO A O 1
ATOM 1919 N N . THR A 1 249 ? 10.752 -17.523 4.800 1.00 93.00 249 THR A N 1
ATOM 1920 C CA . THR A 1 249 ? 11.880 -17.030 4.000 1.00 93.00 249 THR A CA 1
ATOM 1921 C C . THR A 1 249 ? 13.123 -16.786 4.861 1.00 93.00 249 THR A C 1
ATOM 1923 O O . THR A 1 249 ? 14.242 -17.036 4.410 1.00 93.00 249 THR A O 1
ATOM 1926 N N . GLY A 1 250 ? 12.955 -16.356 6.117 1.00 87.94 250 GLY A N 1
ATOM 1927 C CA . GLY A 1 250 ? 14.050 -16.076 7.056 1.00 87.94 250 GLY A CA 1
ATOM 1928 C C . GLY A 1 250 ? 15.142 -15.184 6.450 1.00 87.94 250 GLY A C 1
ATOM 1929 O O . GLY A 1 250 ? 14.864 -14.166 5.820 1.00 87.94 250 GLY A O 1
ATOM 1930 N N . GLU A 1 251 ? 16.406 -15.598 6.567 1.00 86.88 251 GLU A N 1
ATOM 1931 C CA . GLU A 1 251 ? 17.553 -14.865 6.000 1.00 86.88 251 GLU A CA 1
ATOM 1932 C C . GLU A 1 251 ? 17.562 -14.776 4.461 1.00 86.88 251 GLU A C 1
ATOM 1934 O O . GLU A 1 251 ? 18.376 -14.056 3.892 1.00 86.88 251 GLU A O 1
ATOM 1939 N N . ARG A 1 252 ? 16.669 -15.493 3.772 1.00 88.44 252 ARG A N 1
ATOM 1940 C CA . ARG A 1 252 ? 16.558 -15.510 2.302 1.00 88.44 252 ARG A CA 1
ATOM 1941 C C . ARG A 1 252 ? 15.465 -14.590 1.775 1.00 88.44 252 ARG A C 1
ATOM 1943 O O . ARG A 1 252 ? 15.374 -14.399 0.566 1.00 88.44 252 ARG A O 1
ATOM 1950 N N . GLY A 1 253 ? 14.618 -14.076 2.664 1.00 88.44 253 GLY A N 1
ATOM 1951 C CA . GLY A 1 253 ? 13.556 -13.156 2.292 1.00 88.44 253 GLY A CA 1
ATOM 1952 C C . GLY A 1 253 ? 13.998 -11.710 2.297 1.00 88.44 253 GLY A C 1
ATOM 1953 O O . GLY A 1 253 ? 15.156 -11.395 2.565 1.00 88.44 253 GLY A O 1
ATOM 1954 N N . GLY A 1 254 ? 13.044 -10.835 2.032 1.00 89.62 254 GLY A N 1
ATOM 1955 C CA . GLY A 1 254 ? 13.215 -9.405 2.157 1.00 89.62 254 GLY A CA 1
ATOM 1956 C C . GLY A 1 254 ? 11.881 -8.696 2.019 1.00 89.62 254 GLY A C 1
ATOM 1957 O O . GLY A 1 254 ? 10.843 -9.328 1.820 1.00 89.62 254 GLY A O 1
ATOM 1958 N N . CYS A 1 255 ? 11.903 -7.382 2.178 1.00 89.38 255 CYS A N 1
ATOM 1959 C CA . CYS A 1 255 ? 10.683 -6.592 2.233 1.00 89.38 255 CYS A CA 1
ATOM 1960 C C . CYS A 1 255 ? 10.196 -6.139 0.849 1.00 89.38 255 CYS A C 1
ATOM 1962 O O . CYS A 1 255 ? 9.106 -5.592 0.730 1.00 89.38 255 CYS A O 1
ATOM 1964 N N . TRP A 1 256 ? 10.939 -6.418 -0.224 1.00 93.38 256 TRP A N 1
ATOM 1965 C CA . TRP A 1 256 ? 10.454 -6.252 -1.593 1.00 93.38 256 TRP A CA 1
ATOM 1966 C C . TRP A 1 256 ? 9.973 -7.587 -2.165 1.00 93.38 256 TRP A C 1
ATOM 1968 O O . TRP A 1 256 ? 10.778 -8.509 -2.276 1.00 93.38 256 TRP A O 1
ATOM 1978 N N . LEU A 1 257 ? 8.685 -7.691 -2.512 1.00 94.88 257 LEU A N 1
ATOM 1979 C CA . LEU A 1 257 ? 8.066 -8.891 -3.084 1.00 94.88 257 LEU A CA 1
ATOM 1980 C C . LEU A 1 257 ? 7.498 -8.565 -4.465 1.00 94.88 257 LEU A C 1
ATOM 1982 O O . LEU A 1 257 ? 6.460 -7.908 -4.554 1.00 94.88 257 LEU A O 1
ATOM 1986 N N . ALA A 1 258 ? 8.159 -9.036 -5.519 1.00 96.00 258 ALA A N 1
ATOM 1987 C CA . ALA A 1 258 ? 7.683 -8.974 -6.896 1.00 96.00 258 ALA A CA 1
ATOM 1988 C C . ALA A 1 258 ? 6.941 -10.267 -7.276 1.00 96.00 258 ALA A C 1
ATOM 1990 O O . ALA A 1 258 ? 7.244 -11.338 -6.746 1.00 96.00 258 ALA A O 1
ATOM 1991 N N . LEU A 1 259 ? 5.958 -10.150 -8.175 1.00 96.56 259 LEU A N 1
ATOM 1992 C CA . LEU A 1 259 ? 5.089 -11.247 -8.606 1.00 96.56 259 LEU A CA 1
ATOM 1993 C C . LEU A 1 259 ? 5.069 -11.345 -10.132 1.00 96.56 259 LEU A C 1
ATOM 1995 O O . LEU A 1 259 ? 4.956 -10.317 -10.800 1.00 96.56 259 LEU A O 1
ATOM 1999 N N . GLY A 1 260 ? 5.098 -12.564 -10.663 1.00 95.38 260 GLY A N 1
ATOM 2000 C CA . GLY A 1 260 ? 4.905 -12.848 -12.087 1.00 95.38 260 GLY A CA 1
ATOM 2001 C C . GLY A 1 260 ? 5.138 -14.323 -12.405 1.00 95.38 260 GLY A C 1
ATOM 2002 O O . GLY A 1 260 ? 5.709 -15.035 -11.590 1.00 95.38 260 GLY A O 1
ATOM 2003 N N . ASP A 1 261 ? 4.649 -14.787 -13.552 1.00 96.06 261 ASP A N 1
ATOM 2004 C CA . ASP A 1 261 ? 4.703 -16.200 -13.949 1.00 96.06 261 ASP A CA 1
ATOM 2005 C C . ASP A 1 261 ? 6.103 -16.569 -14.463 1.00 96.06 261 ASP A C 1
ATOM 2007 O O . ASP A 1 261 ? 6.429 -16.357 -15.632 1.00 96.06 261 ASP A O 1
ATOM 2011 N N . LEU A 1 262 ? 6.956 -17.081 -13.576 1.00 97.69 262 LEU A N 1
ATOM 2012 C CA . LEU A 1 262 ? 8.338 -17.442 -13.894 1.00 97.69 262 LEU A CA 1
ATOM 2013 C C . LEU A 1 262 ? 8.414 -18.777 -14.647 1.00 97.69 262 LEU A C 1
ATOM 2015 O O . LEU A 1 262 ? 9.391 -19.035 -15.353 1.00 97.69 262 LEU A O 1
ATOM 2019 N N . THR A 1 263 ? 7.414 -19.647 -14.472 1.00 94.94 263 THR A N 1
ATOM 2020 C CA . THR A 1 263 ? 7.415 -21.026 -14.990 1.00 94.94 263 THR A CA 1
ATOM 2021 C C . THR A 1 263 ? 6.552 -21.229 -16.241 1.00 94.94 263 THR A C 1
ATOM 2023 O O . THR A 1 263 ? 6.590 -22.307 -16.851 1.00 94.94 263 THR A O 1
ATOM 2026 N N . GLY A 1 264 ? 5.818 -20.203 -16.667 1.00 94.19 264 GLY A N 1
ATOM 2027 C CA . GLY A 1 264 ? 4.894 -20.230 -17.799 1.00 94.19 264 GLY A CA 1
ATOM 2028 C C . GLY A 1 264 ? 3.670 -21.118 -17.559 1.00 94.19 264 GLY A C 1
ATOM 2029 O O . GLY A 1 264 ? 3.153 -21.701 -18.517 1.00 94.19 264 GLY A O 1
ATOM 2030 N N . ASP A 1 265 ? 3.264 -21.320 -16.301 1.00 92.81 265 ASP A N 1
ATOM 2031 C CA . ASP A 1 265 ? 2.133 -22.184 -15.929 1.00 92.81 265 ASP A CA 1
ATOM 2032 C C . ASP A 1 265 ? 0.805 -21.419 -15.764 1.00 92.81 265 ASP A C 1
ATOM 2034 O O . ASP A 1 265 ? -0.244 -22.022 -15.506 1.00 92.81 265 ASP A O 1
ATOM 2038 N N . GLY A 1 266 ? 0.837 -20.105 -15.988 1.00 90.44 266 GLY A N 1
ATOM 2039 C CA . GLY A 1 266 ? -0.287 -19.190 -15.872 1.00 90.44 266 GLY A CA 1
ATOM 2040 C C . GLY A 1 266 ? -0.549 -18.698 -14.450 1.00 90.44 266 GLY A C 1
ATOM 2041 O O . GLY A 1 266 ? -1.531 -17.979 -14.258 1.00 90.44 266 GLY A O 1
ATOM 2042 N N . ARG A 1 267 ? 0.275 -19.069 -13.461 1.00 91.69 267 ARG A N 1
ATOM 2043 C CA . ARG A 1 267 ? 0.153 -18.625 -12.068 1.00 91.69 267 ARG A CA 1
ATOM 2044 C C . ARG A 1 267 ? 1.340 -17.735 -11.698 1.00 91.69 267 ARG A C 1
ATOM 2046 O O . ARG A 1 267 ? 2.473 -18.038 -12.050 1.00 91.69 267 ARG A O 1
ATOM 2053 N N . PRO A 1 268 ? 1.120 -16.630 -10.973 1.00 94.50 268 PRO A N 1
ATOM 2054 C CA . PRO A 1 268 ? 2.217 -15.801 -10.505 1.00 94.50 268 PRO A CA 1
ATOM 2055 C C . PRO A 1 268 ? 3.038 -16.519 -9.425 1.00 94.50 268 PRO A C 1
ATOM 2057 O O . PRO A 1 268 ? 2.510 -17.031 -8.436 1.00 94.50 268 PRO A O 1
ATOM 2060 N N . ASP A 1 269 ? 4.352 -16.471 -9.598 1.00 97.12 269 ASP A N 1
ATOM 2061 C CA . ASP A 1 269 ? 5.363 -16.893 -8.641 1.00 97.12 269 ASP A CA 1
ATOM 2062 C C . ASP A 1 269 ? 5.869 -15.688 -7.823 1.00 97.12 269 ASP A C 1
ATOM 2064 O O . ASP A 1 269 ? 5.541 -14.528 -8.096 1.00 97.12 269 ASP A O 1
ATOM 2068 N N . PHE A 1 270 ? 6.681 -15.953 -6.800 1.00 98.00 270 PHE A N 1
ATOM 2069 C CA . PHE A 1 270 ? 7.154 -14.961 -5.836 1.00 98.00 270 PHE A CA 1
ATOM 2070 C C . PHE A 1 270 ? 8.656 -14.720 -5.983 1.00 98.00 270 PHE A C 1
ATOM 2072 O O . PHE A 1 270 ? 9.439 -15.664 -5.916 1.00 98.00 270 PHE A O 1
ATOM 2079 N N . VAL A 1 271 ? 9.082 -13.459 -6.063 1.00 98.25 271 VAL A N 1
ATOM 2080 C CA . VAL A 1 271 ? 10.500 -13.075 -5.980 1.00 98.25 271 VAL A CA 1
ATOM 2081 C C . VAL A 1 271 ? 10.689 -12.071 -4.856 1.00 98.25 271 VAL A C 1
ATOM 2083 O O . VAL A 1 271 ? 10.141 -10.971 -4.896 1.00 98.25 271 VAL A O 1
ATOM 2086 N N . VAL A 1 272 ? 11.489 -12.438 -3.857 1.00 96.69 272 VAL A N 1
ATOM 2087 C CA . VAL A 1 272 ? 11.849 -11.557 -2.738 1.00 96.69 272 VAL A CA 1
ATOM 2088 C C . VAL A 1 272 ? 13.265 -11.032 -2.894 1.00 96.69 272 VAL A C 1
ATOM 2090 O O . VAL A 1 272 ? 14.165 -11.791 -3.257 1.00 96.69 272 VAL A O 1
ATOM 2093 N N . ALA A 1 273 ? 13.467 -9.747 -2.599 1.00 95.31 273 ALA A N 1
ATOM 2094 C CA . ALA A 1 273 ? 14.762 -9.092 -2.748 1.00 95.31 273 ALA A CA 1
ATOM 2095 C C . ALA A 1 273 ? 15.333 -8.588 -1.423 1.00 95.31 273 ALA A C 1
ATOM 2097 O O . ALA A 1 273 ? 14.625 -8.022 -0.587 1.00 95.31 273 ALA A O 1
ATOM 2098 N N . ARG A 1 274 ? 16.651 -8.746 -1.284 1.00 94.38 274 ARG A N 1
ATOM 2099 C CA . ARG A 1 274 ? 17.481 -8.018 -0.327 1.00 94.38 274 ARG A CA 1
ATOM 2100 C C . ARG A 1 274 ? 18.339 -6.995 -1.042 1.00 94.38 274 ARG A C 1
ATOM 2102 O O . ARG A 1 274 ? 18.722 -7.168 -2.201 1.00 94.38 274 ARG A O 1
ATOM 2109 N N . ASN A 1 275 ? 18.655 -5.946 -0.305 1.00 93.56 275 ASN A N 1
ATOM 2110 C CA . ASN A 1 275 ? 19.276 -4.752 -0.830 1.00 93.56 275 ASN A CA 1
ATOM 2111 C C . ASN A 1 275 ? 20.166 -4.067 0.213 1.00 93.56 275 ASN A C 1
ATOM 2113 O O . ASN A 1 275 ? 19.912 -4.163 1.416 1.00 93.56 275 ASN A O 1
ATOM 2117 N N . ASP A 1 276 ? 21.188 -3.366 -0.280 1.00 91.31 276 ASP A N 1
ATOM 2118 C CA . ASP A 1 276 ? 21.990 -2.396 0.469 1.00 91.31 276 ASP A CA 1
ATOM 2119 C C . ASP A 1 276 ? 21.792 -1.021 -0.171 1.00 91.31 276 ASP A C 1
ATOM 2121 O O . ASP A 1 276 ? 22.228 -0.774 -1.303 1.00 91.31 276 ASP A O 1
ATOM 2125 N N . ASN A 1 277 ? 21.115 -0.119 0.540 1.00 88.44 277 ASN A N 1
ATOM 2126 C CA . ASN A 1 277 ? 20.416 0.996 -0.097 1.00 88.44 277 ASN A CA 1
ATOM 2127 C C . ASN A 1 277 ? 19.517 0.468 -1.236 1.00 88.44 277 ASN A C 1
ATOM 2129 O O . ASN A 1 277 ? 18.841 -0.541 -1.067 1.00 88.44 277 ASN A O 1
ATOM 2133 N N . GLN A 1 278 ? 19.514 1.092 -2.411 1.00 91.06 278 GLN A N 1
ATOM 2134 C CA . GLN A 1 278 ? 18.730 0.606 -3.550 1.00 91.06 278 GLN A CA 1
ATOM 2135 C C . GLN A 1 278 ? 19.323 -0.629 -4.232 1.00 91.06 278 GLN A C 1
ATOM 2137 O O . GLN A 1 278 ? 18.635 -1.310 -4.982 1.00 91.06 278 GLN A O 1
ATOM 2142 N N . ALA A 1 279 ? 20.611 -0.918 -4.035 1.00 95.12 279 ALA A N 1
ATOM 2143 C CA . ALA A 1 279 ? 21.277 -1.956 -4.810 1.00 95.12 279 ALA A CA 1
ATOM 2144 C C . ALA A 1 279 ? 20.800 -3.333 -4.371 1.00 95.12 279 ALA A C 1
ATOM 2146 O O . ALA A 1 279 ? 21.014 -3.719 -3.223 1.00 95.12 279 ALA A O 1
ATOM 2147 N N . VAL A 1 280 ? 20.207 -4.082 -5.299 1.00 96.94 280 VAL A N 1
ATOM 2148 C CA . VAL A 1 280 ? 19.828 -5.475 -5.072 1.00 96.94 280 VAL A CA 1
ATOM 2149 C C . VAL A 1 280 ? 21.098 -6.297 -4.866 1.00 96.94 280 VAL A C 1
ATOM 2151 O O . VAL A 1 280 ? 22.031 -6.245 -5.670 1.00 96.94 280 VAL A O 1
ATOM 2154 N N . THR A 1 281 ? 21.147 -7.044 -3.769 1.00 96.56 281 THR A N 1
ATOM 2155 C CA . THR A 1 281 ? 22.298 -7.878 -3.388 1.00 96.56 281 THR A CA 1
ATOM 2156 C C . THR A 1 281 ? 21.958 -9.359 -3.372 1.00 96.56 281 THR A C 1
ATOM 2158 O O . THR A 1 281 ? 22.836 -10.178 -3.643 1.00 96.56 281 THR A O 1
ATOM 2161 N N . ALA A 1 282 ? 20.694 -9.705 -3.118 1.00 97.00 282 ALA A N 1
ATOM 2162 C CA . ALA A 1 282 ? 20.210 -11.073 -3.202 1.00 97.00 282 ALA A CA 1
ATOM 2163 C C . ALA A 1 282 ? 18.741 -11.141 -3.633 1.00 97.00 282 ALA A C 1
ATOM 2165 O O . ALA A 1 282 ? 17.945 -10.252 -3.332 1.00 97.00 282 ALA A O 1
ATOM 2166 N N . LEU A 1 283 ? 18.390 -12.231 -4.309 1.00 98.31 283 LEU A N 1
ATOM 2167 C CA . LEU A 1 283 ? 17.042 -12.584 -4.733 1.00 98.31 283 LEU A CA 1
ATOM 2168 C C . LEU A 1 283 ? 16.780 -14.056 -4.409 1.00 98.31 283 LEU A C 1
ATOM 2170 O O . LEU A 1 283 ? 17.646 -14.908 -4.628 1.00 98.31 283 LEU A O 1
ATOM 2174 N N . THR A 1 284 ? 15.568 -14.358 -3.956 1.00 98.44 284 THR A N 1
ATOM 2175 C CA . THR A 1 284 ? 15.075 -15.736 -3.851 1.00 98.44 284 THR A CA 1
ATOM 2176 C C . THR A 1 284 ? 13.737 -15.842 -4.562 1.00 98.44 284 THR A C 1
ATOM 2178 O O . THR A 1 284 ? 12.843 -15.036 -4.300 1.00 98.44 284 THR A O 1
ATOM 2181 N N . ALA A 1 285 ? 13.600 -16.838 -5.436 1.00 98.50 285 ALA A N 1
ATOM 2182 C CA . ALA A 1 285 ? 12.350 -17.130 -6.123 1.00 98.50 285 ALA A CA 1
ATOM 2183 C C . ALA A 1 285 ? 11.659 -18.357 -5.524 1.00 98.50 285 ALA A C 1
ATOM 2185 O O . ALA A 1 285 ? 12.306 -19.365 -5.217 1.00 98.50 285 ALA A O 1
ATOM 2186 N N . TYR A 1 286 ? 10.339 -18.282 -5.399 1.00 98.38 286 TYR A N 1
ATOM 2187 C CA . TYR A 1 286 ? 9.472 -19.368 -4.963 1.00 98.38 286 TYR A CA 1
ATOM 2188 C C . TYR A 1 286 ? 8.336 -19.539 -5.962 1.00 98.38 286 TYR A C 1
ATOM 2190 O O . TYR A 1 286 ? 7.766 -18.545 -6.400 1.00 98.38 286 TYR A O 1
ATOM 2198 N N . GLY A 1 287 ? 7.987 -20.783 -6.273 1.00 96.44 287 GLY A N 1
ATOM 2199 C CA . GLY A 1 287 ? 6.828 -21.086 -7.100 1.00 96.44 287 GLY A CA 1
ATOM 2200 C C . GLY A 1 287 ? 5.514 -20.705 -6.412 1.00 96.44 287 GLY A C 1
ATOM 2201 O O . GLY A 1 287 ? 5.476 -20.519 -5.190 1.00 96.44 287 GLY A O 1
ATOM 2202 N N . SER A 1 288 ? 4.419 -20.671 -7.170 1.00 94.19 288 SER A N 1
ATOM 2203 C CA . SER A 1 288 ? 3.052 -20.483 -6.653 1.00 94.19 288 SER A CA 1
ATOM 2204 C C . SER A 1 288 ? 2.653 -21.506 -5.565 1.00 94.19 288 SER A C 1
ATOM 2206 O O . SER A 1 288 ? 1.809 -21.225 -4.713 1.00 94.19 288 SER A O 1
ATOM 2208 N N . ASP A 1 289 ? 3.311 -22.673 -5.525 1.00 93.94 289 ASP A N 1
ATOM 2209 C CA . ASP A 1 289 ? 3.167 -23.717 -4.496 1.00 93.94 289 ASP A CA 1
ATOM 2210 C C . ASP A 1 289 ? 4.038 -23.498 -3.236 1.00 93.94 289 ASP A C 1
ATOM 2212 O O . ASP A 1 289 ? 3.987 -24.281 -2.283 1.00 93.94 289 ASP A O 1
ATOM 2216 N N . GLY A 1 290 ? 4.846 -22.436 -3.224 1.00 95.50 290 GLY A N 1
ATOM 2217 C CA . GLY A 1 290 ? 5.777 -22.066 -2.162 1.00 95.50 290 GLY A CA 1
ATOM 2218 C C . GLY A 1 290 ? 7.122 -22.789 -2.190 1.00 95.50 290 GLY A C 1
ATOM 2219 O O . GLY A 1 290 ? 7.932 -22.612 -1.273 1.00 95.50 290 GLY A O 1
ATOM 2220 N N . ARG A 1 291 ? 7.397 -23.604 -3.212 1.00 96.06 291 ARG A N 1
ATOM 2221 C CA . ARG A 1 291 ? 8.681 -24.290 -3.353 1.00 96.06 291 ARG A CA 1
ATOM 2222 C C . ARG A 1 291 ? 9.745 -23.325 -3.860 1.00 96.06 291 ARG A C 1
ATOM 2224 O O . ARG A 1 291 ? 9.553 -22.639 -4.851 1.00 96.06 291 ARG A O 1
ATOM 2231 N N . GLU A 1 292 ? 10.898 -23.300 -3.199 1.00 97.88 292 GLU A N 1
ATOM 2232 C CA . GLU A 1 292 ? 12.043 -22.504 -3.657 1.00 97.88 292 GLU A CA 1
ATOM 2233 C C . GLU A 1 292 ? 12.513 -22.996 -5.038 1.00 97.88 292 GLU A C 1
ATOM 2235 O O . GLU A 1 292 ? 12.810 -24.185 -5.198 1.00 97.88 292 GLU A O 1
ATOM 2240 N N . LEU A 1 293 ? 12.575 -22.088 -6.015 1.00 98.12 293 LEU A N 1
ATOM 2241 C CA . LEU A 1 293 ? 13.026 -22.367 -7.382 1.00 98.12 293 LEU A CA 1
ATOM 2242 C C . LEU A 1 293 ? 14.539 -22.170 -7.496 1.00 98.12 293 LEU A C 1
ATOM 2244 O O . LEU A 1 293 ? 15.269 -23.073 -7.907 1.00 98.12 293 LEU A O 1
ATOM 2248 N N . TRP A 1 294 ? 15.023 -20.998 -7.083 1.00 98.50 294 TRP A N 1
ATOM 2249 C CA . TRP A 1 294 ? 16.434 -20.631 -7.150 1.00 98.50 294 TRP A CA 1
ATOM 2250 C C . TRP A 1 294 ? 16.766 -19.469 -6.214 1.00 98.50 294 TRP A C 1
ATOM 2252 O O . TRP A 1 294 ? 15.897 -18.812 -5.636 1.00 98.50 294 TRP A O 1
ATOM 2262 N N . ARG A 1 295 ? 18.071 -19.218 -6.086 1.00 97.75 295 ARG A N 1
ATOM 2263 C CA . ARG A 1 295 ? 18.643 -18.061 -5.397 1.00 97.75 295 ARG A CA 1
ATOM 2264 C C . ARG A 1 295 ? 19.692 -17.402 -6.271 1.00 97.75 295 ARG A C 1
ATOM 2266 O O . ARG A 1 295 ? 20.405 -18.087 -7.004 1.00 97.75 295 ARG A O 1
ATOM 2273 N N . TRP A 1 296 ? 19.813 -16.094 -6.132 1.00 98.06 296 TRP A N 1
ATOM 2274 C CA . TRP A 1 296 ? 20.831 -15.290 -6.785 1.00 98.06 296 TRP A CA 1
ATOM 2275 C C . TRP A 1 296 ? 21.416 -14.303 -5.773 1.00 98.06 296 TRP A C 1
ATOM 2277 O O . TRP A 1 296 ? 20.667 -13.693 -5.017 1.00 98.06 296 TRP A O 1
ATOM 2287 N N . GLY A 1 297 ? 22.740 -14.136 -5.760 1.00 95.81 297 GLY A N 1
ATOM 2288 C CA . GLY A 1 297 ? 23.417 -13.230 -4.826 1.00 95.81 297 GLY A CA 1
ATOM 2289 C C . GLY A 1 297 ? 23.349 -13.668 -3.354 1.00 95.81 297 GLY A C 1
ATOM 2290 O O . GLY A 1 297 ? 22.828 -14.734 -3.026 1.00 95.81 297 GLY A O 1
ATOM 2291 N N . GLU A 1 298 ? 23.925 -12.857 -2.464 1.00 92.81 298 GLU A N 1
ATOM 2292 C CA . GLU A 1 298 ? 23.998 -13.114 -1.018 1.00 92.81 298 GLU A CA 1
ATOM 2293 C C . GLU A 1 298 ? 24.009 -11.790 -0.224 1.00 92.81 298 GLU A C 1
ATOM 2295 O O . GLU A 1 298 ? 24.577 -10.793 -0.671 1.00 92.81 298 GLU A O 1
ATOM 2300 N N . GLY A 1 299 ? 23.438 -11.792 0.987 1.00 88.69 299 GLY A N 1
ATOM 2301 C CA . GLY A 1 299 ? 23.490 -10.654 1.919 1.00 88.69 299 GLY A CA 1
ATOM 2302 C C . GLY A 1 299 ? 22.389 -9.602 1.726 1.00 88.69 299 GLY A C 1
ATOM 2303 O O . GLY A 1 299 ? 21.353 -9.878 1.130 1.00 88.69 299 GLY A O 1
ATOM 2304 N N . GLY A 1 300 ? 22.603 -8.406 2.287 1.00 90.00 300 GLY A N 1
ATOM 2305 C CA . GLY A 1 300 ? 21.671 -7.270 2.246 1.00 90.00 300 GLY A CA 1
ATOM 2306 C C . GLY A 1 300 ? 20.803 -7.081 3.498 1.00 90.00 300 GLY A C 1
ATOM 2307 O O . GLY A 1 300 ? 20.525 -8.034 4.236 1.00 90.00 300 GLY A O 1
ATOM 2308 N N . ALA A 1 301 ? 20.360 -5.838 3.711 1.00 86.81 301 ALA A N 1
ATOM 2309 C CA . ALA A 1 301 ? 19.607 -5.389 4.886 1.00 86.81 301 ALA A CA 1
ATOM 2310 C C . ALA A 1 301 ? 18.093 -5.676 4.839 1.00 86.81 301 ALA A C 1
ATOM 2312 O O . ALA A 1 301 ? 17.467 -5.719 5.897 1.00 86.81 301 ALA A O 1
ATOM 2313 N N . ALA A 1 302 ? 17.528 -5.906 3.644 1.00 84.75 302 ALA A N 1
ATOM 2314 C CA . ALA A 1 302 ? 16.082 -6.043 3.398 1.00 84.75 302 ALA A CA 1
ATOM 2315 C C . ALA A 1 302 ? 15.258 -4.773 3.708 1.00 84.75 302 ALA A C 1
ATOM 2317 O O . ALA A 1 302 ? 14.135 -4.868 4.194 1.00 84.75 302 ALA A O 1
ATOM 2318 N N . ASP A 1 303 ? 15.816 -3.594 3.437 1.00 81.31 303 ASP A N 1
ATOM 2319 C CA . ASP A 1 303 ? 15.239 -2.286 3.779 1.00 81.31 303 ASP A CA 1
ATOM 2320 C C . ASP A 1 303 ? 14.288 -1.747 2.688 1.00 81.31 303 ASP A C 1
ATOM 2322 O O . ASP A 1 303 ? 14.493 -1.985 1.498 1.00 81.31 303 ASP A O 1
ATOM 2326 N N . ILE A 1 304 ? 13.271 -0.985 3.098 1.00 78.88 304 ILE A N 1
ATOM 2327 C CA . ILE A 1 304 ? 12.234 -0.356 2.254 1.00 78.88 304 ILE A CA 1
ATOM 2328 C C . ILE A 1 304 ? 12.156 1.165 2.420 1.00 78.88 304 ILE A C 1
ATOM 2330 O O . ILE A 1 304 ? 11.160 1.788 2.049 1.00 78.88 304 ILE A O 1
ATOM 2334 N N . ALA A 1 305 ? 13.198 1.800 2.961 1.00 76.62 305 ALA A N 1
ATOM 2335 C CA . ALA A 1 305 ? 13.344 3.260 2.946 1.00 76.62 305 ALA A CA 1
ATOM 2336 C C . ALA A 1 305 ? 13.541 3.851 1.524 1.00 76.62 305 ALA A C 1
ATOM 2338 O O . ALA A 1 305 ? 13.797 5.049 1.352 1.00 76.62 305 ALA A O 1
ATOM 2339 N N . TYR A 1 306 ? 13.483 3.008 0.498 1.00 82.94 306 TYR A N 1
ATOM 2340 C CA . TYR A 1 306 ? 13.662 3.298 -0.917 1.00 82.94 306 TYR A CA 1
ATOM 2341 C C . TYR A 1 306 ? 12.822 2.300 -1.718 1.00 82.94 306 TYR A C 1
ATOM 2343 O O . TYR A 1 306 ? 12.504 1.219 -1.212 1.00 82.94 306 TYR A O 1
ATOM 2351 N N . ASP A 1 307 ? 12.515 2.624 -2.974 1.00 85.62 307 ASP A N 1
ATOM 2352 C CA . ASP A 1 307 ? 12.092 1.585 -3.907 1.00 85.62 307 ASP A CA 1
ATOM 2353 C C . ASP A 1 307 ? 13.255 0.610 -4.139 1.00 85.62 307 ASP A C 1
ATOM 2355 O O . ASP A 1 307 ? 14.434 0.985 -4.132 1.00 85.62 307 ASP A O 1
ATOM 2359 N N . VAL A 1 308 ? 12.924 -0.676 -4.269 1.00 91.44 308 VAL A N 1
ATOM 2360 C CA . VAL A 1 308 ? 13.909 -1.701 -4.610 1.00 91.44 308 VAL A CA 1
ATOM 2361 C C . VAL A 1 308 ? 13.714 -2.020 -6.090 1.00 91.44 308 VAL A C 1
ATOM 2363 O O . VAL A 1 308 ? 12.652 -2.505 -6.473 1.00 91.44 308 VAL A O 1
ATOM 2366 N N . PRO A 1 309 ? 14.712 -1.757 -6.947 1.00 94.12 309 PRO A N 1
ATOM 2367 C CA . PRO A 1 309 ? 14.614 -1.861 -8.398 1.00 94.12 309 PRO A CA 1
ATOM 2368 C C . PRO A 1 309 ? 14.655 -3.334 -8.827 1.00 94.12 309 PRO A C 1
ATOM 2370 O O . PRO A 1 309 ? 15.630 -3.777 -9.430 1.00 94.12 309 PRO A O 1
ATOM 2373 N N . ALA A 1 310 ? 13.626 -4.106 -8.479 1.00 95.81 310 ALA A N 1
ATOM 2374 C CA . ALA A 1 310 ? 13.452 -5.505 -8.843 1.00 95.81 310 ALA A CA 1
ATOM 2375 C C . ALA A 1 310 ? 12.010 -5.755 -9.301 1.00 95.81 310 ALA A C 1
ATOM 2377 O O . ALA A 1 310 ? 11.063 -5.480 -8.566 1.00 95.81 310 ALA A O 1
ATOM 2378 N N . THR A 1 311 ? 11.824 -6.296 -10.500 1.00 95.88 311 THR A N 1
ATOM 2379 C CA . THR A 1 311 ? 10.494 -6.633 -11.022 1.00 95.88 311 THR A CA 1
ATOM 2380 C C . THR A 1 311 ? 10.511 -7.942 -11.801 1.00 95.88 311 THR A C 1
ATOM 2382 O O . THR A 1 311 ? 11.578 -8.447 -12.154 1.00 95.88 311 THR A O 1
ATOM 2385 N N . VAL A 1 312 ? 9.326 -8.498 -12.038 1.00 97.38 312 VAL A N 1
ATOM 2386 C CA . VAL A 1 312 ? 9.113 -9.742 -12.776 1.00 97.38 312 VAL A CA 1
ATOM 2387 C C . VAL A 1 312 ? 8.224 -9.444 -13.976 1.00 97.38 312 VAL A C 1
ATOM 2389 O O . VAL A 1 312 ? 7.096 -8.987 -13.800 1.00 97.38 312 VAL A O 1
ATOM 2392 N N . TYR A 1 313 ? 8.731 -9.659 -15.188 1.00 96.06 313 TYR A N 1
ATOM 2393 C CA . TYR A 1 313 ? 8.006 -9.363 -16.423 1.00 96.06 313 TYR A CA 1
ATOM 2394 C C . TYR A 1 313 ? 8.560 -10.149 -17.614 1.00 96.06 313 TYR A C 1
ATOM 2396 O O . TYR A 1 313 ? 9.770 -10.320 -17.722 1.00 96.06 313 TYR A O 1
ATOM 2404 N N . ASP A 1 314 ? 7.678 -10.580 -18.518 1.00 95.00 314 ASP A N 1
ATOM 2405 C CA . ASP A 1 314 ? 8.032 -11.219 -19.794 1.00 95.00 314 ASP A CA 1
ATOM 2406 C C . ASP A 1 314 ? 8.521 -10.158 -20.799 1.00 95.00 314 ASP A C 1
ATOM 2408 O O . ASP A 1 314 ? 7.750 -9.536 -21.548 1.00 95.00 314 ASP A O 1
ATOM 2412 N N . LEU A 1 315 ? 9.826 -9.878 -20.749 1.00 92.69 315 LEU A N 1
ATOM 2413 C CA . LEU A 1 315 ? 10.450 -8.810 -21.520 1.00 92.69 315 LEU A CA 1
ATOM 2414 C C . LEU A 1 315 ? 10.748 -9.247 -22.954 1.00 92.69 315 LEU A C 1
ATOM 2416 O O . LEU A 1 315 ? 10.745 -8.391 -23.843 1.00 92.69 315 LEU A O 1
ATOM 2420 N N . ASP A 1 316 ? 10.961 -10.535 -23.224 1.00 90.75 316 ASP A N 1
ATOM 2421 C CA . ASP A 1 316 ? 11.233 -11.035 -24.578 1.00 90.75 316 ASP A CA 1
ATOM 2422 C C . ASP A 1 316 ? 10.003 -11.618 -25.303 1.00 90.75 316 ASP A C 1
ATOM 2424 O O . ASP A 1 316 ? 9.972 -11.622 -26.541 1.00 90.75 316 ASP A O 1
ATOM 2428 N N . GLY A 1 317 ? 8.907 -11.854 -24.584 1.00 91.62 317 GLY A N 1
ATOM 2429 C CA . GLY A 1 317 ? 7.611 -12.260 -25.119 1.00 91.62 317 GLY A CA 1
ATOM 2430 C C . GLY A 1 317 ? 7.500 -13.762 -25.358 1.00 91.62 317 GLY A C 1
ATOM 2431 O O . GLY A 1 317 ? 6.723 -14.166 -26.230 1.00 91.62 317 GLY A O 1
ATOM 2432 N N . ASP A 1 318 ? 8.305 -14.578 -24.677 1.00 92.75 318 ASP A N 1
ATOM 2433 C CA . ASP A 1 318 ? 8.296 -16.034 -24.831 1.00 92.75 318 ASP A CA 1
ATOM 2434 C C . ASP A 1 318 ? 7.213 -16.741 -23.990 1.00 92.75 318 ASP A C 1
ATOM 2436 O O . ASP A 1 318 ? 6.997 -17.951 -24.142 1.00 92.75 318 ASP A O 1
ATOM 2440 N N . GLY A 1 319 ? 6.473 -15.981 -23.173 1.00 92.06 319 GLY A N 1
ATOM 2441 C CA . GLY A 1 319 ? 5.423 -16.473 -22.289 1.00 92.06 319 GLY A CA 1
ATOM 2442 C C . GLY A 1 319 ? 5.913 -16.896 -20.903 1.00 92.06 319 GLY A C 1
ATOM 2443 O O . GLY A 1 319 ? 5.108 -17.422 -20.134 1.00 92.06 319 GLY A O 1
ATOM 2444 N N . ARG A 1 320 ? 7.194 -16.693 -20.572 1.00 95.25 320 ARG A N 1
ATOM 2445 C CA . ARG A 1 320 ? 7.761 -16.840 -19.224 1.00 95.25 320 ARG A CA 1
ATOM 2446 C C . ARG A 1 320 ? 8.330 -15.497 -18.790 1.00 95.25 320 ARG A C 1
ATOM 2448 O O . ARG A 1 320 ? 9.018 -14.824 -19.541 1.00 95.25 320 ARG A O 1
ATOM 2455 N N . ALA A 1 321 ? 8.054 -15.086 -17.561 1.00 97.12 321 ALA A N 1
ATOM 2456 C CA . ALA A 1 321 ? 8.565 -13.819 -17.068 1.00 97.12 321 ALA A CA 1
ATOM 2457 C C . ALA A 1 321 ? 10.053 -13.910 -16.695 1.00 97.12 321 ALA A C 1
ATOM 2459 O O . ALA A 1 321 ? 10.479 -14.854 -16.034 1.00 97.12 321 ALA A O 1
ATOM 2460 N N . GLU A 1 322 ? 10.836 -12.885 -17.028 1.00 97.62 322 GLU A N 1
ATOM 2461 C CA . GLU A 1 322 ? 12.173 -12.671 -16.473 1.00 97.62 322 GLU A CA 1
ATOM 2462 C C . GLU A 1 322 ? 12.125 -11.934 -15.137 1.00 97.62 322 GLU A C 1
ATOM 2464 O O . GLU A 1 322 ? 11.154 -11.252 -14.809 1.00 97.62 322 GLU A O 1
ATOM 2469 N N . VAL A 1 323 ? 13.240 -11.983 -14.403 1.00 98.38 323 VAL A N 1
ATOM 2470 C CA . VAL A 1 323 ? 13.492 -11.072 -13.283 1.00 98.38 323 VAL A CA 1
ATOM 2471 C C . VAL A 1 323 ? 14.469 -9.986 -13.720 1.00 98.38 323 VAL A C 1
ATOM 2473 O O . VAL A 1 323 ? 15.620 -10.272 -14.057 1.00 98.38 323 VAL A O 1
ATOM 2476 N N . LEU A 1 324 ? 14.028 -8.730 -13.682 1.00 97.62 324 LEU A N 1
ATOM 2477 C CA . LEU A 1 324 ? 14.882 -7.564 -13.893 1.00 97.62 324 LEU A CA 1
ATOM 2478 C C . LEU A 1 324 ? 15.297 -7.006 -12.537 1.00 97.62 324 LEU A C 1
ATOM 2480 O O . LEU A 1 324 ? 14.434 -6.775 -11.690 1.00 97.62 324 LEU A O 1
ATOM 2484 N N . CYS A 1 325 ? 16.588 -6.742 -12.327 1.00 97.44 325 CYS A N 1
ATOM 2485 C CA . CYS A 1 325 ? 17.040 -6.077 -11.106 1.00 97.44 325 CYS A CA 1
ATOM 2486 C C . CYS A 1 325 ? 18.235 -5.140 -11.312 1.00 97.44 325 CYS A C 1
ATOM 2488 O O . CYS A 1 325 ? 19.124 -5.418 -12.119 1.00 97.44 325 CYS A O 1
ATOM 2490 N N . SER A 1 326 ? 18.286 -4.027 -10.569 1.00 97.06 326 SER A N 1
ATOM 2491 C CA . SER A 1 326 ? 19.458 -3.143 -10.567 1.00 97.06 326 SER A CA 1
ATOM 2492 C C . SER A 1 326 ? 20.420 -3.505 -9.442 1.00 97.06 326 SER A C 1
ATOM 2494 O O . SER A 1 326 ? 20.085 -3.487 -8.258 1.00 97.06 326 SER A O 1
ATOM 2496 N N . VAL A 1 327 ? 21.664 -3.747 -9.835 1.00 97.06 327 VAL A N 1
ATOM 2497 C CA . VAL A 1 327 ? 22.823 -3.882 -8.952 1.00 97.06 327 VAL A CA 1
ATOM 2498 C C . VAL A 1 327 ? 23.742 -2.676 -9.165 1.00 97.06 327 VAL A C 1
ATOM 2500 O O . VAL A 1 327 ? 23.502 -1.858 -10.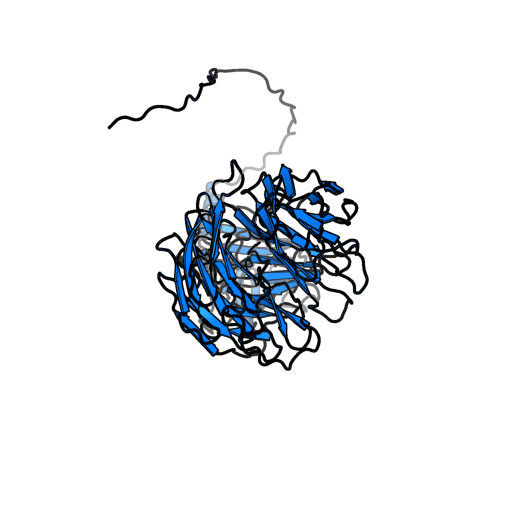056 1.00 97.06 327 VAL A O 1
ATOM 2503 N N . ARG A 1 328 ? 24.817 -2.544 -8.380 1.00 96.00 328 ARG A N 1
ATOM 2504 C CA . ARG A 1 328 ? 25.778 -1.451 -8.602 1.00 96.00 328 ARG A CA 1
ATOM 2505 C C . ARG A 1 328 ? 26.408 -1.538 -9.996 1.00 96.00 328 ARG A C 1
ATOM 2507 O O . ARG A 1 328 ? 27.001 -2.555 -10.356 1.00 96.00 328 ARG A O 1
ATOM 2514 N N . GLY A 1 329 ? 26.265 -0.465 -10.764 1.00 95.69 329 GLY A N 1
ATOM 2515 C CA . GLY A 1 329 ? 26.777 -0.263 -12.115 1.00 95.69 329 GLY A CA 1
ATOM 2516 C C . GLY A 1 329 ? 26.072 -1.057 -13.215 1.00 95.69 329 GLY A C 1
ATOM 2517 O O . GLY A 1 329 ? 26.475 -0.953 -14.376 1.00 95.69 329 GLY A O 1
ATOM 2518 N N . SER A 1 330 ? 25.066 -1.884 -12.910 1.00 97.06 330 SER A N 1
ATOM 2519 C CA . SER A 1 330 ? 24.417 -2.716 -13.932 1.00 97.06 330 SER A CA 1
ATOM 2520 C C . SER A 1 330 ? 22.945 -3.003 -13.656 1.00 97.06 330 SER A C 1
ATOM 2522 O O . SER A 1 330 ? 22.538 -3.181 -12.512 1.00 97.06 330 SER A O 1
ATOM 2524 N N . LEU A 1 331 ? 22.178 -3.154 -14.733 1.00 97.12 331 LEU A N 1
ATOM 2525 C CA . LEU A 1 331 ? 20.887 -3.833 -14.724 1.00 97.12 331 LEU A CA 1
ATOM 2526 C C . LEU A 1 331 ? 21.083 -5.284 -15.173 1.00 97.12 331 LEU A C 1
ATOM 2528 O O . LEU A 1 331 ? 21.762 -5.540 -16.172 1.00 97.12 331 LEU A O 1
ATOM 2532 N N . LEU A 1 332 ? 20.501 -6.227 -14.443 1.00 97.62 332 LEU A N 1
ATOM 2533 C CA . LEU A 1 332 ? 20.516 -7.647 -14.774 1.00 97.62 332 LEU A CA 1
ATOM 2534 C C . LEU A 1 332 ? 19.158 -8.074 -15.315 1.00 97.62 332 LEU A C 1
ATOM 2536 O O . LEU A 1 332 ? 18.124 -7.639 -14.813 1.00 97.62 332 LEU A O 1
ATOM 2540 N N . LEU A 1 333 ? 19.196 -8.965 -16.300 1.00 97.44 333 LEU A N 1
ATOM 2541 C CA . LEU A 1 333 ? 18.053 -9.735 -16.767 1.00 97.44 333 LEU A CA 1
ATOM 2542 C C . LEU A 1 333 ? 18.328 -11.198 -16.429 1.00 97.44 333 LEU A C 1
ATOM 2544 O O . LEU A 1 333 ? 19.262 -11.798 -16.975 1.00 97.44 333 LEU A O 1
ATOM 2548 N N . LEU A 1 334 ? 17.556 -11.756 -15.506 1.00 98.50 334 LEU A N 1
ATOM 2549 C CA . LEU A 1 334 ? 17.670 -13.144 -15.080 1.00 98.50 334 LEU A CA 1
ATOM 2550 C C . LEU A 1 334 ? 16.533 -13.967 -15.683 1.00 98.50 334 LEU A C 1
ATOM 2552 O O . LEU A 1 334 ? 15.388 -13.526 -15.730 1.00 98.50 334 LEU A O 1
ATOM 2556 N N . ASP A 1 335 ? 16.863 -15.180 -16.107 1.00 98.38 335 ASP A N 1
ATOM 2557 C CA . ASP A 1 335 ? 15.900 -16.213 -16.467 1.00 98.38 335 ASP A CA 1
ATOM 2558 C C . ASP A 1 335 ? 14.979 -16.503 -15.276 1.00 98.38 335 ASP A C 1
ATOM 2560 O O . ASP A 1 335 ? 15.464 -16.795 -14.179 1.00 98.38 335 ASP A O 1
ATOM 2564 N N . GLY A 1 336 ? 13.665 -16.399 -15.483 1.00 97.56 336 GLY A N 1
ATOM 2565 C CA . GLY A 1 336 ? 12.699 -16.492 -14.395 1.00 97.56 336 GLY A CA 1
ATOM 2566 C C . GLY A 1 336 ? 12.657 -17.852 -13.718 1.00 97.56 336 GLY A C 1
ATOM 2567 O O . GLY A 1 336 ? 12.549 -17.920 -12.498 1.00 97.56 336 GLY A O 1
ATOM 2568 N N . GLU A 1 337 ? 12.798 -18.941 -14.472 1.00 96.94 337 GLU A N 1
ATOM 2569 C CA . GLU A 1 337 ? 12.694 -20.302 -13.940 1.00 96.94 337 GLU A CA 1
ATOM 2570 C C . GLU A 1 337 ? 13.985 -20.760 -13.243 1.00 96.94 337 GLU A C 1
ATOM 2572 O O . GLU A 1 337 ? 13.940 -21.571 -12.317 1.00 96.94 337 GLU A O 1
ATOM 2577 N N . THR A 1 338 ? 15.149 -20.257 -13.669 1.00 98.06 338 THR A N 1
ATOM 2578 C CA . THR A 1 338 ? 16.457 -20.768 -13.216 1.00 98.06 338 THR A CA 1
ATOM 2579 C C . THR A 1 338 ? 17.330 -19.761 -12.470 1.00 98.06 338 THR A C 1
ATOM 2581 O O . THR A 1 338 ? 18.335 -20.165 -11.876 1.00 98.06 338 THR A O 1
ATOM 2584 N N . GLY A 1 339 ? 17.012 -18.466 -12.523 1.00 98.00 339 GLY A N 1
ATOM 2585 C CA . GLY A 1 339 ? 17.806 -17.387 -11.927 1.00 98.00 339 GLY A CA 1
ATOM 2586 C C . GLY A 1 339 ? 19.143 -17.127 -12.630 1.00 98.00 339 GLY A C 1
ATOM 2587 O O . GLY A 1 339 ? 20.002 -16.416 -12.102 1.00 98.00 339 GLY A O 1
ATOM 2588 N N . ARG A 1 340 ? 19.371 -17.729 -13.805 1.00 98.06 340 ARG A N 1
ATOM 2589 C CA . ARG A 1 340 ? 20.604 -17.542 -14.581 1.00 98.06 340 ARG A CA 1
ATOM 2590 C C . ARG A 1 340 ? 20.591 -16.191 -15.281 1.00 98.06 340 ARG A C 1
ATOM 2592 O O . ARG A 1 340 ? 19.593 -15.803 -15.869 1.00 98.06 340 ARG A O 1
ATOM 2599 N N . GLU A 1 341 ? 21.727 -15.506 -15.285 1.00 97.69 341 GLU A N 1
ATOM 2600 C CA . GLU A 1 341 ? 21.886 -14.243 -16.009 1.00 97.69 341 GLU A CA 1
ATOM 2601 C C . GLU A 1 341 ? 21.739 -14.469 -17.526 1.00 97.69 341 GLU A C 1
ATOM 2603 O O . GLU A 1 341 ? 22.591 -15.108 -18.145 1.00 97.69 341 GLU A O 1
ATOM 2608 N N . LYS A 1 342 ? 20.649 -13.953 -18.113 1.00 96.19 342 LYS A N 1
ATOM 2609 C CA . LYS A 1 342 ? 20.426 -13.886 -19.568 1.00 96.19 342 LYS A CA 1
ATOM 2610 C C . LYS A 1 342 ? 21.225 -12.731 -20.163 1.00 96.19 342 LYS A C 1
ATOM 2612 O O . LYS A 1 342 ? 21.836 -12.878 -21.221 1.00 96.19 342 LYS A O 1
ATOM 2617 N N . ALA A 1 343 ? 21.237 -11.590 -19.472 1.00 95.94 343 ALA A N 1
ATOM 2618 C CA . ALA A 1 343 ? 21.967 -10.404 -19.893 1.00 95.94 343 ALA A CA 1
ATOM 2619 C C . ALA A 1 343 ? 22.353 -9.501 -18.715 1.00 95.94 343 ALA A C 1
ATOM 2621 O O . ALA A 1 343 ? 21.743 -9.523 -17.644 1.00 95.94 343 ALA A O 1
ATOM 2622 N N . ARG A 1 344 ? 23.359 -8.662 -18.966 1.00 96.88 344 ARG A N 1
ATOM 2623 C CA . ARG A 1 344 ? 23.823 -7.600 -18.078 1.00 96.88 344 ARG A CA 1
ATOM 2624 C C . ARG A 1 344 ? 24.082 -6.353 -18.892 1.00 96.88 344 ARG A C 1
ATOM 2626 O O . ARG A 1 344 ? 24.894 -6.368 -19.818 1.00 96.88 344 ARG A O 1
ATOM 2633 N N . PHE A 1 345 ? 23.427 -5.275 -18.499 1.00 95.50 345 PHE A N 1
ATOM 2634 C CA . PHE A 1 345 ? 23.517 -3.987 -19.161 1.00 95.50 345 PHE A CA 1
ATOM 2635 C C . PHE A 1 345 ? 24.216 -2.994 -18.232 1.00 95.50 345 PHE A C 1
ATOM 2637 O O . PHE A 1 345 ? 23.860 -2.928 -17.053 1.00 95.50 345 PHE A O 1
ATOM 2644 N N . PRO A 1 346 ? 25.215 -2.232 -18.709 1.00 95.69 346 PRO A N 1
ATOM 2645 C CA . PRO A 1 346 ? 25.745 -1.122 -17.930 1.00 95.69 346 PRO A CA 1
ATOM 2646 C C . PRO A 1 346 ? 24.640 -0.083 -17.708 1.00 95.69 346 PRO A C 1
ATOM 2648 O O . PRO A 1 346 ? 23.855 0.189 -18.616 1.00 95.69 346 PRO A O 1
ATOM 2651 N N . LEU A 1 347 ? 24.581 0.500 -16.510 1.00 94.94 347 LEU A N 1
ATOM 2652 C CA . LEU A 1 347 ? 23.667 1.615 -16.252 1.00 94.94 347 LEU A CA 1
ATOM 2653 C C . LEU A 1 347 ? 24.120 2.880 -17.008 1.00 94.94 347 LEU A C 1
ATOM 2655 O O . LEU A 1 347 ? 25.312 3.012 -17.317 1.00 94.94 347 LEU A O 1
ATOM 2659 N N . PRO A 1 348 ? 23.196 3.820 -17.299 1.00 91.56 348 PRO A N 1
ATOM 2660 C CA . PRO A 1 348 ? 23.536 5.120 -17.866 1.00 91.56 348 PRO A CA 1
ATOM 2661 C C . PRO A 1 348 ? 24.653 5.832 -17.095 1.00 91.56 348 PRO A C 1
ATOM 2663 O O . PRO A 1 348 ? 24.811 5.676 -15.882 1.00 91.56 348 PRO A O 1
ATOM 2666 N N . ALA A 1 349 ? 25.445 6.634 -17.806 1.00 86.88 349 ALA A N 1
ATOM 2667 C CA . ALA A 1 349 ? 26.571 7.340 -17.207 1.00 86.88 349 ALA A CA 1
ATOM 2668 C C . ALA A 1 349 ? 26.108 8.227 -16.036 1.00 86.88 349 ALA A C 1
ATOM 2670 O O . ALA A 1 349 ? 25.217 9.055 -16.190 1.00 86.88 349 ALA A O 1
ATOM 2671 N N . GLY A 1 350 ? 26.737 8.063 -14.870 1.00 84.19 350 GLY A N 1
ATOM 2672 C CA . GLY A 1 350 ? 26.388 8.801 -13.650 1.00 84.19 350 GLY A CA 1
ATOM 2673 C C . GLY A 1 350 ? 25.359 8.111 -12.748 1.00 84.19 350 GLY A C 1
ATOM 2674 O O . GLY A 1 350 ? 25.202 8.536 -11.606 1.00 84.19 350 GLY A O 1
ATOM 2675 N N . LEU A 1 351 ? 24.726 7.021 -13.197 1.00 91.94 351 LEU A N 1
ATOM 2676 C CA . LEU A 1 351 ? 23.817 6.214 -12.384 1.00 91.94 351 LEU A CA 1
ATOM 2677 C C . LEU A 1 351 ? 24.552 5.000 -11.792 1.00 91.94 351 LEU A C 1
ATOM 2679 O O . LEU A 1 351 ? 24.835 4.034 -12.496 1.00 91.94 351 LEU A O 1
ATOM 2683 N N . ASP A 1 352 ? 24.860 5.033 -10.489 1.00 93.31 352 ASP A N 1
ATOM 2684 C CA . ASP A 1 352 ? 25.469 3.877 -9.799 1.00 93.31 352 ASP A CA 1
ATOM 2685 C C . ASP A 1 352 ? 24.461 2.743 -9.586 1.00 93.31 352 ASP A C 1
ATOM 2687 O O . ASP A 1 352 ? 24.811 1.574 -9.669 1.00 93.31 352 ASP A O 1
ATOM 2691 N N . VAL A 1 353 ? 23.200 3.069 -9.318 1.00 94.88 353 VAL A N 1
ATOM 2692 C CA . VAL A 1 353 ? 22.117 2.100 -9.132 1.00 94.88 353 VAL A CA 1
ATOM 2693 C C . VAL A 1 353 ? 20.795 2.781 -9.470 1.00 94.88 353 VAL A C 1
ATOM 2695 O O . VAL A 1 353 ? 20.603 3.944 -9.109 1.00 94.88 353 VAL A O 1
ATOM 2698 N N . ALA A 1 354 ? 19.899 2.090 -10.177 1.00 94.62 354 ALA A N 1
ATOM 2699 C CA . ALA A 1 354 ? 18.542 2.589 -10.367 1.00 94.62 354 ALA A CA 1
ATOM 2700 C C . ALA A 1 354 ? 17.778 2.550 -9.035 1.00 94.62 354 ALA A C 1
ATOM 2702 O O . ALA A 1 354 ? 17.960 1.635 -8.244 1.00 94.62 354 ALA A O 1
ATOM 2703 N N . ASP A 1 355 ? 16.922 3.530 -8.778 1.00 92.06 355 ASP A N 1
ATOM 2704 C CA . ASP A 1 355 ? 16.060 3.534 -7.589 1.00 92.06 355 ASP A CA 1
ATOM 2705 C C . ASP A 1 355 ? 14.747 2.783 -7.855 1.00 92.06 355 ASP A C 1
ATOM 2707 O O . ASP A 1 355 ? 14.265 2.042 -7.011 1.00 92.06 355 ASP A O 1
ATOM 2711 N N . CYS A 1 356 ? 14.226 2.888 -9.079 1.00 93.06 356 CYS A N 1
ATOM 2712 C CA . CYS A 1 356 ? 13.014 2.207 -9.524 1.00 93.06 356 CYS A CA 1
ATOM 2713 C C . CYS A 1 356 ? 13.164 1.745 -10.981 1.00 93.06 356 CYS A C 1
ATOM 2715 O O . CYS A 1 356 ? 13.912 2.350 -11.757 1.00 93.06 356 CYS A O 1
ATOM 2717 N N . LEU A 1 357 ? 12.430 0.686 -11.337 1.00 94.06 357 LEU A N 1
ATOM 2718 C CA . LEU A 1 357 ? 12.257 0.185 -12.701 1.00 94.06 357 LEU A CA 1
ATOM 2719 C C . LEU A 1 357 ? 10.769 0.249 -13.057 1.00 94.06 357 LEU A C 1
ATOM 2721 O O . LEU A 1 357 ? 9.947 -0.272 -12.307 1.00 94.06 357 LEU A O 1
ATOM 2725 N N . THR A 1 358 ? 10.430 0.825 -14.208 1.00 95.38 358 THR A N 1
ATOM 2726 C CA . THR A 1 358 ? 9.051 0.830 -14.718 1.00 95.38 358 THR A CA 1
ATOM 2727 C C . THR A 1 358 ? 9.037 0.281 -16.138 1.00 95.38 358 THR A C 1
ATOM 2729 O O . THR A 1 358 ? 9.748 0.778 -17.007 1.00 95.38 358 THR A O 1
ATOM 2732 N N . ILE A 1 359 ? 8.215 -0.735 -16.387 1.00 96.25 359 ILE A N 1
ATOM 2733 C CA . ILE A 1 359 ? 7.992 -1.285 -17.725 1.00 96.25 359 ILE A CA 1
ATOM 2734 C C . ILE A 1 359 ? 6.979 -0.412 -18.475 1.00 96.25 359 ILE A C 1
ATOM 2736 O O . ILE A 1 359 ? 5.906 -0.108 -17.943 1.00 96.25 359 ILE A O 1
ATOM 2740 N N . ALA A 1 360 ? 7.290 -0.042 -19.714 1.00 96.62 360 ALA A N 1
ATOM 2741 C CA . ALA A 1 360 ? 6.490 0.859 -20.539 1.00 96.62 360 ALA A CA 1
ATOM 2742 C C . ALA A 1 360 ? 6.395 0.385 -22.001 1.00 96.62 360 ALA A C 1
ATOM 2744 O O . ALA A 1 360 ? 7.162 -0.466 -22.460 1.00 96.62 360 ALA A O 1
ATOM 2745 N N . ASN A 1 361 ? 5.433 0.938 -22.737 1.00 96.81 361 ASN A N 1
ATOM 2746 C CA . ASN A 1 361 ? 5.279 0.773 -24.181 1.00 96.81 361 ASN A CA 1
ATOM 2747 C C . ASN A 1 361 ? 5.521 2.095 -24.928 1.00 96.81 361 ASN A C 1
ATOM 2749 O O . ASN A 1 361 ? 4.642 2.607 -25.612 1.00 96.81 361 ASN A O 1
ATOM 2753 N N . LEU A 1 362 ? 6.713 2.672 -24.802 1.00 98.12 362 LEU A N 1
ATOM 2754 C CA . LEU A 1 362 ? 7.067 3.972 -25.395 1.00 98.12 362 LEU A CA 1
ATOM 2755 C C . LEU A 1 362 ? 7.170 3.884 -26.929 1.00 98.12 362 LEU A C 1
ATOM 2757 O O . LEU A 1 362 ? 6.866 4.821 -27.673 1.00 98.12 362 LEU A O 1
ATOM 2761 N N . ARG A 1 363 ? 7.601 2.726 -27.441 1.00 97.31 363 ARG A N 1
ATOM 2762 C CA . ARG A 1 363 ? 7.763 2.488 -28.882 1.00 97.31 363 ARG A CA 1
ATOM 2763 C C . ARG A 1 363 ? 6.470 2.077 -29.599 1.00 97.31 363 ARG A C 1
ATOM 2765 O O . ARG A 1 363 ? 6.479 2.069 -30.836 1.00 97.31 363 ARG A O 1
ATOM 2772 N N . GLY A 1 364 ? 5.382 1.813 -28.873 1.00 95.94 364 GLY A N 1
ATOM 2773 C CA . GLY A 1 364 ? 4.071 1.456 -29.430 1.00 95.94 364 GLY A CA 1
ATOM 2774 C C . GLY A 1 364 ? 4.016 0.050 -30.032 1.00 95.94 364 GLY A C 1
ATOM 2775 O O . GLY A 1 364 ? 3.477 -0.147 -31.121 1.00 95.94 364 GLY A O 1
ATOM 2776 N N . GLY A 1 365 ? 4.649 -0.918 -29.367 1.00 94.00 365 GLY A N 1
ATOM 2777 C CA . GLY A 1 365 ? 4.600 -2.333 -29.734 1.00 94.00 365 GLY A CA 1
ATOM 2778 C C . GLY A 1 365 ? 3.313 -3.024 -29.274 1.00 94.00 365 GLY A C 1
ATOM 2779 O O . GLY A 1 365 ? 2.501 -2.450 -28.552 1.00 94.00 365 GLY A O 1
ATOM 2780 N N . GLU A 1 366 ? 3.140 -4.293 -29.662 1.00 91.06 366 GLU A N 1
ATOM 2781 C CA . GLU A 1 366 ? 1.998 -5.122 -29.226 1.00 91.06 366 GLU A CA 1
ATOM 2782 C C . GLU A 1 366 ? 2.009 -5.410 -27.716 1.00 91.06 366 GLU A C 1
ATOM 2784 O O . GLU A 1 366 ? 0.965 -5.675 -27.121 1.00 91.06 366 GLU A O 1
ATOM 2789 N N . ARG A 1 367 ? 3.191 -5.344 -27.096 1.00 91.75 367 ARG A N 1
ATOM 2790 C CA . ARG A 1 367 ? 3.405 -5.490 -25.657 1.00 91.75 367 ARG A CA 1
ATOM 2791 C C . ARG A 1 367 ? 4.402 -4.436 -25.165 1.00 91.75 367 ARG A C 1
ATOM 2793 O O . ARG A 1 367 ? 5.300 -4.073 -25.929 1.00 91.75 367 ARG A O 1
ATOM 2800 N N . PRO A 1 368 ? 4.299 -3.989 -23.900 1.00 94.50 368 PRO A N 1
ATOM 2801 C CA . PRO A 1 368 ? 5.356 -3.220 -23.258 1.00 94.50 368 PRO A CA 1
ATOM 2802 C C . PRO A 1 368 ? 6.683 -3.982 -23.321 1.00 94.50 368 PRO A C 1
ATOM 2804 O O . PRO A 1 368 ? 6.735 -5.169 -22.997 1.00 94.50 368 PRO A O 1
ATOM 2807 N N . ALA A 1 369 ? 7.739 -3.310 -23.758 1.00 94.56 369 ALA A N 1
ATOM 2808 C CA . ALA A 1 369 ? 9.086 -3.873 -23.852 1.00 94.56 369 ALA A CA 1
ATOM 2809 C C . ALA A 1 369 ? 10.166 -2.830 -23.525 1.00 94.56 369 ALA A C 1
ATOM 2811 O O . ALA A 1 369 ? 11.355 -3.113 -23.632 1.00 94.56 369 ALA A O 1
ATOM 2812 N N . ASP A 1 370 ? 9.757 -1.619 -23.152 1.00 96.81 370 ASP A N 1
ATOM 2813 C CA . ASP A 1 370 ? 10.645 -0.521 -22.799 1.00 96.81 370 ASP A CA 1
ATOM 2814 C C . ASP A 1 370 ? 10.801 -0.452 -21.288 1.00 96.81 370 ASP A C 1
ATOM 2816 O O . ASP A 1 370 ? 9.906 -0.842 -20.533 1.00 96.81 370 ASP A O 1
ATOM 2820 N N . VAL A 1 371 ? 11.944 0.059 -20.846 1.00 96.69 371 VAL A N 1
ATOM 2821 C CA . VAL A 1 371 ? 12.282 0.161 -19.430 1.00 96.69 371 VAL A CA 1
ATOM 2822 C C . VAL A 1 371 ? 12.621 1.604 -19.109 1.00 96.69 371 VAL A C 1
ATOM 2824 O O . VAL A 1 371 ? 13.536 2.190 -19.681 1.00 96.69 371 VAL A O 1
ATOM 2827 N N . VAL A 1 372 ? 11.898 2.169 -18.155 1.00 96.88 372 VAL A N 1
ATOM 2828 C CA . VAL A 1 372 ? 12.215 3.452 -17.541 1.00 96.88 372 VAL A CA 1
ATOM 2829 C C . VAL A 1 372 ? 13.039 3.189 -16.284 1.00 96.88 372 VAL A C 1
ATOM 2831 O O . VAL A 1 372 ? 12.613 2.466 -15.380 1.00 96.88 372 VAL A O 1
ATOM 2834 N N . LEU A 1 373 ? 14.230 3.780 -16.241 1.00 95.62 373 LEU A N 1
ATOM 2835 C CA . LEU A 1 373 ? 15.143 3.789 -15.103 1.00 95.62 373 LEU A CA 1
ATOM 2836 C C . LEU A 1 373 ? 15.164 5.183 -14.491 1.00 95.62 373 LEU A C 1
ATOM 2838 O O . LEU A 1 373 ? 15.114 6.176 -15.214 1.00 95.62 373 LEU A O 1
ATOM 2842 N N . LYS A 1 374 ? 15.352 5.283 -13.178 1.00 94.50 374 LYS A N 1
ATOM 2843 C CA . LYS A 1 374 ? 15.612 6.582 -12.551 1.00 94.50 374 LYS A CA 1
ATOM 2844 C C . LYS A 1 374 ? 16.685 6.535 -11.478 1.00 94.50 374 LYS A C 1
ATOM 2846 O O . LYS A 1 374 ? 16.921 5.499 -10.856 1.00 94.50 374 LYS A O 1
ATOM 2851 N N . SER A 1 375 ? 17.306 7.688 -11.252 1.00 92.38 375 SER A N 1
ATOM 2852 C CA . SER A 1 375 ? 18.047 7.977 -10.031 1.00 92.38 375 SER A CA 1
ATOM 2853 C C . SER A 1 375 ? 17.0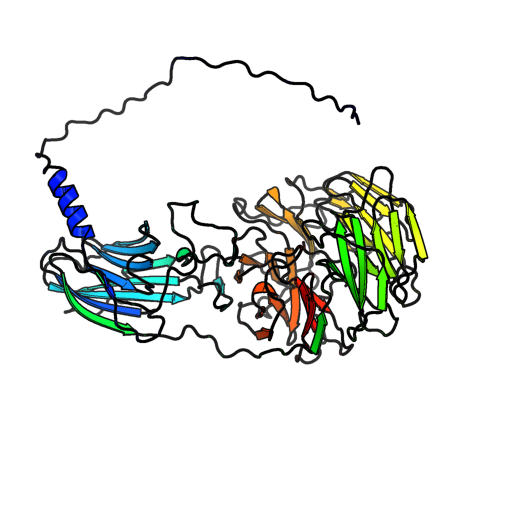71 8.141 -8.862 1.00 92.38 375 SER A C 1
ATOM 2855 O O . SER A 1 375 ? 15.850 8.002 -9.008 1.00 92.38 375 SER A O 1
ATOM 2857 N N . ARG A 1 376 ? 17.600 8.451 -7.676 1.00 89.38 376 ARG A N 1
ATOM 2858 C CA . ARG A 1 376 ? 16.746 8.644 -6.508 1.00 89.38 376 ARG A CA 1
ATOM 2859 C C . ARG A 1 376 ? 15.764 9.802 -6.706 1.00 89.38 376 ARG A C 1
ATOM 2861 O O . ARG A 1 376 ? 14.578 9.572 -6.529 1.00 89.38 376 ARG A O 1
ATOM 2868 N N . TYR A 1 377 ? 16.233 10.992 -7.098 1.00 90.25 377 TYR A N 1
ATOM 2869 C CA . TYR A 1 377 ? 15.381 12.192 -7.085 1.00 90.25 377 TYR A CA 1
ATOM 2870 C C . TYR A 1 377 ? 15.570 13.193 -8.234 1.00 90.25 377 TYR A C 1
ATOM 2872 O O . TYR A 1 377 ? 14.833 14.176 -8.264 1.00 90.25 377 TYR A O 1
ATOM 2880 N N . ASP A 1 378 ? 16.529 13.008 -9.147 1.00 92.81 378 ASP A N 1
ATOM 2881 C CA . ASP A 1 378 ? 16.928 14.084 -10.074 1.00 92.81 378 ASP A CA 1
ATOM 2882 C C . ASP A 1 378 ? 16.999 13.715 -11.562 1.00 92.81 378 ASP A C 1
ATOM 2884 O O . ASP A 1 378 ? 17.130 14.613 -12.398 1.00 92.81 378 ASP A O 1
ATOM 2888 N N . HIS A 1 379 ? 16.927 12.431 -11.922 1.00 95.31 379 HIS A N 1
ATOM 2889 C CA . HIS A 1 379 ? 17.142 12.020 -13.305 1.00 95.31 379 HIS A CA 1
ATOM 2890 C C . HIS A 1 379 ? 16.435 10.720 -13.683 1.00 95.31 379 HIS A C 1
ATOM 2892 O O . HIS A 1 379 ? 16.357 9.782 -12.887 1.00 95.31 379 HIS A O 1
ATOM 2898 N N . LEU A 1 380 ? 15.956 10.653 -14.921 1.00 96.12 380 LEU A N 1
ATOM 2899 C CA . LEU A 1 380 ? 15.261 9.516 -15.513 1.00 96.12 380 LEU A CA 1
ATOM 2900 C C . LEU A 1 380 ? 15.819 9.222 -16.908 1.00 96.12 380 LEU A C 1
ATOM 2902 O O . LEU A 1 380 ? 16.148 10.134 -17.664 1.00 96.12 380 LEU A O 1
ATOM 2906 N N . TRP A 1 381 ? 15.875 7.940 -17.257 1.00 97.12 381 TRP A N 1
ATOM 2907 C CA . TRP A 1 381 ? 16.239 7.437 -18.577 1.00 97.12 381 TRP A CA 1
ATOM 2908 C C . TRP A 1 381 ? 15.156 6.491 -19.072 1.00 97.12 381 TRP A C 1
ATOM 2910 O O . TRP A 1 381 ? 14.814 5.524 -18.393 1.00 97.12 381 TRP A O 1
ATOM 2920 N N . ALA A 1 382 ? 14.645 6.751 -20.267 1.00 97.75 382 ALA A N 1
ATOM 2921 C CA . ALA A 1 382 ? 13.809 5.812 -20.987 1.00 97.75 382 ALA A CA 1
ATOM 2922 C C . ALA A 1 382 ? 14.671 4.995 -21.937 1.00 97.75 382 ALA A C 1
ATOM 2924 O O . ALA A 1 382 ? 15.426 5.550 -22.740 1.00 97.75 382 ALA A O 1
ATOM 2925 N N . CYS A 1 383 ? 14.544 3.680 -21.861 1.00 96.44 383 CYS A N 1
ATOM 2926 C CA . CYS A 1 383 ? 15.361 2.753 -22.616 1.00 96.44 383 CYS A CA 1
ATOM 2927 C C . CYS A 1 383 ? 14.503 1.748 -23.382 1.00 96.44 383 CYS A C 1
ATOM 2929 O O . CYS A 1 383 ? 13.398 1.407 -22.964 1.00 96.44 383 CYS A O 1
ATOM 2931 N N . ASP A 1 384 ? 15.047 1.238 -24.482 1.00 94.62 384 ASP A N 1
ATOM 2932 C CA . ASP A 1 384 ? 14.471 0.096 -25.187 1.00 94.62 384 ASP A CA 1
ATOM 2933 C C . ASP A 1 384 ? 14.703 -1.244 -24.450 1.00 94.62 384 ASP A C 1
ATOM 2935 O O . ASP A 1 384 ? 15.321 -1.304 -23.384 1.00 94.62 384 ASP A O 1
ATOM 2939 N N . ASP A 1 385 ? 14.251 -2.343 -25.058 1.00 88.44 385 ASP A N 1
ATOM 2940 C CA . ASP A 1 385 ? 14.392 -3.732 -24.581 1.00 88.44 385 ASP A CA 1
ATOM 2941 C C . ASP A 1 385 ? 15.852 -4.214 -24.496 1.00 88.44 385 ASP A C 1
ATOM 2943 O O . ASP A 1 385 ? 16.138 -5.288 -23.965 1.00 88.44 385 ASP A O 1
ATOM 2947 N N . ARG A 1 386 ? 16.799 -3.426 -25.016 1.00 88.56 386 ARG A N 1
ATOM 2948 C CA . ARG A 1 386 ? 18.245 -3.679 -24.964 1.00 88.56 386 ARG A CA 1
ATOM 2949 C C . ARG A 1 386 ? 18.979 -2.668 -24.093 1.00 88.56 386 ARG A C 1
ATOM 2951 O O . ARG A 1 386 ? 20.209 -2.615 -24.134 1.00 88.56 386 ARG A O 1
ATOM 2958 N N . LEU A 1 387 ? 18.234 -1.880 -23.320 1.00 87.56 387 LEU A N 1
ATOM 2959 C CA . LEU A 1 387 ? 18.735 -0.830 -22.443 1.00 87.56 387 LEU A CA 1
ATOM 2960 C C . LEU A 1 387 ? 19.501 0.279 -23.185 1.00 87.56 387 LEU A C 1
ATOM 2962 O O . LEU A 1 387 ? 20.333 0.977 -22.602 1.00 87.56 387 LEU A O 1
ATOM 2966 N N . SER A 1 388 ? 19.203 0.478 -24.470 1.00 92.69 388 SER A N 1
ATOM 2967 C CA . SER A 1 388 ? 19.674 1.647 -25.213 1.00 92.69 388 SER A CA 1
ATOM 2968 C C . SER A 1 388 ? 18.786 2.836 -24.868 1.00 92.69 388 SER A C 1
ATOM 2970 O O . SER A 1 388 ? 17.566 2.757 -25.006 1.00 92.69 388 SER A O 1
ATOM 2972 N N . VAL A 1 389 ? 19.396 3.938 -24.430 1.00 95.88 389 VAL A N 1
ATOM 2973 C CA . VAL A 1 389 ? 18.668 5.163 -24.072 1.00 95.88 389 VAL A CA 1
ATOM 2974 C C . VAL A 1 389 ? 17.971 5.729 -25.310 1.00 95.88 389 VAL A C 1
ATOM 2976 O O . VAL A 1 389 ? 18.620 6.039 -26.311 1.00 95.88 389 VAL A O 1
ATOM 2979 N N . LEU A 1 390 ? 16.651 5.870 -25.220 1.00 97.69 390 LEU A N 1
ATOM 2980 C CA . LEU A 1 390 ? 15.800 6.543 -26.198 1.00 97.69 390 LEU A CA 1
ATOM 2981 C C . LEU A 1 390 ? 15.803 8.053 -25.943 1.00 97.69 390 LEU A C 1
ATOM 2983 O O . LEU A 1 390 ? 16.011 8.841 -26.864 1.00 97.69 390 LEU A O 1
ATOM 2987 N N . TRP A 1 391 ? 15.612 8.435 -24.681 1.00 98.00 391 TRP A N 1
ATOM 2988 C CA . TRP A 1 391 ? 15.643 9.811 -24.197 1.00 98.00 391 TRP A CA 1
ATOM 2989 C C . TRP A 1 391 ? 15.895 9.836 -22.684 1.00 98.00 391 TRP A C 1
ATOM 2991 O O . TRP A 1 391 ? 15.776 8.823 -21.990 1.00 98.00 391 TRP A O 1
ATOM 3001 N N . GLU A 1 392 ? 16.265 11.004 -22.169 1.00 97.19 392 GLU A N 1
ATOM 3002 C CA . GLU A 1 392 ? 16.497 11.238 -20.745 1.00 97.19 392 GLU A CA 1
ATOM 3003 C C . GLU A 1 392 ? 15.832 12.538 -20.298 1.00 97.19 392 GLU A C 1
ATOM 3005 O O . GLU A 1 392 ? 15.593 13.440 -21.104 1.00 97.19 392 GLU A O 1
ATOM 3010 N N . TRP A 1 393 ? 15.532 12.627 -19.007 1.00 97.06 393 TRP A N 1
ATOM 3011 C CA . TRP A 1 393 ? 14.937 13.806 -18.400 1.00 97.06 393 TRP A CA 1
ATOM 3012 C C . TRP A 1 393 ? 15.560 14.079 -17.032 1.00 97.06 393 TRP A C 1
ATOM 3014 O O . TRP A 1 393 ? 15.713 13.171 -16.215 1.00 97.06 393 TRP A O 1
ATOM 3024 N N . ALA A 1 394 ? 15.884 15.348 -16.786 1.00 95.31 394 ALA A N 1
ATOM 3025 C CA . ALA A 1 394 ? 16.395 15.837 -15.515 1.00 95.31 394 ALA A CA 1
ATOM 3026 C C . ALA A 1 394 ? 15.310 16.644 -14.803 1.00 95.31 394 ALA A C 1
ATOM 3028 O O . ALA A 1 394 ? 14.815 17.635 -15.343 1.00 95.31 394 ALA A O 1
ATOM 3029 N N . GLY A 1 395 ? 14.982 16.249 -13.580 1.00 92.00 395 GLY A N 1
ATOM 3030 C CA . GLY A 1 395 ? 13.968 16.902 -12.769 1.00 92.00 395 GLY A CA 1
ATOM 3031 C C . GLY A 1 395 ? 13.558 16.038 -11.588 1.00 92.00 395 GLY A C 1
ATOM 3032 O O . GLY A 1 395 ? 14.173 15.015 -11.300 1.00 92.00 395 GLY A O 1
ATOM 3033 N N . ASN A 1 396 ? 12.530 16.470 -10.870 1.00 90.81 396 ASN A N 1
ATOM 3034 C CA . ASN A 1 396 ? 12.071 15.769 -9.680 1.00 90.81 396 ASN A CA 1
ATOM 3035 C C . ASN A 1 396 ? 11.418 14.436 -10.052 1.00 90.81 396 ASN A C 1
ATOM 3037 O O . ASN A 1 396 ? 10.308 14.427 -10.578 1.00 90.81 396 ASN A O 1
ATOM 3041 N N . THR A 1 397 ? 12.098 13.323 -9.780 1.00 91.69 397 THR A N 1
ATOM 3042 C CA . THR A 1 397 ? 11.628 11.995 -10.198 1.00 91.69 397 THR A CA 1
ATOM 3043 C C . THR A 1 397 ? 10.740 11.282 -9.180 1.00 91.69 397 THR A C 1
ATOM 3045 O O . THR A 1 397 ? 10.077 10.306 -9.534 1.00 91.69 397 THR A O 1
ATOM 3048 N N . GLY A 1 398 ? 10.684 11.765 -7.934 1.00 90.12 398 GLY A N 1
ATOM 3049 C CA . GLY A 1 398 ? 9.934 11.103 -6.865 1.00 90.12 398 GLY A CA 1
ATOM 3050 C C . GLY A 1 398 ? 10.333 9.634 -6.666 1.00 90.12 398 GLY A C 1
ATOM 3051 O O . GLY A 1 398 ? 11.481 9.258 -6.900 1.00 90.12 398 GLY A O 1
ATOM 3052 N N . HIS A 1 399 ? 9.380 8.803 -6.245 1.00 88.75 399 HIS A N 1
ATOM 3053 C CA . HIS A 1 399 ? 9.591 7.381 -5.931 1.00 88.75 399 HIS A CA 1
ATOM 3054 C C . HIS A 1 399 ? 9.322 6.406 -7.083 1.00 88.75 399 HIS A C 1
ATOM 3056 O O . HIS A 1 399 ? 10.205 5.645 -7.470 1.00 88.75 399 HIS A O 1
ATOM 3062 N N . CYS A 1 400 ? 8.138 6.445 -7.696 1.00 89.12 400 CYS A N 1
ATOM 3063 C CA . CYS A 1 400 ? 7.791 5.510 -8.767 1.00 89.12 400 CYS A CA 1
ATOM 3064 C C . CYS A 1 400 ? 7.089 6.222 -9.933 1.00 89.12 400 CYS A C 1
ATOM 3066 O O . CYS A 1 400 ? 6.024 6.820 -9.730 1.00 89.12 400 CYS A O 1
ATOM 3068 N N . PRO A 1 401 ? 7.663 6.173 -11.152 1.00 93.00 401 PRO A N 1
ATOM 3069 C CA . PRO A 1 401 ? 6.993 6.641 -12.357 1.00 93.00 401 PRO A CA 1
ATOM 3070 C C . PRO A 1 401 ? 5.805 5.752 -12.741 1.00 93.00 401 PRO A C 1
ATOM 3072 O O . PRO A 1 401 ? 5.859 4.526 -12.635 1.00 93.00 401 PRO A O 1
ATOM 3075 N N . THR A 1 402 ? 4.755 6.366 -13.285 1.00 92.00 402 THR A N 1
ATOM 3076 C CA . THR A 1 402 ? 3.623 5.658 -13.897 1.00 92.00 402 THR A CA 1
ATOM 3077 C C . THR A 1 402 ? 3.690 5.795 -15.414 1.00 92.00 402 THR A C 1
ATOM 3079 O O . THR A 1 402 ? 3.695 6.914 -15.918 1.00 92.00 402 THR A O 1
ATOM 3082 N N . ALA A 1 403 ? 3.686 4.672 -16.135 1.00 93.75 403 ALA A N 1
ATOM 3083 C CA . ALA A 1 403 ? 3.624 4.640 -17.597 1.00 93.75 403 ALA A CA 1
ATOM 3084 C C . ALA A 1 403 ? 2.243 4.176 -18.079 1.00 93.75 403 ALA A C 1
ATOM 3086 O O . ALA A 1 403 ? 1.752 3.130 -17.629 1.00 93.75 403 ALA A O 1
ATOM 3087 N N . ARG A 1 404 ? 1.607 4.958 -18.957 1.00 93.00 404 ARG A N 1
ATOM 3088 C CA . ARG A 1 404 ? 0.291 4.652 -19.529 1.00 93.00 404 ARG A CA 1
ATOM 3089 C C . ARG A 1 404 ? 0.011 5.502 -20.767 1.00 93.00 404 ARG A C 1
ATOM 3091 O O . ARG A 1 404 ? 0.168 6.711 -20.696 1.00 93.00 404 ARG A O 1
ATOM 3098 N N . ASP A 1 405 ? -0.540 4.876 -21.800 1.00 93.62 405 ASP A N 1
ATOM 3099 C CA . ASP A 1 405 ? -1.188 5.551 -22.930 1.00 93.62 405 ASP A CA 1
ATOM 3100 C C . ASP A 1 405 ? -2.403 6.364 -22.444 1.00 93.62 405 ASP A C 1
ATOM 3102 O O . ASP A 1 405 ? -3.430 5.809 -22.013 1.00 93.62 405 ASP A O 1
ATOM 3106 N N . ILE A 1 406 ? -2.250 7.689 -22.415 1.00 91.31 406 ILE A N 1
ATOM 3107 C CA . ILE A 1 406 ? -3.276 8.631 -21.954 1.00 91.31 406 ILE A CA 1
ATOM 3108 C C . ILE A 1 406 ? -3.942 9.400 -23.094 1.00 91.31 406 ILE A C 1
ATOM 3110 O O . ILE A 1 406 ? -5.029 9.944 -22.866 1.00 91.31 406 ILE A O 1
ATOM 3114 N N . ASP A 1 407 ? -3.336 9.458 -24.280 1.00 90.81 407 ASP A N 1
ATOM 3115 C CA . ASP A 1 407 ? -3.872 10.191 -25.432 1.00 90.81 407 ASP A CA 1
ATOM 3116 C C . ASP A 1 407 ? -4.417 9.291 -26.561 1.00 90.81 407 ASP A C 1
ATOM 3118 O O . ASP A 1 407 ? -5.146 9.768 -27.440 1.00 90.81 407 ASP A O 1
ATOM 3122 N N . GLY A 1 408 ? -4.207 7.980 -26.455 1.00 92.81 408 GLY A N 1
ATOM 3123 C CA . GLY A 1 408 ? -4.750 6.945 -27.326 1.00 92.81 408 GLY A CA 1
ATOM 3124 C C . GLY A 1 408 ? -3.943 6.709 -28.599 1.00 92.81 408 GLY A C 1
ATOM 3125 O O . GLY A 1 408 ? -4.497 6.143 -29.549 1.00 92.81 408 GLY A O 1
ATOM 3126 N N . ASP A 1 409 ? -2.686 7.154 -28.667 1.00 95.38 409 ASP A N 1
ATOM 3127 C CA . ASP A 1 409 ? -1.823 6.951 -29.834 1.00 95.38 409 ASP A CA 1
ATOM 3128 C C . ASP A 1 409 ? -1.150 5.559 -29.881 1.00 95.38 409 ASP A C 1
ATOM 3130 O O . ASP A 1 409 ? -0.523 5.195 -30.886 1.00 95.38 409 ASP A O 1
ATOM 3134 N N . GLY A 1 410 ? -1.354 4.744 -28.838 1.00 96.06 410 GLY A N 1
ATOM 3135 C CA . GLY A 1 410 ? -0.793 3.404 -28.686 1.00 96.06 410 GLY A CA 1
ATOM 3136 C C . GLY A 1 410 ? 0.582 3.372 -28.018 1.00 96.06 410 GLY A C 1
ATOM 3137 O O . GLY A 1 410 ? 1.187 2.296 -27.958 1.00 96.06 410 GLY A O 1
ATOM 3138 N N . ARG A 1 411 ? 1.087 4.509 -27.538 1.00 97.75 411 ARG A N 1
ATOM 3139 C CA . ARG A 1 411 ? 2.358 4.656 -26.827 1.00 97.75 411 ARG A CA 1
ATOM 3140 C C . ARG A 1 411 ? 2.085 5.124 -25.407 1.00 97.75 411 ARG A C 1
ATOM 3142 O O . ARG A 1 411 ? 1.097 5.784 -25.138 1.00 97.75 411 ARG A O 1
ATOM 3149 N N . ASP A 1 412 ? 2.933 4.707 -24.475 1.00 97.56 412 ASP A N 1
ATOM 3150 C CA . ASP A 1 412 ? 2.784 5.126 -23.084 1.00 97.56 412 ASP A CA 1
ATOM 3151 C C . ASP A 1 412 ? 3.431 6.506 -22.855 1.00 97.56 412 ASP A C 1
ATOM 3153 O O . ASP A 1 412 ? 4.620 6.688 -23.126 1.00 97.56 412 ASP A O 1
ATOM 3157 N N . GLU A 1 413 ? 2.701 7.428 -22.227 1.00 97.44 413 GLU A N 1
ATOM 3158 C CA . GLU A 1 413 ? 3.273 8.610 -21.575 1.00 97.44 413 GLU A CA 1
ATOM 3159 C C . GLU A 1 413 ? 3.770 8.238 -20.172 1.00 97.44 413 GLU A C 1
ATOM 3161 O O . GLU A 1 413 ? 3.282 7.294 -19.538 1.00 97.44 413 GLU A O 1
ATOM 3166 N N . VAL A 1 414 ? 4.721 9.011 -19.644 1.00 97.25 414 VAL A N 1
ATOM 3167 C CA . VAL A 1 414 ? 5.345 8.783 -18.337 1.00 97.25 414 VAL A CA 1
ATOM 3168 C C . VAL A 1 414 ? 5.044 9.942 -17.388 1.00 97.25 414 VAL A C 1
ATOM 3170 O O . VAL A 1 414 ? 5.522 11.060 -17.569 1.00 97.25 414 VAL A O 1
ATOM 3173 N N . LEU A 1 415 ? 4.285 9.664 -16.326 1.00 96.38 415 LEU A N 1
ATOM 3174 C CA . LEU A 1 415 ? 4.159 10.548 -15.168 1.00 96.38 415 LEU A CA 1
ATOM 3175 C C . LEU A 1 415 ? 5.308 10.244 -14.198 1.00 96.38 415 LEU A C 1
ATOM 3177 O O . LEU A 1 415 ? 5.355 9.157 -13.623 1.00 96.38 415 LEU A O 1
ATOM 3181 N N . CYS A 1 416 ? 6.228 11.189 -14.017 1.00 95.44 416 CYS A N 1
ATOM 3182 C CA . CYS A 1 416 ? 7.396 11.053 -13.149 1.00 95.44 416 CYS A CA 1
ATOM 3183 C C . CYS A 1 416 ? 7.516 12.278 -12.238 1.00 95.44 416 CYS A C 1
ATOM 3185 O O . CYS A 1 416 ? 7.624 13.409 -12.714 1.00 95.44 416 CYS A O 1
ATOM 3187 N N . GLY A 1 417 ? 7.449 12.052 -10.925 1.00 93.50 417 GLY A N 1
ATOM 3188 C CA . GLY A 1 417 ? 7.334 13.112 -9.927 1.00 93.50 417 GLY A CA 1
ATOM 3189 C C . GLY A 1 417 ? 6.204 14.095 -10.239 1.00 93.50 417 GLY A C 1
ATOM 3190 O O . GLY A 1 417 ? 5.028 13.753 -10.138 1.00 93.50 417 GLY A O 1
ATOM 3191 N N . TYR A 1 418 ? 6.555 15.320 -10.625 1.00 93.88 418 TYR A N 1
ATOM 3192 C CA . TYR A 1 418 ? 5.584 16.367 -10.971 1.00 93.88 418 TYR A CA 1
ATOM 3193 C C . TYR A 1 418 ? 5.563 16.727 -12.457 1.00 93.88 418 TYR A C 1
ATOM 3195 O O . TYR A 1 418 ? 5.009 17.767 -12.820 1.00 93.88 418 TYR A O 1
ATOM 3203 N N . ALA A 1 419 ? 6.157 15.888 -13.305 1.00 96.50 419 ALA A N 1
ATOM 3204 C CA . ALA A 1 419 ? 6.184 16.060 -14.746 1.00 96.50 419 ALA A CA 1
ATOM 3205 C C . ALA A 1 419 ? 5.410 14.947 -15.451 1.00 96.50 419 ALA A C 1
ATOM 3207 O O . ALA A 1 419 ? 5.496 13.774 -15.083 1.00 96.50 419 ALA A O 1
ATOM 3208 N N . LEU A 1 420 ? 4.685 15.324 -16.501 1.00 97.44 420 LEU A N 1
ATOM 3209 C CA . LEU A 1 420 ? 4.135 14.394 -17.477 1.00 97.44 420 LEU A CA 1
ATOM 3210 C C . LEU A 1 420 ? 4.942 14.518 -18.765 1.00 97.44 420 LEU A C 1
ATOM 3212 O O . LEU A 1 420 ? 5.080 15.612 -19.320 1.00 97.44 420 LEU A O 1
ATOM 3216 N N . ILE A 1 421 ? 5.490 13.397 -19.209 1.00 98.19 421 ILE A N 1
ATOM 3217 C CA . ILE A 1 421 ? 6.461 13.314 -20.293 1.00 98.19 421 ILE A CA 1
ATOM 3218 C C . ILE A 1 421 ? 5.881 12.407 -21.376 1.00 98.19 421 ILE A C 1
ATOM 3220 O O . ILE A 1 421 ? 5.376 11.328 -21.081 1.00 98.19 421 ILE A O 1
ATOM 3224 N N . ASP A 1 422 ? 5.934 12.872 -22.616 1.00 97.94 422 ASP A N 1
ATOM 3225 C CA . ASP A 1 422 ? 5.491 12.143 -23.801 1.00 97.94 422 ASP A CA 1
ATOM 3226 C C . ASP A 1 422 ? 6.398 10.930 -24.085 1.00 97.94 422 ASP A C 1
ATOM 3228 O O . ASP A 1 422 ? 7.533 10.857 -23.599 1.00 97.94 422 ASP A O 1
ATOM 3232 N N . HIS A 1 423 ? 5.938 9.996 -24.914 1.00 97.62 423 HIS A N 1
ATOM 3233 C CA . HIS A 1 423 ? 6.679 8.783 -25.270 1.00 97.62 423 HIS A CA 1
ATOM 3234 C C . HIS A 1 423 ? 8.046 9.058 -25.927 1.00 97.62 423 HIS A C 1
ATOM 3236 O O . HIS A 1 423 ? 8.909 8.175 -25.962 1.00 97.62 423 HIS A O 1
ATOM 3242 N N . ASP A 1 424 ? 8.245 10.263 -26.474 1.00 97.62 424 ASP A N 1
ATOM 3243 C CA . ASP A 1 424 ? 9.465 10.728 -27.144 1.00 97.62 424 ASP A CA 1
ATOM 3244 C C . ASP A 1 424 ? 10.374 11.605 -26.258 1.00 97.62 424 ASP A C 1
ATOM 3246 O O . ASP A 1 424 ? 11.406 12.099 -26.720 1.00 97.62 424 ASP A O 1
ATOM 3250 N N . GLY A 1 425 ? 10.012 11.788 -24.984 1.00 97.81 425 GLY A N 1
ATOM 3251 C CA . GLY A 1 425 ? 10.766 12.583 -24.015 1.00 97.81 425 GLY A CA 1
ATOM 3252 C C . GLY A 1 425 ? 10.381 14.064 -23.975 1.00 97.81 425 GLY A C 1
ATOM 3253 O O . GLY A 1 425 ? 10.941 14.825 -23.180 1.00 97.81 425 GLY A O 1
ATOM 3254 N N . ARG A 1 426 ? 9.420 14.515 -24.792 1.00 97.94 426 ARG A N 1
ATOM 3255 C CA . ARG A 1 426 ? 8.881 15.875 -24.691 1.00 97.94 426 ARG A CA 1
ATOM 3256 C C . ARG A 1 426 ? 8.112 16.043 -23.380 1.00 97.94 426 ARG A C 1
ATOM 3258 O O . ARG A 1 426 ? 7.090 15.406 -23.154 1.00 97.94 426 ARG A O 1
ATOM 3265 N N . VAL A 1 427 ? 8.545 16.977 -22.540 1.00 98.06 427 VAL A N 1
ATOM 3266 C CA . VAL A 1 427 ? 7.792 17.359 -21.336 1.00 98.06 427 VAL A CA 1
ATOM 3267 C C . VAL A 1 427 ? 6.496 18.060 -21.755 1.00 98.06 427 VAL A C 1
ATOM 3269 O O . VAL A 1 427 ? 6.538 19.133 -22.360 1.00 98.06 427 VAL A O 1
ATOM 3272 N N . LEU A 1 428 ? 5.350 17.456 -21.441 1.00 96.88 428 LEU A N 1
ATOM 3273 C CA . LEU A 1 428 ? 4.027 18.019 -21.718 1.00 96.88 428 LEU A CA 1
ATOM 3274 C C . LEU A 1 428 ? 3.688 19.122 -20.712 1.00 96.88 428 LEU A C 1
ATOM 3276 O O . LEU A 1 428 ? 3.210 20.191 -21.092 1.00 96.88 428 LEU A O 1
ATOM 3280 N N . TRP A 1 429 ? 3.978 18.877 -19.435 1.00 96.94 429 TRP A N 1
ATOM 3281 C CA . TRP A 1 429 ? 3.927 19.874 -18.370 1.00 96.94 429 TRP A CA 1
ATOM 3282 C C . TRP A 1 429 ? 4.755 19.432 -17.166 1.00 96.94 429 TRP A C 1
ATOM 3284 O O . TRP A 1 429 ? 5.031 18.250 -16.976 1.00 96.94 429 TRP A O 1
ATOM 3294 N N . GLU A 1 430 ? 5.100 20.406 -16.328 1.00 96.00 430 GLU A N 1
ATOM 3295 C CA . GLU A 1 430 ? 5.740 20.204 -15.033 1.00 96.00 430 GLU A CA 1
ATOM 3296 C C . GLU A 1 430 ? 5.120 21.167 -14.016 1.00 96.00 430 GLU A C 1
ATOM 3298 O O . GLU A 1 430 ? 4.971 22.364 -14.285 1.00 96.00 430 GLU A O 1
ATOM 3303 N N . LEU A 1 431 ? 4.718 20.647 -12.856 1.00 93.25 431 LEU A N 1
ATOM 3304 C CA . LEU A 1 431 ? 4.130 21.452 -11.789 1.00 93.25 431 LEU A CA 1
ATOM 3305 C C . LEU A 1 431 ? 5.210 21.900 -10.793 1.00 93.25 431 LEU A C 1
ATOM 3307 O O . LEU A 1 431 ? 5.961 21.064 -10.293 1.00 93.25 431 LEU A O 1
ATOM 3311 N N . PRO A 1 432 ? 5.265 23.196 -10.425 1.00 90.00 432 PRO A N 1
ATOM 3312 C CA . PRO A 1 432 ? 6.270 23.732 -9.507 1.00 90.00 432 PRO A CA 1
ATOM 3313 C C . PRO A 1 432 ? 5.893 23.443 -8.045 1.00 90.00 432 PRO A C 1
ATOM 3315 O O . PRO A 1 432 ? 5.580 24.351 -7.268 1.00 90.00 432 PRO A O 1
ATOM 3318 N N . LEU A 1 433 ? 5.858 22.164 -7.682 1.00 87.25 433 LEU A N 1
ATOM 3319 C CA . LEU A 1 433 ? 5.528 21.696 -6.339 1.00 87.25 433 LEU A CA 1
ATOM 3320 C C . LEU A 1 433 ? 6.811 21.450 -5.523 1.00 87.25 433 LEU A C 1
ATOM 3322 O O . LEU A 1 433 ? 7.851 21.116 -6.093 1.00 87.25 433 LEU A O 1
ATOM 3326 N N . PRO A 1 434 ? 6.777 21.686 -4.199 1.00 81.94 434 PRO A N 1
ATOM 3327 C CA . PRO A 1 434 ? 7.950 21.540 -3.347 1.00 81.94 434 PRO A CA 1
ATOM 3328 C C . PRO A 1 434 ? 8.258 20.069 -3.052 1.00 81.94 434 PRO A C 1
ATOM 3330 O O . PRO A 1 434 ? 7.349 19.240 -3.024 1.00 81.94 434 PRO A O 1
ATOM 3333 N N . ASP A 1 435 ? 9.529 19.805 -2.731 1.00 83.75 435 ASP A N 1
ATOM 3334 C CA . ASP A 1 435 ? 10.061 18.487 -2.341 1.00 83.75 435 ASP A CA 1
ATOM 3335 C C . ASP A 1 435 ? 9.742 17.369 -3.351 1.00 83.75 435 ASP A C 1
ATOM 3337 O O . ASP A 1 435 ? 9.178 17.623 -4.405 1.00 83.75 435 ASP A O 1
ATOM 3341 N N . HIS A 1 436 ? 10.141 16.132 -3.092 1.00 85.94 436 HIS A N 1
ATOM 3342 C CA . HIS A 1 436 ? 9.872 14.994 -3.960 1.00 85.94 436 HIS A CA 1
ATOM 3343 C C . HIS A 1 436 ? 8.414 14.516 -3.888 1.00 85.94 436 HIS A C 1
ATOM 3345 O O . HIS A 1 436 ? 7.714 14.721 -2.892 1.00 85.94 436 HIS A O 1
ATOM 3351 N N . ALA A 1 437 ? 7.956 13.898 -4.979 1.00 88.88 437 ALA A N 1
ATOM 3352 C CA . ALA A 1 437 ? 6.685 13.188 -4.991 1.00 88.88 437 ALA A CA 1
ATOM 3353 C C . ALA A 1 437 ? 6.874 11.809 -4.350 1.00 88.88 437 ALA A C 1
ATOM 3355 O O . ALA A 1 437 ? 7.620 10.980 -4.882 1.00 88.88 437 ALA A O 1
ATOM 3356 N N . ASP A 1 438 ? 6.172 11.556 -3.251 1.00 86.56 438 ASP A N 1
ATOM 3357 C CA . ASP A 1 438 ? 6.153 10.226 -2.645 1.00 86.56 438 ASP A CA 1
ATOM 3358 C C . ASP A 1 438 ? 5.336 9.278 -3.505 1.00 86.56 438 ASP A C 1
ATOM 3360 O O . ASP A 1 438 ? 5.751 8.164 -3.774 1.00 86.56 438 ASP A O 1
ATOM 3364 N N . THR A 1 439 ? 4.220 9.753 -4.046 1.00 87.88 439 THR A N 1
ATOM 3365 C CA . THR A 1 439 ? 3.328 8.913 -4.832 1.00 87.88 439 THR A CA 1
ATOM 3366 C C . THR A 1 439 ? 2.769 9.659 -6.024 1.00 87.88 439 THR A C 1
ATOM 3368 O O . THR A 1 439 ? 2.410 10.837 -5.944 1.00 87.88 439 THR A O 1
ATOM 3371 N N . THR A 1 440 ? 2.695 8.969 -7.158 1.00 90.00 440 THR A N 1
ATOM 3372 C CA . THR A 1 440 ? 2.045 9.472 -8.367 1.00 90.00 440 THR A CA 1
ATOM 3373 C C . THR A 1 440 ? 1.127 8.395 -8.920 1.00 90.00 440 THR A C 1
ATOM 3375 O O . THR A 1 440 ? 1.481 7.213 -8.929 1.00 90.00 440 THR A O 1
ATOM 3378 N N . ARG A 1 441 ? -0.082 8.778 -9.341 1.00 89.50 441 ARG A N 1
ATOM 3379 C CA . ARG A 1 441 ? -1.044 7.871 -9.981 1.00 89.50 441 ARG A CA 1
ATOM 3380 C C . ARG A 1 441 ? -1.826 8.586 -11.077 1.00 89.50 441 ARG A C 1
ATOM 3382 O O . ARG A 1 441 ? -2.297 9.706 -10.890 1.00 89.50 441 ARG A O 1
ATOM 3389 N N . LEU A 1 442 ? -2.039 7.894 -12.195 1.00 90.50 442 LEU A N 1
ATOM 3390 C CA . LEU A 1 442 ? -2.980 8.295 -13.244 1.00 90.50 442 LEU A CA 1
ATOM 3391 C C . LEU A 1 442 ? -4.318 7.587 -13.026 1.00 90.50 442 LEU A C 1
ATOM 3393 O O . LEU A 1 442 ? -4.431 6.371 -13.190 1.00 90.50 442 LEU A O 1
ATOM 3397 N N . VAL A 1 443 ? -5.345 8.349 -12.657 1.00 88.38 443 VAL A N 1
ATOM 3398 C CA . VAL A 1 443 ? -6.610 7.807 -12.152 1.00 88.38 443 VAL A CA 1
ATOM 3399 C C . VAL A 1 443 ? -7.790 8.260 -12.998 1.00 88.38 443 VAL A C 1
ATOM 3401 O O . VAL A 1 443 ? -7.865 9.403 -13.440 1.00 88.38 443 VAL A O 1
ATOM 3404 N N . GLN A 1 444 ? -8.760 7.368 -13.176 1.00 88.25 444 GLN A N 1
ATOM 3405 C CA . GLN A 1 444 ? -10.068 7.691 -13.736 1.00 88.25 444 GLN A CA 1
ATOM 3406 C C . GLN A 1 444 ? -11.117 7.368 -12.671 1.00 88.25 444 GLN A C 1
ATOM 3408 O O . GLN A 1 444 ? -11.346 6.200 -12.357 1.00 88.25 444 GLN A O 1
ATOM 3413 N N . LEU A 1 445 ? -11.710 8.405 -12.075 1.00 87.56 445 LEU A N 1
ATOM 3414 C CA . LEU A 1 445 ? -12.634 8.246 -10.943 1.00 87.56 445 LEU A CA 1
ATOM 3415 C C . LEU A 1 445 ? -14.075 7.973 -11.387 1.00 87.56 445 LEU A C 1
ATOM 3417 O O . LEU A 1 445 ? -14.867 7.415 -10.638 1.00 87.56 445 LEU A O 1
ATOM 3421 N N . GLU A 1 446 ? -14.426 8.347 -12.612 1.00 88.38 446 GLU A N 1
ATOM 3422 C CA . GLU A 1 446 ? -15.778 8.230 -13.158 1.00 88.38 446 GLU A CA 1
ATOM 3423 C C . GLU A 1 446 ? -15.720 7.345 -14.407 1.00 88.38 446 GLU A C 1
ATOM 3425 O O . GLU A 1 446 ? -14.837 7.559 -15.242 1.00 88.38 446 GLU A O 1
ATOM 3430 N N . PRO A 1 447 ? -16.623 6.363 -14.584 1.00 83.12 447 PRO A N 1
ATOM 3431 C CA . PRO A 1 447 ? -16.664 5.572 -15.811 1.00 83.12 447 PRO A CA 1
ATOM 3432 C C . PRO A 1 447 ? -16.797 6.473 -17.048 1.00 83.12 447 PRO A C 1
ATOM 3434 O O . PRO A 1 447 ? -17.761 7.225 -17.169 1.00 83.12 447 PRO A O 1
ATOM 3437 N N . GLY A 1 448 ? -15.815 6.421 -17.954 1.00 83.81 448 GLY A N 1
ATOM 3438 C CA . GLY A 1 448 ? -15.767 7.285 -19.142 1.00 83.81 448 GLY A CA 1
ATOM 3439 C C . GLY A 1 448 ? -15.421 8.757 -18.864 1.00 83.81 448 GLY A C 1
ATOM 3440 O O . GLY A 1 448 ? -15.452 9.565 -19.787 1.00 83.81 448 GLY A O 1
ATOM 3441 N N . GLY A 1 449 ? -15.095 9.117 -17.620 1.00 87.75 449 GLY A N 1
ATOM 3442 C CA . GLY A 1 449 ? -14.637 10.455 -17.239 1.00 87.75 449 GLY A CA 1
ATOM 3443 C C . GLY A 1 449 ? -13.168 10.719 -17.602 1.00 87.75 449 GLY A C 1
ATOM 3444 O O . GLY A 1 449 ? -12.477 9.812 -18.068 1.00 87.75 449 GLY A O 1
ATOM 3445 N N . PRO A 1 450 ? -12.664 11.945 -17.379 1.00 89.38 450 PRO A N 1
ATOM 3446 C CA . PRO A 1 450 ? -11.278 12.290 -17.680 1.00 89.38 450 PRO A CA 1
ATOM 3447 C C . PRO A 1 450 ? -10.294 11.563 -16.753 1.00 89.38 450 PRO A C 1
ATOM 3449 O O . PRO A 1 450 ? -10.576 11.352 -15.569 1.00 89.38 450 PRO A O 1
ATOM 3452 N N . VAL A 1 451 ? -9.114 11.238 -17.285 1.00 90.69 451 VAL A N 1
ATOM 3453 C CA . VAL A 1 451 ? -7.963 10.818 -16.477 1.00 90.69 451 VAL A CA 1
ATOM 3454 C C . VAL A 1 451 ? -7.391 12.041 -15.753 1.00 90.69 451 VAL A C 1
ATOM 3456 O O . VAL A 1 451 ? -7.358 13.147 -16.295 1.00 90.69 451 VAL A O 1
ATOM 3459 N N . ARG A 1 452 ? -6.972 11.848 -14.505 1.00 91.88 452 ARG A N 1
ATOM 3460 C CA . ARG A 1 452 ? -6.376 12.865 -13.635 1.00 91.88 452 ARG A CA 1
ATOM 3461 C C . ARG A 1 452 ? -5.058 12.335 -13.078 1.00 91.88 452 ARG A C 1
ATOM 3463 O O . ARG A 1 452 ? -4.956 11.145 -12.789 1.00 91.88 452 ARG A O 1
ATOM 3470 N N . ALA A 1 453 ? -4.079 13.211 -12.897 1.00 93.06 453 ALA A N 1
ATOM 3471 C CA . ALA A 1 453 ? -2.877 12.902 -12.134 1.00 93.06 453 ALA A CA 1
ATOM 3472 C C . ALA A 1 453 ? -3.142 13.205 -10.654 1.00 93.06 453 ALA A C 1
ATOM 3474 O O . ALA A 1 453 ? -3.590 14.304 -10.329 1.00 93.06 453 ALA A O 1
ATOM 3475 N N . VAL A 1 454 ? -2.894 12.243 -9.768 1.00 91.19 454 VAL A N 1
ATOM 3476 C CA . VAL A 1 454 ? -2.910 12.432 -8.311 1.00 91.19 454 VAL A CA 1
ATOM 3477 C C . VAL A 1 454 ? -1.474 12.333 -7.820 1.00 91.19 454 VAL A C 1
ATOM 3479 O O . VAL A 1 454 ? -0.788 11.359 -8.127 1.00 91.19 454 VAL A O 1
ATOM 3482 N N . LEU A 1 455 ? -1.034 13.356 -7.096 1.00 90.56 455 LEU A N 1
ATOM 3483 C CA . LEU A 1 455 ? 0.348 13.573 -6.688 1.00 90.56 455 LEU A CA 1
ATOM 3484 C C . LEU A 1 455 ? 0.380 13.754 -5.166 1.00 90.56 455 LEU A C 1
ATOM 3486 O O . LEU A 1 455 ? -0.241 14.686 -4.647 1.00 90.56 455 LEU A O 1
ATOM 3490 N N . GLY A 1 456 ? 1.073 12.865 -4.458 1.00 87.50 456 GLY A N 1
ATOM 3491 C CA . GLY A 1 456 ? 1.384 13.017 -3.037 1.00 87.50 456 GLY A CA 1
ATOM 3492 C C . GLY A 1 456 ? 2.700 13.767 -2.873 1.00 87.50 456 GLY A C 1
ATOM 3493 O O . GLY A 1 456 ? 3.744 13.293 -3.320 1.00 87.50 456 GLY A O 1
ATOM 3494 N N . CYS A 1 457 ? 2.646 14.955 -2.275 1.00 82.25 457 CYS A N 1
ATOM 3495 C CA . CYS A 1 457 ? 3.788 15.856 -2.158 1.00 82.25 457 CYS A CA 1
ATOM 3496 C C . CYS A 1 457 ? 4.455 15.684 -0.785 1.00 82.25 457 CYS A C 1
ATOM 3498 O O . CYS A 1 457 ? 3.936 16.211 0.206 1.00 82.25 457 CYS A O 1
ATOM 3500 N N . GLY A 1 458 ? 5.602 14.996 -0.725 1.00 67.38 458 GLY A N 1
ATOM 3501 C CA . GLY A 1 458 ? 6.217 14.543 0.531 1.00 67.38 458 GLY A CA 1
ATOM 3502 C C . GLY A 1 458 ? 6.524 15.676 1.518 1.00 67.38 458 GLY A C 1
ATOM 3503 O O . GLY A 1 458 ? 6.010 15.708 2.634 1.00 67.38 458 GLY A O 1
ATOM 3504 N N . GLY A 1 459 ? 7.273 16.694 1.092 1.00 57.31 459 GLY A N 1
ATOM 3505 C CA . GLY A 1 459 ? 7.605 17.856 1.938 1.00 57.31 459 GLY A CA 1
ATOM 3506 C C . GLY A 1 459 ? 6.555 18.960 1.984 1.00 57.31 459 GLY A C 1
ATOM 3507 O O . GLY A 1 459 ? 6.724 19.945 2.705 1.00 57.31 459 GLY A O 1
ATOM 3508 N N . GLY A 1 460 ? 5.493 18.842 1.186 1.00 55.88 460 GLY A N 1
ATOM 3509 C CA . GLY A 1 460 ? 4.405 19.817 1.149 1.00 55.88 460 GLY A CA 1
ATOM 3510 C C . GLY A 1 460 ? 3.286 19.525 2.144 1.00 55.88 460 GLY A C 1
ATOM 3511 O O . GLY A 1 460 ? 2.469 20.415 2.386 1.00 55.88 460 GLY A O 1
ATOM 3512 N N . SER A 1 461 ? 3.239 18.301 2.685 1.00 68.81 461 SER A N 1
ATOM 3513 C CA . SER A 1 461 ? 2.088 17.777 3.429 1.00 68.81 461 SER A CA 1
ATOM 3514 C C . SER A 1 461 ? 0.777 17.998 2.670 1.00 68.81 461 SER A C 1
ATOM 3516 O O . SER A 1 461 ? -0.211 18.526 3.187 1.00 68.81 461 SER A O 1
ATOM 3518 N N . ASP A 1 462 ? 0.809 17.683 1.374 1.00 75.88 462 ASP A N 1
ATOM 3519 C CA . ASP A 1 462 ? -0.215 18.104 0.425 1.00 75.88 462 ASP A CA 1
ATOM 3520 C C . ASP A 1 462 ? -0.487 17.025 -0.620 1.00 75.88 462 ASP A C 1
ATOM 3522 O O . ASP A 1 462 ? 0.392 16.241 -0.978 1.00 75.88 462 ASP A O 1
ATOM 3526 N N . MET A 1 463 ? -1.711 17.024 -1.133 1.00 84.25 463 MET A N 1
ATOM 3527 C CA . MET A 1 463 ? -2.123 16.186 -2.247 1.00 84.25 463 MET A CA 1
ATOM 3528 C C . MET A 1 463 ? -2.622 17.093 -3.362 1.00 84.25 463 MET A C 1
ATOM 3530 O O . MET A 1 463 ? -3.565 17.869 -3.181 1.00 84.25 463 MET A O 1
ATOM 3534 N N . VAL A 1 464 ? -2.021 16.957 -4.539 1.00 88.44 464 VAL A N 1
ATOM 3535 C CA . VAL A 1 464 ? -2.411 17.709 -5.729 1.00 88.44 464 VAL A CA 1
ATOM 3536 C C . VAL A 1 464 ? -3.091 16.782 -6.717 1.00 88.44 464 VAL A C 1
ATOM 3538 O O . VAL A 1 464 ? -2.588 15.711 -7.042 1.00 88.44 464 VAL A O 1
ATOM 3541 N N . ILE A 1 465 ? -4.240 17.218 -7.223 1.00 89.69 465 ILE A N 1
ATOM 3542 C CA . ILE A 1 465 ? -4.928 16.555 -8.327 1.00 89.69 465 ILE A CA 1
ATOM 3543 C C . ILE A 1 465 ? -4.900 17.495 -9.516 1.00 89.69 465 ILE A C 1
ATOM 3545 O O . ILE A 1 465 ? -5.430 18.606 -9.438 1.00 89.69 465 ILE A O 1
ATOM 3549 N N . ALA A 1 466 ? -4.295 17.044 -10.608 1.00 93.06 466 ALA A N 1
ATOM 3550 C CA . ALA A 1 466 ? -4.121 17.813 -11.828 1.00 93.06 466 ALA A CA 1
ATOM 3551 C C . ALA A 1 466 ? -4.811 17.155 -13.030 1.00 93.06 466 ALA A C 1
ATOM 3553 O O . ALA A 1 466 ? -5.000 15.935 -13.084 1.00 93.06 466 ALA A O 1
ATOM 3554 N N . SER A 1 467 ? -5.209 17.972 -14.004 1.00 93.81 467 SER A N 1
ATOM 3555 C CA . SER A 1 467 ? -5.628 17.496 -15.322 1.00 93.81 467 SER A CA 1
ATOM 3556 C C . SER A 1 467 ? -4.417 17.036 -16.140 1.00 93.81 467 SER A C 1
ATOM 3558 O O . SER A 1 467 ? -3.280 17.402 -15.847 1.00 93.81 467 SER A O 1
ATOM 3560 N N . LEU A 1 468 ? -4.655 16.291 -17.224 1.00 93.31 468 LEU A N 1
ATOM 3561 C CA . LEU A 1 468 ? -3.599 15.945 -18.187 1.00 93.31 468 LEU A CA 1
ATOM 3562 C C . LEU A 1 468 ? -3.015 17.162 -18.926 1.00 93.31 468 LEU A C 1
ATOM 3564 O O . LEU A 1 468 ? -1.983 17.029 -19.571 1.00 93.31 468 LEU A O 1
ATOM 3568 N N . ALA A 1 469 ? -3.635 18.340 -18.816 1.00 94.25 469 ALA A N 1
ATOM 3569 C CA . ALA A 1 469 ? -3.099 19.598 -19.335 1.00 94.25 469 ALA A CA 1
ATOM 3570 C C . ALA A 1 469 ? -2.248 20.368 -18.301 1.00 94.25 469 ALA A C 1
ATOM 3572 O O . ALA A 1 469 ? -1.818 21.484 -18.583 1.00 94.25 469 ALA A O 1
ATOM 3573 N N . GLY A 1 470 ? -2.029 19.813 -17.101 1.00 94.12 470 GLY A N 1
ATOM 3574 C CA . GLY A 1 470 ? -1.255 20.459 -16.037 1.00 94.12 470 GLY A CA 1
ATOM 3575 C C . GLY A 1 470 ? -2.040 21.504 -15.235 1.00 94.12 470 GLY A C 1
ATOM 3576 O O . GLY A 1 470 ? -1.451 22.337 -14.550 1.00 94.12 470 GLY A O 1
ATOM 3577 N N . GLU A 1 471 ? -3.374 21.493 -15.293 1.00 94.44 471 GLU A N 1
ATOM 3578 C CA . GLU A 1 471 ? -4.200 22.385 -14.471 1.00 94.44 471 GLU A CA 1
ATOM 3579 C C . GLU A 1 471 ? -4.454 21.750 -13.102 1.00 94.44 471 GLU A C 1
ATOM 3581 O O . GLU A 1 471 ? -4.969 20.636 -13.024 1.00 94.44 471 GLU A O 1
ATOM 3586 N N . ILE A 1 472 ? -4.151 22.460 -12.012 1.00 92.06 472 ILE A N 1
ATOM 3587 C CA . ILE A 1 472 ? -4.474 21.999 -10.654 1.00 92.06 472 ILE A CA 1
ATOM 3588 C C . ILE A 1 472 ? -5.990 22.098 -10.440 1.00 92.06 472 ILE A C 1
ATOM 3590 O O . ILE A 1 472 ? -6.550 23.191 -10.367 1.00 92.06 472 ILE A O 1
ATOM 3594 N N . LEU A 1 473 ? -6.645 20.945 -10.313 1.00 87.81 473 LEU A N 1
ATOM 3595 C CA . LEU A 1 473 ? -8.086 20.815 -10.094 1.00 87.81 473 LEU A CA 1
ATOM 3596 C C . LEU A 1 473 ? -8.442 20.818 -8.606 1.00 87.81 473 LEU A C 1
ATOM 3598 O O . LEU A 1 473 ? -9.485 21.339 -8.212 1.00 87.81 473 LEU A O 1
ATOM 3602 N N . HIS A 1 474 ? -7.587 20.213 -7.781 1.00 83.62 474 HIS A N 1
ATOM 3603 C CA . HIS A 1 474 ? -7.777 20.141 -6.340 1.00 83.62 474 HIS A CA 1
ATOM 3604 C C . HIS A 1 474 ? -6.438 20.189 -5.610 1.00 83.62 474 HIS A C 1
ATOM 3606 O O . HIS A 1 474 ? -5.478 19.527 -6.001 1.00 83.62 474 HIS A O 1
ATOM 3612 N N . ARG A 1 475 ? -6.412 20.979 -4.538 1.00 84.31 475 ARG A N 1
ATOM 3613 C CA . ARG A 1 475 ? -5.309 21.110 -3.591 1.00 84.31 475 ARG A CA 1
ATOM 3614 C C . ARG A 1 475 ? -5.902 21.616 -2.268 1.00 84.31 475 ARG A C 1
ATOM 3616 O O . ARG A 1 475 ? -6.396 22.749 -2.259 1.00 84.31 475 ARG A O 1
ATOM 3623 N N . PRO A 1 476 ? -5.947 20.816 -1.191 1.00 66.62 476 PRO A N 1
ATOM 3624 C CA . PRO A 1 476 ? -6.470 21.258 0.102 1.00 66.62 476 PRO A CA 1
ATOM 3625 C C . PRO A 1 476 ? -5.798 22.558 0.585 1.00 66.62 476 PRO A C 1
ATOM 3627 O O . PRO A 1 476 ? -4.603 22.762 0.377 1.00 66.62 476 PRO A O 1
ATOM 3630 N N . GLN A 1 477 ? -6.572 23.476 1.182 1.00 60.06 477 GLN A N 1
ATOM 3631 C CA . GLN A 1 477 ? -6.066 24.749 1.718 1.00 60.06 477 GLN A CA 1
ATOM 3632 C C . GLN A 1 477 ? -6.655 25.054 3.112 1.00 60.06 477 GLN A C 1
ATOM 3634 O O . GLN A 1 477 ? -7.881 25.019 3.255 1.00 60.06 477 GLN A O 1
ATOM 3639 N N . PRO A 1 478 ? -5.826 25.421 4.115 1.00 59.94 478 PRO A N 1
ATOM 3640 C CA . PRO A 1 478 ? -4.356 25.395 4.079 1.00 59.94 478 PRO A CA 1
ATOM 3641 C C . PRO A 1 478 ? -3.828 23.964 3.836 1.00 59.94 478 PRO A C 1
ATOM 3643 O O . PRO A 1 478 ? -4.611 23.022 3.986 1.00 59.94 478 PRO A O 1
ATOM 3646 N N . PRO A 1 479 ? -2.550 23.793 3.435 1.00 57.88 479 PRO A N 1
ATOM 3647 C CA . PRO A 1 479 ? -1.922 22.474 3.401 1.00 57.88 479 PRO A CA 1
ATOM 3648 C C . PRO A 1 479 ? -2.235 21.729 4.695 1.00 57.88 479 PRO A C 1
ATOM 3650 O O . PRO A 1 479 ? -2.300 22.351 5.764 1.00 57.88 479 PRO A O 1
ATOM 3653 N N . LEU A 1 480 ? -2.484 20.428 4.590 1.00 57.78 480 LEU A N 1
ATOM 3654 C CA . LEU A 1 480 ? -2.838 19.596 5.730 1.00 57.78 480 LEU A CA 1
ATOM 3655 C C . LEU A 1 480 ? -1.569 19.396 6.565 1.00 57.78 480 LEU A C 1
ATOM 3657 O O . LEU A 1 480 ? -0.876 18.398 6.426 1.00 57.78 480 LEU A O 1
ATOM 3661 N N . ALA A 1 481 ? -1.227 20.401 7.376 1.00 52.28 481 ALA A N 1
ATOM 3662 C CA . ALA A 1 481 ? -0.083 20.355 8.274 1.00 52.28 481 ALA A CA 1
ATOM 3663 C C . ALA A 1 481 ? -0.154 19.059 9.095 1.00 52.28 481 ALA A C 1
ATOM 3665 O O . ALA A 1 481 ? -1.221 18.722 9.602 1.00 52.28 481 ALA A O 1
ATOM 3666 N N . ASP A 1 482 ? 0.972 18.349 9.171 1.00 58.81 482 ASP A N 1
ATOM 3667 C CA . ASP A 1 482 ? 1.153 17.037 9.809 1.00 58.81 482 ASP A CA 1
ATOM 3668 C C . ASP A 1 482 ? 0.779 15.797 8.973 1.00 58.81 482 ASP A C 1
ATOM 3670 O O . ASP A 1 482 ? 1.000 14.691 9.460 1.00 58.81 482 ASP A O 1
ATOM 3674 N N . PHE A 1 483 ? 0.302 15.945 7.727 1.00 62.94 483 PHE A N 1
ATOM 3675 C CA . PHE A 1 483 ? 0.056 14.805 6.832 1.00 62.94 483 PHE A CA 1
ATOM 3676 C C . PHE A 1 483 ? 1.241 14.528 5.897 1.00 62.94 483 PHE A C 1
ATOM 3678 O O . PHE A 1 483 ? 1.924 15.453 5.461 1.00 62.94 483 PHE A O 1
ATOM 3685 N N . HIS A 1 484 ? 1.475 13.272 5.530 1.00 72.50 484 HIS A N 1
ATOM 3686 C CA . HIS A 1 484 ? 2.485 12.904 4.532 1.00 72.50 484 HIS A CA 1
ATOM 3687 C C . HIS A 1 484 ? 1.953 11.786 3.636 1.00 72.50 484 HIS A C 1
ATOM 3689 O O . HIS A 1 484 ? 2.005 10.619 3.994 1.00 72.50 484 HIS A O 1
ATOM 3695 N N . PHE A 1 485 ? 1.418 12.136 2.470 1.00 79.62 485 PHE A N 1
ATOM 3696 C CA . PHE A 1 485 ? 0.742 11.181 1.588 1.00 79.62 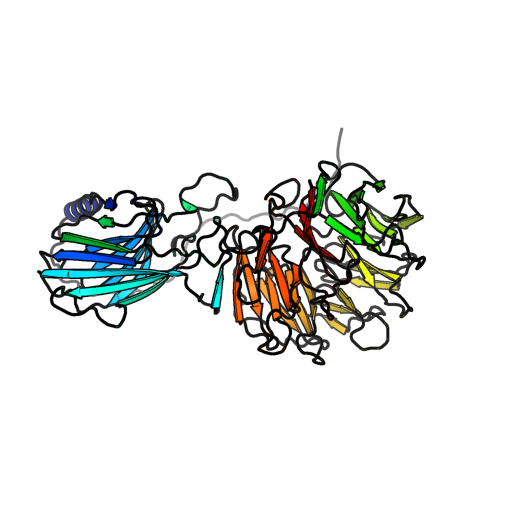485 PHE A CA 1
ATOM 3697 C C . PHE A 1 485 ? 1.753 10.311 0.838 1.00 79.62 485 PHE A C 1
ATOM 3699 O O . PHE A 1 485 ? 2.413 10.801 -0.077 1.00 79.62 485 PHE A O 1
ATOM 3706 N N . GLN A 1 486 ? 1.859 9.039 1.219 1.00 81.31 486 GLN A N 1
ATOM 3707 C CA . GLN A 1 486 ? 2.846 8.101 0.688 1.00 81.31 486 GLN A CA 1
ATOM 3708 C C . GLN A 1 486 ? 2.252 7.061 -0.243 1.00 81.31 486 GLN A C 1
ATOM 3710 O O . GLN A 1 486 ? 2.955 6.597 -1.119 1.00 81.31 486 GLN A O 1
ATOM 3715 N N . THR A 1 487 ? 0.983 6.693 -0.096 1.00 83.56 487 THR A N 1
ATOM 3716 C CA . THR A 1 487 ? 0.314 5.736 -0.975 1.00 83.56 487 THR A CA 1
ATOM 3717 C C . THR A 1 487 ? -1.052 6.245 -1.403 1.00 83.56 487 THR A C 1
ATOM 3719 O O . THR A 1 487 ? -1.847 6.765 -0.615 1.00 83.56 487 THR A O 1
ATOM 3722 N N . ILE A 1 488 ? -1.342 6.054 -2.689 1.00 86.44 488 ILE A N 1
ATOM 3723 C CA . ILE A 1 488 ? -2.645 6.319 -3.291 1.00 86.44 488 ILE A CA 1
ATOM 3724 C C . ILE A 1 488 ? -3.195 5.013 -3.857 1.00 86.44 488 ILE A C 1
ATOM 3726 O O . ILE A 1 488 ? -2.591 4.391 -4.728 1.00 86.44 488 ILE A O 1
ATOM 3730 N N . ASN A 1 489 ? -4.390 4.645 -3.408 1.00 88.31 489 ASN A N 1
ATOM 3731 C CA . ASN A 1 489 ? -5.184 3.559 -3.966 1.00 88.31 489 ASN A CA 1
ATOM 3732 C C . ASN A 1 489 ? -6.479 4.123 -4.570 1.00 88.31 489 ASN A C 1
ATOM 3734 O O . ASN A 1 489 ? -7.017 5.124 -4.096 1.00 88.31 489 ASN A O 1
ATOM 3738 N N . VAL A 1 490 ? -7.014 3.466 -5.600 1.00 88.62 490 VAL A N 1
ATOM 3739 C CA . VAL A 1 490 ? -8.280 3.860 -6.240 1.00 88.62 490 VAL A CA 1
ATOM 3740 C C . VAL A 1 490 ? -9.141 2.638 -6.489 1.00 88.62 490 VAL A C 1
ATOM 3742 O O . VAL A 1 490 ? -8.696 1.716 -7.161 1.00 88.62 490 VAL A O 1
ATOM 3745 N N . GLY A 1 491 ? -10.390 2.644 -6.027 1.00 88.62 491 GLY A N 1
ATOM 3746 C CA . GLY A 1 491 ? -11.309 1.534 -6.282 1.00 88.62 491 GLY A CA 1
ATOM 3747 C C . GLY A 1 491 ? -12.763 1.844 -5.961 1.00 88.62 491 GLY A C 1
ATOM 3748 O O . GLY A 1 491 ? -13.070 2.820 -5.289 1.00 88.62 491 GLY A O 1
ATOM 3749 N N . ASP A 1 492 ? -13.668 1.003 -6.458 1.00 88.88 492 ASP A N 1
ATOM 3750 C CA . ASP A 1 492 ? -15.106 1.082 -6.169 1.00 88.88 492 ASP A CA 1
ATOM 3751 C C . ASP A 1 492 ? -15.398 0.443 -4.803 1.00 88.88 492 ASP A C 1
ATOM 3753 O O . ASP A 1 492 ? -15.607 -0.768 -4.686 1.00 88.88 492 ASP A O 1
ATOM 3757 N N . LEU A 1 493 ? -15.354 1.244 -3.738 1.00 87.62 493 LEU A N 1
ATOM 3758 C CA . LEU A 1 493 ? -15.624 0.770 -2.383 1.00 87.62 493 LEU A CA 1
ATOM 3759 C C . LEU A 1 493 ? -17.133 0.698 -2.103 1.00 87.62 493 LEU A C 1
ATOM 3761 O O . LEU A 1 493 ? -17.570 -0.082 -1.237 1.00 87.62 493 LEU A O 1
ATOM 3765 N N . ARG A 1 494 ? -17.938 1.521 -2.791 1.00 83.81 494 ARG A N 1
ATOM 3766 C CA . ARG A 1 494 ? -19.372 1.718 -2.534 1.00 83.81 494 ARG A CA 1
ATOM 3767 C C . ARG A 1 494 ? -20.145 1.917 -3.840 1.00 83.81 494 ARG A C 1
ATOM 3769 O O . ARG A 1 494 ? -19.816 2.756 -4.655 1.00 83.81 494 ARG A O 1
ATOM 3776 N N . ARG A 1 495 ? -21.314 1.276 -3.934 1.00 77.38 495 ARG A N 1
ATOM 3777 C CA . ARG A 1 495 ? -22.224 1.423 -5.090 1.00 77.38 495 ARG A CA 1
ATOM 3778 C C . ARG A 1 495 ? -22.871 2.809 -5.242 1.00 77.38 495 ARG A C 1
ATOM 3780 O O . ARG A 1 495 ? -23.448 3.080 -6.289 1.00 77.38 495 ARG A O 1
ATOM 3787 N N . ASP A 1 496 ? -22.886 3.617 -4.184 1.00 75.88 496 ASP A N 1
ATOM 3788 C CA . ASP A 1 496 ? -23.539 4.931 -4.149 1.00 75.88 496 ASP A CA 1
ATOM 3789 C C . ASP A 1 496 ? -22.776 5.869 -3.193 1.00 75.88 496 ASP A C 1
ATOM 3791 O O . ASP A 1 496 ? -22.622 5.510 -2.011 1.00 75.88 496 ASP A O 1
ATOM 3795 N N . PRO A 1 497 ? -22.301 7.047 -3.655 1.00 70.12 497 PRO A N 1
ATOM 3796 C CA . PRO A 1 497 ? -22.398 7.606 -5.018 1.00 70.12 497 PRO A CA 1
ATOM 3797 C C . PRO A 1 497 ? -21.638 6.800 -6.079 1.00 70.12 497 PRO A C 1
ATOM 3799 O O . PRO A 1 497 ? -20.695 6.090 -5.763 1.00 70.12 497 PRO A O 1
ATOM 3802 N N . ALA A 1 498 ? -22.059 6.916 -7.342 1.00 73.31 498 ALA A N 1
ATOM 3803 C CA . ALA A 1 498 ? -21.390 6.258 -8.463 1.00 73.31 498 ALA A CA 1
ATOM 3804 C C . ALA A 1 498 ? -19.993 6.857 -8.711 1.00 73.31 498 ALA A C 1
ATOM 3806 O O . ALA A 1 498 ? -19.847 8.078 -8.794 1.00 73.31 498 ALA A O 1
ATOM 3807 N N . GLY A 1 499 ? -18.992 5.993 -8.882 1.00 83.38 499 GLY A N 1
ATOM 3808 C CA . GLY A 1 499 ? -17.599 6.370 -9.125 1.00 83.38 499 GLY A CA 1
ATOM 3809 C C . GLY A 1 499 ? -16.639 5.553 -8.264 1.00 83.38 499 GLY A C 1
ATOM 3810 O O . GLY A 1 499 ? -17.061 4.824 -7.376 1.00 83.38 499 GLY A O 1
ATOM 3811 N N . ARG A 1 500 ? -15.343 5.659 -8.548 1.00 89.62 500 ARG A N 1
ATOM 3812 C CA . ARG A 1 500 ? -14.276 5.067 -7.738 1.00 89.62 500 ARG A CA 1
ATOM 3813 C C . ARG A 1 500 ? -13.856 6.059 -6.664 1.00 89.62 500 ARG A C 1
ATOM 3815 O O . ARG A 1 500 ? -13.683 7.246 -6.946 1.00 89.62 500 ARG A O 1
ATOM 3822 N N . GLU A 1 501 ? -13.672 5.564 -5.452 1.00 89.81 501 GLU A N 1
ATOM 3823 C CA . GLU A 1 501 ? -13.083 6.324 -4.365 1.00 89.81 501 GLU A CA 1
ATOM 3824 C C . GLU A 1 501 ? -11.559 6.357 -4.473 1.00 89.81 501 GLU A C 1
ATOM 3826 O O . GLU A 1 501 ? -10.919 5.377 -4.860 1.00 89.81 501 GLU A O 1
ATOM 3831 N N . LEU A 1 502 ? -10.992 7.495 -4.082 1.00 89.00 502 LEU A N 1
ATOM 3832 C CA . LEU A 1 502 ? -9.570 7.659 -3.819 1.00 89.00 502 LEU A CA 1
ATOM 3833 C C . LEU A 1 502 ? -9.324 7.367 -2.337 1.00 89.00 502 LEU A C 1
ATOM 3835 O O . LEU A 1 502 ? -10.013 7.920 -1.477 1.00 89.00 502 LEU A O 1
ATOM 3839 N N . ILE A 1 503 ? -8.346 6.521 -2.044 1.00 88.56 503 ILE A N 1
ATOM 3840 C CA . ILE A 1 503 ? -7.915 6.192 -0.692 1.00 88.56 503 ILE A CA 1
ATOM 3841 C C . ILE A 1 503 ? -6.459 6.613 -0.571 1.00 88.56 503 ILE A C 1
ATOM 3843 O O . ILE A 1 503 ? -5.606 6.107 -1.299 1.00 88.56 503 ILE A O 1
ATOM 3847 N N . VAL A 1 504 ? -6.195 7.546 0.331 1.00 85.31 504 VAL A N 1
ATOM 3848 C CA . VAL A 1 504 ? -4.876 8.154 0.489 1.00 85.31 504 VAL A CA 1
ATOM 3849 C C . VAL A 1 504 ? -4.438 7.981 1.923 1.00 85.31 504 VAL A C 1
ATOM 3851 O O . VAL A 1 504 ? -5.213 8.246 2.845 1.00 85.31 504 VAL A O 1
ATOM 3854 N N . ASP A 1 505 ? -3.225 7.497 2.104 1.00 82.75 505 ASP A N 1
ATOM 3855 C CA . ASP A 1 505 ? -2.666 7.283 3.423 1.00 82.75 505 ASP A CA 1
ATOM 3856 C C . ASP A 1 505 ? -2.044 8.562 4.004 1.00 82.75 505 ASP A C 1
ATOM 3858 O O . ASP A 1 505 ? -1.746 9.517 3.294 1.00 82.75 505 ASP A O 1
ATOM 3862 N N . ASP A 1 506 ? -1.888 8.596 5.320 1.00 74.25 506 ASP A N 1
ATOM 3863 C CA . ASP A 1 506 ? -1.079 9.588 6.015 1.00 74.25 506 ASP A CA 1
ATOM 3864 C C . ASP A 1 506 ? 0.167 8.900 6.585 1.00 74.25 506 ASP A C 1
ATOM 3866 O O . ASP A 1 506 ? 0.175 8.418 7.715 1.00 74.25 506 ASP A O 1
ATOM 3870 N N . GLY A 1 507 ? 1.215 8.788 5.778 1.00 57.69 507 GLY A N 1
ATOM 3871 C CA . GLY A 1 507 ? 2.409 7.989 6.043 1.00 57.69 507 GLY A CA 1
ATOM 3872 C C . GLY A 1 507 ? 3.212 8.364 7.288 1.00 57.69 507 GLY A C 1
ATOM 3873 O O . GLY A 1 507 ? 3.997 7.541 7.747 1.00 57.69 507 GLY A O 1
ATOM 3874 N N . TRP A 1 508 ? 3.007 9.546 7.882 1.00 59.25 508 TRP A N 1
ATOM 3875 C CA . TRP A 1 508 ? 3.690 9.954 9.124 1.00 59.25 508 TRP A CA 1
ATOM 3876 C C . TRP A 1 508 ? 2.764 9.991 10.342 1.00 59.25 508 TRP A C 1
ATOM 3878 O O . TRP A 1 508 ? 3.181 10.380 11.441 1.00 59.25 508 TRP A O 1
ATOM 3888 N N . ALA A 1 509 ? 1.518 9.539 10.187 1.00 56.69 509 ALA A N 1
ATOM 3889 C CA . ALA A 1 509 ? 0.617 9.390 11.310 1.00 56.69 509 ALA A CA 1
ATOM 3890 C C . ALA A 1 509 ? 1.209 8.424 12.354 1.00 56.69 509 ALA A C 1
ATOM 3892 O O . ALA A 1 509 ? 1.749 7.359 12.045 1.00 56.69 509 ALA A O 1
ATOM 3893 N N . ARG A 1 510 ? 1.126 8.828 13.626 1.00 52.50 510 ARG A N 1
ATOM 3894 C CA . ARG A 1 510 ? 1.738 8.116 14.762 1.00 52.50 510 ARG A CA 1
ATOM 3895 C C . ARG A 1 510 ? 1.239 6.661 14.804 1.00 52.50 510 ARG A C 1
ATOM 3897 O O . ARG A 1 510 ? 0.028 6.465 14.662 1.00 52.50 510 ARG A O 1
ATOM 3904 N N . PRO A 1 511 ? 2.104 5.655 15.058 1.00 47.28 511 PRO A N 1
ATOM 3905 C CA . PRO A 1 511 ? 1.673 4.271 15.234 1.00 47.28 511 PRO A CA 1
ATOM 3906 C C . PRO A 1 511 ? 0.497 4.171 16.208 1.00 47.28 511 PRO A C 1
ATOM 3908 O O . PRO A 1 511 ? 0.506 4.774 17.285 1.00 47.28 511 PRO A O 1
ATOM 3911 N N . GLY A 1 512 ? -0.542 3.444 15.805 1.00 52.12 512 GLY A N 1
ATOM 3912 C CA . GLY A 1 512 ? -1.797 3.362 16.547 1.00 52.12 512 GLY A CA 1
ATOM 3913 C C . GLY A 1 512 ? -2.800 4.480 16.255 1.00 52.12 512 GLY A C 1
ATOM 3914 O O . GLY A 1 512 ? -3.853 4.485 16.872 1.00 52.12 512 GLY A O 1
ATOM 3915 N N . ARG A 1 513 ? -2.513 5.420 15.348 1.00 60.25 513 ARG A N 1
ATOM 3916 C CA . ARG A 1 513 ? -3.477 6.393 14.789 1.00 60.25 513 ARG A CA 1
ATOM 3917 C C . ARG A 1 513 ? -3.194 6.734 13.342 1.00 60.25 513 ARG A C 1
ATOM 3919 O O . ARG A 1 513 ? -3.414 7.851 12.878 1.00 60.25 513 ARG A O 1
ATOM 3926 N N . ALA A 1 514 ? -2.727 5.718 12.653 1.00 72.81 514 ALA A N 1
ATOM 3927 C CA . ALA A 1 514 ? -2.490 5.753 11.246 1.00 72.81 514 ALA A CA 1
ATOM 3928 C C . ALA A 1 514 ? -3.778 6.108 10.478 1.00 72.81 514 ALA A C 1
ATOM 3930 O O . ALA A 1 514 ? -4.792 5.441 10.699 1.00 72.81 514 ALA A O 1
ATOM 3931 N N . GLN A 1 515 ? -3.773 7.149 9.635 1.00 77.75 515 GLN A N 1
ATOM 3932 C CA . GLN A 1 515 ? -4.973 7.598 8.914 1.00 77.75 515 GLN A CA 1
ATOM 3933 C C . GLN A 1 515 ? -4.971 7.133 7.456 1.00 77.75 515 GLN A C 1
ATOM 3935 O O . GLN A 1 515 ? -3.971 7.252 6.757 1.00 77.75 515 GLN A O 1
ATOM 3940 N N . LEU A 1 516 ? -6.128 6.680 6.971 1.00 82.44 516 LEU A N 1
ATOM 3941 C CA . LEU A 1 516 ? -6.448 6.662 5.541 1.00 82.44 516 LEU A CA 1
ATOM 3942 C C . LEU A 1 516 ? -7.644 7.575 5.281 1.00 82.44 516 LEU A C 1
ATOM 3944 O O . LEU A 1 516 ? -8.741 7.340 5.792 1.00 82.44 516 LEU A O 1
ATOM 3948 N N . ALA A 1 517 ? -7.444 8.609 4.475 1.00 82.12 517 ALA A N 1
ATOM 3949 C CA . ALA A 1 517 ? -8.492 9.512 4.027 1.00 82.12 517 ALA A CA 1
ATOM 3950 C C . ALA A 1 517 ? -9.165 8.973 2.759 1.00 82.12 517 ALA A C 1
ATOM 3952 O O . ALA A 1 517 ? -8.504 8.494 1.838 1.00 82.12 517 ALA A O 1
ATOM 3953 N N . LEU A 1 518 ? -10.495 9.069 2.707 1.00 85.00 518 LEU A N 1
ATOM 3954 C CA . LEU A 1 518 ? -11.292 8.636 1.564 1.00 85.00 518 LEU A CA 1
ATOM 3955 C C . LEU A 1 518 ? -11.917 9.838 0.880 1.00 85.00 518 LEU A C 1
ATOM 3957 O O . LEU A 1 518 ? -12.564 10.656 1.543 1.00 85.00 518 LEU A O 1
ATOM 3961 N N . PHE A 1 519 ? -11.811 9.890 -0.444 1.00 85.44 519 PHE A N 1
ATOM 3962 C CA . PHE A 1 519 ? -12.449 10.898 -1.281 1.00 85.44 519 PHE A CA 1
ATOM 3963 C C . PHE A 1 519 ? -13.364 10.242 -2.308 1.00 85.44 519 PHE A C 1
ATOM 3965 O O . PHE A 1 519 ? -13.043 9.191 -2.860 1.00 85.44 519 PHE A O 1
ATOM 3972 N N . ASP A 1 520 ? -14.514 10.863 -2.562 1.00 87.00 520 ASP A N 1
ATOM 3973 C CA . ASP A 1 520 ? -15.379 10.453 -3.665 1.00 87.00 520 ASP A CA 1
ATOM 3974 C C . ASP A 1 520 ? -14.843 10.923 -5.026 1.00 87.00 520 ASP A C 1
ATOM 3976 O O . ASP A 1 520 ? -13.860 11.660 -5.127 1.00 87.00 520 ASP A O 1
ATOM 3980 N N . ALA A 1 521 ? -15.522 10.510 -6.094 1.00 86.75 521 ALA A N 1
ATOM 3981 C CA . ALA A 1 521 ? -15.167 10.873 -7.460 1.00 86.75 521 ALA A CA 1
ATOM 3982 C C . ALA A 1 521 ? -15.199 12.390 -7.742 1.00 86.75 521 ALA A C 1
ATOM 3984 O O . ALA A 1 521 ? -14.551 12.857 -8.681 1.00 86.75 521 ALA A O 1
ATOM 3985 N N . GLN A 1 522 ? -15.911 13.159 -6.910 1.00 84.38 522 GLN A N 1
ATOM 3986 C CA . GLN A 1 522 ? -15.971 14.621 -6.952 1.00 84.38 522 GLN A CA 1
ATOM 3987 C C . GLN A 1 522 ? -14.925 15.274 -6.036 1.00 84.38 522 GLN A C 1
ATOM 3989 O O . GLN A 1 522 ? -14.981 16.483 -5.803 1.00 84.38 522 GLN A O 1
ATOM 3994 N N . LEU A 1 523 ? -13.961 14.494 -5.538 1.00 80.88 523 LEU A N 1
ATOM 3995 C CA . LEU A 1 523 ? -12.838 14.937 -4.712 1.00 80.88 523 LEU A CA 1
ATOM 3996 C C . LEU A 1 523 ? -13.270 15.521 -3.362 1.00 80.88 523 LEU A C 1
ATOM 3998 O O . LEU A 1 523 ? -12.563 16.330 -2.760 1.00 80.88 523 LEU A O 1
ATOM 4002 N N . ARG A 1 524 ? -14.436 15.112 -2.854 1.00 80.94 524 ARG A N 1
ATOM 4003 C CA . ARG A 1 524 ? -14.883 15.464 -1.504 1.00 80.94 524 ARG A CA 1
ATOM 4004 C C . ARG A 1 524 ? -14.423 14.384 -0.543 1.00 80.94 524 ARG A C 1
ATOM 4006 O O . ARG A 1 524 ? -14.691 13.206 -0.778 1.00 80.94 524 ARG A O 1
ATOM 4013 N N . ARG A 1 525 ? -13.790 14.772 0.569 1.00 81.12 525 ARG A N 1
ATOM 4014 C CA . ARG A 1 525 ? -13.496 13.832 1.657 1.00 81.12 525 ARG A CA 1
ATOM 4015 C C . ARG A 1 525 ? -14.814 13.307 2.224 1.00 81.12 525 ARG A C 1
ATOM 4017 O O . ARG A 1 525 ? -15.686 14.076 2.622 1.00 81.12 525 ARG A O 1
ATOM 4024 N N . ILE A 1 526 ? -14.960 11.992 2.226 1.00 81.69 526 ILE A N 1
ATOM 4025 C CA . ILE A 1 526 ? -16.173 11.271 2.635 1.00 81.69 526 ILE A CA 1
ATOM 4026 C C . ILE A 1 526 ? -15.980 10.509 3.945 1.00 81.69 526 ILE A C 1
ATOM 4028 O O . ILE A 1 526 ? -16.977 10.093 4.534 1.00 81.69 526 ILE A O 1
ATOM 4032 N N . GLY A 1 527 ? -14.735 10.370 4.409 1.00 78.69 527 GLY A N 1
ATOM 4033 C CA . GLY A 1 527 ? -14.395 10.012 5.783 1.00 78.69 527 GLY A CA 1
ATOM 4034 C C . GLY A 1 527 ? -12.951 9.539 5.951 1.00 78.69 527 GLY A C 1
ATOM 4035 O O . GLY A 1 527 ? -12.125 9.721 5.053 1.00 78.69 527 GLY A O 1
ATOM 4036 N N . THR A 1 528 ? -12.669 8.963 7.117 1.00 79.44 528 THR A N 1
ATOM 4037 C CA . THR A 1 528 ? -11.316 8.613 7.580 1.00 79.44 528 THR A CA 1
ATOM 4038 C C . THR A 1 528 ? -11.308 7.234 8.238 1.00 79.44 528 THR A C 1
ATOM 4040 O O . THR A 1 528 ? -12.159 6.967 9.091 1.00 79.44 528 THR A O 1
ATOM 4043 N N . TYR A 1 529 ? -10.348 6.375 7.887 1.00 78.94 529 TYR A N 1
ATOM 4044 C CA . TYR A 1 529 ? -10.025 5.163 8.646 1.00 78.94 529 TYR A CA 1
ATOM 4045 C C . TYR A 1 529 ? -8.862 5.394 9.593 1.00 78.94 529 TYR A C 1
ATOM 4047 O O . TYR A 1 529 ? -7.882 6.025 9.211 1.00 78.94 529 TYR A O 1
ATOM 4055 N N . TYR A 1 530 ? -8.963 4.806 10.783 1.00 75.31 530 TYR A N 1
ATOM 4056 C CA . TYR A 1 530 ? -7.867 4.717 11.741 1.00 75.31 530 TYR A CA 1
ATOM 4057 C C . TYR A 1 530 ? -7.368 3.278 11.868 1.00 75.31 530 TYR A C 1
ATOM 4059 O O . TYR A 1 530 ? -8.168 2.347 11.999 1.00 75.31 530 TYR A O 1
ATOM 4067 N N . SER A 1 531 ? -6.048 3.127 11.847 1.00 73.56 531 SER A N 1
ATOM 4068 C CA . SER A 1 531 ? -5.320 1.860 11.819 1.00 73.56 531 SER A CA 1
ATOM 4069 C C . SER A 1 531 ? -4.165 1.849 12.822 1.00 73.56 531 SER A C 1
ATOM 4071 O O . SER A 1 531 ? -3.736 2.895 13.319 1.00 73.56 531 SER A O 1
ATOM 4073 N N . ALA A 1 532 ? -3.643 0.657 13.114 1.00 71.94 532 ALA A N 1
ATOM 4074 C CA . ALA A 1 532 ? -2.340 0.511 13.751 1.00 71.94 532 ALA A CA 1
ATOM 4075 C C . ALA A 1 532 ? -1.196 1.081 12.885 1.00 71.94 532 ALA A C 1
ATOM 4077 O O . ALA A 1 532 ? -0.305 1.738 13.426 1.00 71.94 532 ALA A O 1
ATOM 4078 N N . TYR A 1 533 ? -1.239 0.859 11.566 1.00 76.44 533 TYR A N 1
ATOM 4079 C CA . TYR A 1 533 ? -0.285 1.377 10.582 1.00 76.44 533 TYR A CA 1
ATOM 4080 C C . TYR A 1 533 ? -0.886 1.299 9.165 1.00 76.44 533 TYR A C 1
ATOM 4082 O O . TYR A 1 533 ? -1.301 0.230 8.725 1.00 76.44 533 TYR A O 1
ATOM 4090 N N . GLN A 1 534 ? -0.966 2.430 8.457 1.00 76.25 534 GLN A N 1
ATOM 4091 C CA . GLN A 1 534 ? -1.738 2.537 7.207 1.00 76.25 534 GLN A CA 1
ATOM 4092 C C . GLN A 1 534 ? -0.958 2.149 5.951 1.00 76.25 534 GLN A C 1
ATOM 4094 O O . GLN A 1 534 ? -1.562 1.814 4.929 1.00 76.25 534 GLN A O 1
ATOM 4099 N N . ARG A 1 535 ? 0.376 2.253 6.008 1.00 78.19 535 ARG A N 1
ATOM 4100 C CA . ARG A 1 535 ? 1.233 2.048 4.842 1.00 78.19 535 ARG A CA 1
ATOM 4101 C C . ARG A 1 535 ? 1.081 0.599 4.380 1.00 78.19 535 ARG A C 1
ATOM 4103 O O . ARG A 1 535 ? 0.828 -0.300 5.181 1.00 78.19 535 ARG A O 1
ATOM 4110 N N . PHE A 1 536 ? 1.215 0.381 3.077 1.00 84.62 536 PHE A N 1
ATOM 4111 C CA . PHE A 1 536 ? 1.023 -0.922 2.425 1.00 84.62 536 PHE A CA 1
ATOM 4112 C C . PHE A 1 536 ? -0.424 -1.434 2.380 1.00 84.62 536 PHE A C 1
ATOM 4114 O O . PHE A 1 536 ? -0.640 -2.591 2.013 1.00 84.62 536 PHE A O 1
ATOM 4121 N N . ALA A 1 537 ? -1.423 -0.596 2.684 1.00 88.38 537 ALA A N 1
ATOM 4122 C CA . ALA A 1 537 ? -2.807 -0.924 2.364 1.00 88.38 537 ALA A CA 1
ATOM 4123 C C . ALA A 1 537 ? -2.954 -1.218 0.859 1.00 88.38 537 ALA A C 1
ATOM 4125 O O . ALA A 1 537 ? -2.362 -0.540 0.010 1.00 88.38 537 ALA A O 1
ATOM 4126 N N . ARG A 1 538 ? -3.740 -2.246 0.528 1.00 90.88 538 ARG A N 1
ATOM 4127 C CA . ARG A 1 538 ? -4.031 -2.661 -0.854 1.00 90.88 538 ARG A CA 1
ATOM 4128 C C . ARG A 1 538 ? -5.514 -2.899 -1.038 1.00 90.88 538 ARG A C 1
ATOM 4130 O O . ARG A 1 538 ? -6.224 -3.201 -0.081 1.00 90.88 538 ARG A O 1
ATOM 4137 N N . LEU A 1 539 ? -5.984 -2.778 -2.272 1.00 91.56 539 LEU A N 1
ATOM 4138 C CA . LEU A 1 539 ? -7.363 -3.096 -2.610 1.00 91.56 539 LEU A CA 1
ATOM 4139 C C . LEU A 1 539 ? -7.477 -4.534 -3.104 1.00 91.56 539 LEU A C 1
ATOM 4141 O O . LEU A 1 539 ? -6.689 -4.957 -3.934 1.00 91.56 539 LEU A O 1
ATOM 4145 N N . VAL A 1 540 ? -8.481 -5.260 -2.621 1.00 91.06 540 VAL A N 1
ATOM 4146 C CA . VAL A 1 540 ? -8.843 -6.601 -3.099 1.00 91.06 540 VAL A CA 1
ATOM 4147 C C . VAL A 1 540 ? -10.291 -6.600 -3.579 1.00 91.06 540 VAL A C 1
ATOM 4149 O O . VAL A 1 540 ? -11.156 -5.955 -2.976 1.00 91.06 540 VAL A O 1
ATOM 4152 N N . SER A 1 541 ? -10.578 -7.317 -4.666 1.00 87.69 541 SER A N 1
ATOM 4153 C CA . SER A 1 541 ? -11.955 -7.541 -5.114 1.00 87.69 541 SER A CA 1
ATOM 4154 C C . SER A 1 541 ? -12.666 -8.507 -4.172 1.00 87.69 541 SER A C 1
ATOM 415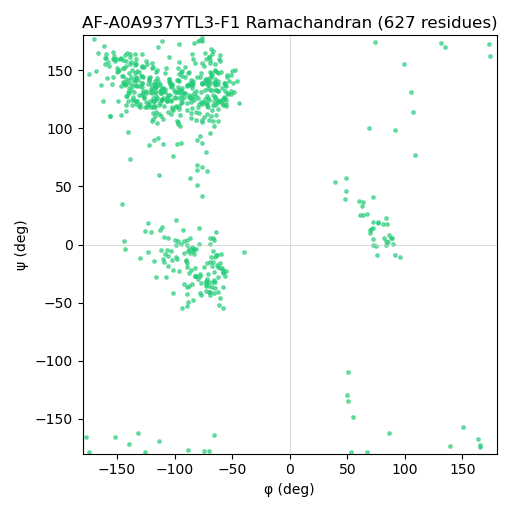6 O O . SER A 1 541 ? -12.239 -9.642 -3.993 1.00 87.69 541 SER A O 1
ATOM 4158 N N . TRP A 1 542 ? -13.768 -8.089 -3.553 1.00 85.62 542 TRP A N 1
ATOM 4159 C CA . TRP A 1 542 ? -14.460 -8.919 -2.569 1.00 85.62 542 TRP A CA 1
ATOM 4160 C C . TRP A 1 542 ? -15.967 -8.684 -2.603 1.00 85.62 542 TRP A C 1
ATOM 4162 O O . TRP A 1 542 ? -16.483 -7.622 -2.233 1.00 85.62 542 TRP A O 1
ATOM 4172 N N . GLY A 1 543 ? -16.702 -9.701 -3.053 1.00 79.81 543 GLY A N 1
ATOM 4173 C CA . GLY A 1 543 ? -18.148 -9.601 -3.259 1.00 79.81 543 GLY A CA 1
ATOM 4174 C C . GLY A 1 543 ? -18.544 -8.561 -4.319 1.00 79.81 543 GLY A C 1
ATOM 4175 O O . GLY A 1 543 ? -19.587 -7.916 -4.179 1.00 79.81 543 GLY A O 1
ATOM 4176 N N . GLY A 1 544 ? -17.710 -8.376 -5.349 1.00 80.81 544 GLY A N 1
ATOM 4177 C CA . GLY A 1 544 ? -17.963 -7.470 -6.478 1.00 80.81 544 GLY A CA 1
ATOM 4178 C C . GLY A 1 544 ? -17.748 -5.983 -6.182 1.00 80.81 544 GLY A C 1
ATOM 4179 O O . GLY A 1 544 ? -18.300 -5.145 -6.886 1.00 80.81 544 GLY A O 1
ATOM 4180 N N . LEU A 1 545 ? -17.014 -5.655 -5.118 1.00 86.94 545 LEU A N 1
ATOM 4181 C CA . LEU A 1 545 ? -16.569 -4.302 -4.776 1.00 86.94 545 LEU A CA 1
ATOM 4182 C C . LEU A 1 545 ? -15.116 -4.363 -4.297 1.00 86.94 545 LEU A C 1
ATOM 4184 O O . LEU A 1 545 ? -14.681 -5.394 -3.782 1.00 86.94 545 LEU A O 1
ATOM 4188 N N . ALA A 1 546 ? -14.394 -3.251 -4.391 1.00 90.25 546 ALA A N 1
ATOM 4189 C CA . ALA A 1 546 ? -13.102 -3.099 -3.743 1.00 90.25 546 ALA A CA 1
ATOM 4190 C C . ALA A 1 546 ? -13.266 -3.131 -2.213 1.00 90.25 546 ALA A C 1
ATOM 4192 O O . ALA A 1 546 ? -14.201 -2.558 -1.632 1.00 90.25 546 ALA A O 1
ATOM 4193 N N . ARG A 1 547 ? -12.337 -3.805 -1.544 1.00 91.06 547 ARG A N 1
ATOM 4194 C CA . ARG A 1 547 ? -12.152 -3.778 -0.092 1.00 91.06 547 ARG A CA 1
ATOM 4195 C C . ARG A 1 547 ? -10.709 -3.475 0.225 1.00 91.06 547 ARG A C 1
ATOM 4197 O O . ARG A 1 547 ? -9.831 -3.782 -0.569 1.00 91.06 547 ARG A O 1
ATOM 4204 N N . ILE A 1 548 ? -10.483 -2.886 1.387 1.00 91.25 548 ILE A N 1
ATOM 4205 C CA . ILE A 1 548 ? -9.156 -2.446 1.797 1.00 91.25 548 ILE A CA 1
ATOM 4206 C C . ILE A 1 548 ? -8.559 -3.538 2.676 1.00 91.25 548 ILE A C 1
ATOM 4208 O O . ILE A 1 548 ? -9.094 -3.849 3.741 1.00 91.25 548 ILE A O 1
ATOM 4212 N N . VAL A 1 549 ? -7.471 -4.137 2.210 1.00 92.62 549 VAL A N 1
ATOM 4213 C CA . VAL A 1 549 ? -6.589 -4.981 3.010 1.00 92.62 549 VAL A CA 1
ATOM 4214 C C . VAL A 1 549 ? -5.762 -4.061 3.897 1.00 92.62 549 VAL A C 1
ATOM 4216 O O . VAL A 1 549 ? -5.059 -3.187 3.394 1.00 92.62 549 VAL A O 1
ATOM 4219 N N . MET A 1 550 ? -5.851 -4.278 5.205 1.00 88.44 550 MET A N 1
ATOM 4220 C CA . MET A 1 550 ? -5.125 -3.553 6.243 1.00 88.44 550 MET A CA 1
ATOM 4221 C C . MET A 1 550 ? -4.163 -4.536 6.927 1.00 88.44 550 MET A C 1
ATOM 4223 O O . MET A 1 550 ? -4.580 -5.241 7.855 1.00 88.44 550 MET A O 1
ATOM 4227 N N . PRO A 1 551 ? -2.904 -4.649 6.454 1.00 87.00 551 PRO A N 1
ATOM 4228 C CA . PRO A 1 551 ? -1.970 -5.682 6.913 1.00 87.00 551 PRO A CA 1
ATOM 4229 C C . PRO A 1 551 ? -1.685 -5.579 8.410 1.00 87.00 551 PRO A C 1
ATOM 4231 O O . PRO A 1 551 ? -1.787 -6.568 9.134 1.00 87.00 551 PRO A O 1
ATOM 4234 N N . ALA A 1 552 ? -1.424 -4.356 8.874 1.00 80.31 552 ALA A N 1
ATOM 4235 C CA . ALA A 1 552 ? -1.158 -4.019 10.265 1.00 80.31 552 ALA A CA 1
ATOM 4236 C C . ALA A 1 552 ? -2.312 -4.414 11.202 1.00 80.31 552 ALA A C 1
ATOM 4238 O O . ALA A 1 552 ? -2.104 -4.864 12.325 1.00 80.31 552 ALA A O 1
ATOM 4239 N N . ASP A 1 553 ? -3.552 -4.274 10.741 1.00 80.12 553 ASP A N 1
ATOM 4240 C CA . ASP A 1 553 ? -4.736 -4.589 11.542 1.00 80.12 553 ASP A CA 1
ATOM 4241 C C . ASP A 1 553 ? -5.170 -6.052 11.428 1.00 80.12 553 ASP A C 1
ATOM 4243 O O . ASP A 1 553 ? -6.111 -6.479 12.108 1.00 80.12 553 ASP A O 1
ATOM 4247 N N . GLY A 1 554 ? -4.514 -6.821 10.554 1.00 84.69 554 GLY A N 1
ATOM 4248 C CA . GLY A 1 554 ? -4.867 -8.205 10.291 1.00 84.69 554 GLY A CA 1
ATOM 4249 C C . GLY A 1 554 ? -6.296 -8.347 9.754 1.00 84.69 554 GLY A C 1
ATOM 4250 O O . GLY A 1 554 ? -7.003 -9.285 10.135 1.00 84.69 554 GLY A O 1
ATOM 4251 N N . ALA A 1 555 ? -6.762 -7.411 8.916 1.00 87.94 555 ALA A N 1
ATOM 4252 C CA . ALA A 1 555 ? -8.159 -7.366 8.486 1.00 87.94 555 ALA A CA 1
ATOM 4253 C C . ALA A 1 555 ? -8.365 -6.901 7.038 1.00 87.94 555 ALA A C 1
ATOM 4255 O O . ALA A 1 555 ? -7.549 -6.190 6.460 1.00 87.94 555 ALA A O 1
ATOM 4256 N N . ILE A 1 556 ? -9.524 -7.267 6.487 1.00 90.25 556 ILE A N 1
ATOM 4257 C CA . ILE A 1 556 ? -10.088 -6.696 5.259 1.00 90.25 556 ILE A CA 1
ATOM 4258 C C . ILE A 1 556 ? -11.314 -5.878 5.654 1.00 90.25 556 ILE A C 1
ATOM 4260 O O . ILE A 1 556 ? -12.166 -6.379 6.398 1.00 90.25 556 ILE A O 1
ATOM 4264 N N . VAL A 1 557 ? -11.440 -4.647 5.154 1.00 87.06 557 VAL A N 1
ATOM 4265 C CA . VAL A 1 557 ? -12.543 -3.737 5.501 1.00 87.06 557 VAL A CA 1
ATOM 4266 C C . VAL A 1 557 ? -13.298 -3.185 4.298 1.00 87.06 557 VAL A C 1
ATOM 4268 O O . VAL A 1 557 ? -12.771 -3.076 3.192 1.00 87.06 557 VAL A O 1
ATOM 4271 N N . ASP A 1 558 ? -14.573 -2.853 4.509 1.00 85.50 558 ASP A N 1
ATOM 4272 C CA . ASP A 1 558 ? -15.412 -2.201 3.502 1.00 85.50 558 ASP A CA 1
ATOM 4273 C C . ASP A 1 558 ? -15.238 -0.678 3.440 1.00 85.50 558 ASP A C 1
ATOM 4275 O O . ASP A 1 558 ? -14.597 -0.077 4.296 1.00 85.50 558 ASP A O 1
ATOM 4279 N N . GLY A 1 559 ? -15.879 -0.040 2.451 1.00 80.94 559 GLY A N 1
ATOM 4280 C CA . GLY A 1 559 ? -15.921 1.422 2.290 1.00 80.94 559 GLY A CA 1
ATOM 4281 C C . GLY A 1 559 ? -16.623 2.194 3.418 1.00 80.94 559 GLY A C 1
ATOM 4282 O O . GLY A 1 559 ? -16.903 3.382 3.277 1.00 80.94 559 GLY A O 1
ATOM 4283 N N . ARG A 1 560 ? -16.947 1.540 4.539 1.00 78.12 560 ARG A N 1
ATOM 4284 C CA . ARG A 1 560 ? -17.424 2.144 5.793 1.00 78.12 560 ARG A CA 1
ATOM 4285 C C . ARG A 1 560 ? -16.574 1.707 6.997 1.00 78.12 560 ARG A C 1
ATOM 4287 O O . ARG A 1 560 ? -16.993 1.912 8.133 1.00 78.12 560 ARG A O 1
ATOM 4294 N N . GLY A 1 561 ? -15.423 1.075 6.761 1.00 74.94 561 GLY A N 1
ATOM 4295 C CA . GLY A 1 561 ? -14.462 0.641 7.780 1.00 74.94 561 GLY A CA 1
ATOM 4296 C C . GLY A 1 561 ? -14.916 -0.552 8.606 1.00 74.94 561 GLY A C 1
ATOM 4297 O O . GLY A 1 561 ? -14.339 -0.844 9.650 1.00 74.94 561 GLY A O 1
ATOM 4298 N N . ARG A 1 562 ? -15.961 -1.261 8.172 1.00 77.44 562 ARG A N 1
ATOM 4299 C CA . ARG A 1 562 ? -16.396 -2.482 8.848 1.00 77.44 562 ARG A CA 1
ATOM 4300 C C . ARG A 1 562 ? -15.512 -3.623 8.378 1.00 77.44 562 ARG A C 1
ATOM 4302 O O . ARG A 1 562 ? -15.402 -3.855 7.175 1.00 77.44 562 ARG A O 1
ATOM 4309 N N . ALA A 1 563 ? -14.932 -4.358 9.322 1.00 81.75 563 ALA A N 1
ATOM 4310 C CA . ALA A 1 563 ? -14.220 -5.588 9.006 1.00 81.75 563 ALA A CA 1
ATOM 4311 C C . ALA A 1 563 ? -15.170 -6.584 8.326 1.00 81.75 563 ALA A C 1
ATOM 4313 O O . ALA A 1 563 ? -16.213 -6.930 8.886 1.00 81.75 563 ALA A O 1
ATOM 4314 N N . VAL A 1 564 ? -14.802 -7.022 7.123 1.00 85.81 564 VAL A N 1
ATOM 4315 C CA . VAL A 1 564 ? -15.500 -8.061 6.351 1.00 85.81 564 VAL A CA 1
ATOM 4316 C C . VAL A 1 564 ? -14.796 -9.413 6.439 1.00 85.81 564 VAL A C 1
ATOM 4318 O O . VAL A 1 564 ? -15.447 -10.438 6.256 1.00 85.81 564 VAL A O 1
ATOM 4321 N N . ALA A 1 565 ? -13.502 -9.413 6.768 1.00 88.44 565 ALA A N 1
ATOM 4322 C CA . ALA A 1 565 ? -12.739 -10.600 7.137 1.00 88.44 565 ALA A CA 1
ATOM 4323 C C . ALA A 1 565 ? -11.570 -10.237 8.075 1.00 88.44 565 ALA A C 1
ATOM 4325 O O . ALA A 1 565 ? -11.150 -9.077 8.129 1.00 88.44 565 ALA A O 1
ATOM 4326 N N . ARG A 1 566 ? -11.043 -11.218 8.812 1.00 89.06 566 ARG A N 1
ATOM 4327 C CA . ARG A 1 566 ? -9.800 -11.113 9.597 1.00 89.06 566 ARG A CA 1
ATOM 4328 C C . ARG A 1 566 ? -8.862 -12.264 9.285 1.00 89.06 566 ARG A C 1
ATOM 4330 O O . ARG A 1 566 ? -9.327 -13.379 9.086 1.00 89.06 566 ARG A O 1
ATOM 4337 N N . PHE A 1 567 ? -7.566 -12.000 9.296 1.00 90.31 567 PHE A N 1
ATOM 4338 C CA . PHE A 1 567 ? -6.540 -13.006 9.048 1.00 90.31 567 PHE A CA 1
ATOM 4339 C C . PHE A 1 567 ? -6.205 -13.763 10.334 1.00 90.31 567 PHE A C 1
ATOM 4341 O O . PHE A 1 567 ? -6.0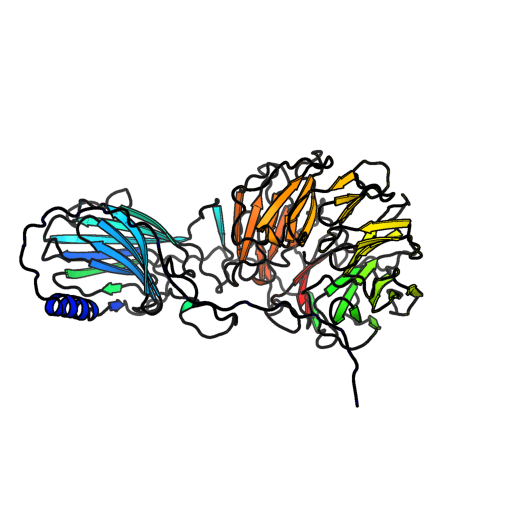42 -13.154 11.393 1.00 90.31 567 PHE A O 1
ATOM 4348 N N . VAL A 1 568 ? -6.121 -15.089 10.246 1.00 87.88 568 VAL A N 1
ATOM 4349 C CA . VAL A 1 568 ? -5.602 -15.935 11.325 1.00 87.88 568 VAL A CA 1
ATOM 4350 C C . VAL A 1 568 ? -4.081 -15.966 11.232 1.00 87.88 568 VAL A C 1
ATOM 4352 O O . VAL A 1 568 ? -3.526 -16.315 10.191 1.00 87.88 568 VAL A O 1
ATOM 4355 N N . ASP A 1 569 ? -3.414 -15.604 12.328 1.00 85.50 569 ASP A N 1
ATOM 4356 C CA . ASP A 1 569 ? -1.953 -15.563 12.444 1.00 85.50 569 ASP A CA 1
ATOM 4357 C C . ASP A 1 569 ? -1.263 -14.812 11.277 1.00 85.50 569 ASP A C 1
ATOM 4359 O O . ASP A 1 569 ? -0.434 -15.402 10.561 1.00 85.50 569 ASP A O 1
ATOM 4363 N N . PRO A 1 570 ? -1.606 -13.524 11.037 1.00 89.00 570 PRO A N 1
ATOM 4364 C CA . PRO A 1 570 ? -0.880 -12.690 10.081 1.00 89.00 570 PRO A CA 1
ATOM 4365 C C . PRO A 1 570 ? 0.589 -12.540 10.501 1.00 89.00 570 PRO A C 1
ATOM 4367 O O . PRO A 1 570 ? 0.902 -12.713 11.685 1.00 89.00 570 PRO A O 1
ATOM 4370 N N . PRO A 1 571 ? 1.502 -12.215 9.561 1.00 86.94 571 PRO A N 1
ATOM 4371 C CA . PRO A 1 571 ? 2.879 -11.891 9.916 1.00 86.94 571 PRO A CA 1
ATOM 4372 C C . PRO A 1 571 ? 2.914 -10.857 11.055 1.00 86.94 571 PRO A C 1
ATOM 4374 O O . PRO A 1 571 ? 2.088 -9.939 11.066 1.00 86.94 571 PRO A O 1
ATOM 4377 N N . PRO A 1 572 ? 3.815 -11.002 12.038 1.00 77.25 572 PRO A N 1
ATOM 4378 C CA . PRO A 1 572 ? 3.890 -10.073 13.151 1.00 77.25 572 PRO A CA 1
ATOM 4379 C C . PRO A 1 572 ? 4.433 -8.715 12.694 1.00 77.25 572 PRO A C 1
ATOM 4381 O O . PRO A 1 572 ? 5.089 -8.595 11.659 1.00 77.25 572 PRO A O 1
ATOM 4384 N N . PHE A 1 573 ? 4.184 -7.696 13.513 1.00 72.81 573 PHE A N 1
ATOM 4385 C CA . PHE A 1 573 ? 4.865 -6.410 13.407 1.00 72.81 573 PHE A CA 1
ATOM 4386 C C . PHE A 1 573 ? 6.362 -6.543 13.692 1.00 72.81 573 PHE A C 1
ATOM 4388 O O . PHE A 1 573 ? 6.772 -7.347 14.532 1.00 72.81 573 PHE A O 1
ATOM 4395 N N . GLY A 1 574 ? 7.148 -5.678 13.052 1.00 63.00 574 GLY A N 1
ATOM 4396 C CA . GLY A 1 574 ? 8.599 -5.670 13.179 1.00 63.00 574 GLY A CA 1
ATOM 4397 C C . GLY A 1 574 ? 9.291 -6.821 12.441 1.00 63.00 574 GLY A C 1
ATOM 4398 O O . GLY A 1 574 ? 8.664 -7.713 11.869 1.00 63.00 574 GLY A O 1
ATOM 4399 N N . GLY A 1 575 ? 10.620 -6.761 12.439 1.00 64.62 575 GLY A N 1
ATOM 4400 C CA . GLY A 1 575 ? 11.504 -7.639 11.673 1.00 64.62 575 GLY A CA 1
ATOM 4401 C C . GLY A 1 575 ? 12.558 -6.823 10.914 1.00 64.62 575 GLY A C 1
ATOM 4402 O O . GLY A 1 575 ? 12.510 -5.590 10.936 1.00 64.62 575 GLY A O 1
ATOM 4403 N N . PRO A 1 576 ? 13.540 -7.469 10.263 1.00 65.31 576 PRO A N 1
ATOM 4404 C CA . PRO A 1 576 ? 14.539 -6.765 9.464 1.00 65.31 576 PRO A CA 1
ATOM 4405 C C . PRO A 1 576 ? 13.881 -5.926 8.360 1.00 65.31 576 PRO A C 1
ATOM 4407 O O . PRO A 1 576 ? 13.177 -6.467 7.514 1.00 65.31 576 PRO A O 1
ATOM 4410 N N . GLY A 1 577 ? 14.105 -4.610 8.384 1.00 62.84 577 GLY A N 1
ATOM 4411 C CA . GLY A 1 577 ? 13.777 -3.704 7.282 1.00 62.84 577 GLY A CA 1
ATOM 4412 C C . GLY A 1 577 ? 12.292 -3.425 7.008 1.00 62.84 577 GLY A C 1
ATOM 4413 O O . GLY A 1 577 ? 11.994 -2.857 5.964 1.00 62.84 577 GLY A O 1
ATOM 4414 N N . ALA A 1 578 ? 11.359 -3.771 7.907 1.00 66.00 578 ALA A N 1
ATOM 4415 C CA . ALA A 1 578 ? 9.963 -3.319 7.814 1.00 66.00 578 ALA A CA 1
ATOM 4416 C C . ALA A 1 578 ? 9.329 -3.021 9.182 1.00 66.00 578 ALA A C 1
ATOM 4418 O O . ALA A 1 578 ? 9.471 -3.775 10.145 1.00 66.00 578 ALA A O 1
ATOM 4419 N N . GLU A 1 579 ? 8.570 -1.925 9.237 1.00 67.75 579 GLU A N 1
ATOM 4420 C CA . GLU A 1 579 ? 7.848 -1.453 10.429 1.00 67.75 579 GLU A CA 1
ATOM 4421 C C . GLU A 1 579 ? 6.545 -2.242 10.678 1.00 67.75 579 GLU A C 1
ATOM 4423 O O . GLU A 1 579 ? 6.091 -2.384 11.815 1.00 67.75 579 GLU A O 1
ATOM 4428 N N . SER A 1 580 ? 5.951 -2.794 9.616 1.00 78.12 580 SER A N 1
ATOM 4429 C CA . SER A 1 580 ? 4.665 -3.498 9.614 1.00 78.12 580 SER A CA 1
ATOM 4430 C C . SER A 1 580 ? 4.635 -4.550 8.496 1.00 78.12 580 SER A C 1
ATOM 4432 O O . SER A 1 580 ? 5.396 -4.416 7.533 1.00 78.12 580 SER A O 1
ATOM 4434 N N . PRO A 1 581 ? 3.778 -5.587 8.576 1.00 85.62 581 PRO A N 1
ATOM 4435 C CA . PRO A 1 581 ? 3.517 -6.458 7.436 1.00 85.62 581 PRO A CA 1
ATOM 4436 C C . PRO A 1 581 ? 3.079 -5.657 6.206 1.00 85.62 581 PRO A C 1
ATOM 4438 O O . PRO A 1 581 ? 2.364 -4.663 6.317 1.00 85.62 581 PRO A O 1
ATOM 4441 N N . MET A 1 582 ? 3.470 -6.119 5.026 1.00 90.44 582 MET A N 1
ATOM 4442 C CA . MET A 1 582 ? 3.077 -5.544 3.740 1.00 90.44 582 MET A CA 1
ATOM 4443 C C . MET A 1 582 ? 2.030 -6.428 3.063 1.00 90.44 582 MET A C 1
ATOM 4445 O O . MET A 1 582 ? 1.896 -7.607 3.404 1.00 90.44 582 MET A O 1
ATOM 4449 N N . ALA A 1 583 ? 1.299 -5.868 2.095 1.00 92.81 583 ALA A N 1
ATOM 4450 C CA . ALA A 1 583 ? 0.354 -6.620 1.278 1.00 92.81 583 ALA A CA 1
ATOM 4451 C C . ALA A 1 583 ? 0.654 -6.553 -0.220 1.00 92.81 583 ALA A C 1
ATOM 4453 O O . ALA A 1 583 ? 1.011 -5.514 -0.778 1.00 92.81 583 ALA A O 1
ATOM 4454 N N . ARG A 1 584 ? 0.395 -7.683 -0.875 1.00 93.62 584 ARG A N 1
ATOM 4455 C CA . ARG A 1 584 ? 0.147 -7.810 -2.310 1.00 93.62 584 ARG A CA 1
ATOM 4456 C C . ARG A 1 584 ? -1.198 -8.513 -2.511 1.00 93.62 584 ARG A C 1
ATOM 4458 O O . ARG A 1 584 ? -1.683 -9.206 -1.616 1.00 93.62 584 ARG A O 1
ATOM 4465 N N . VAL A 1 585 ? -1.792 -8.320 -3.681 1.00 92.56 585 VAL A N 1
ATOM 4466 C CA . VAL A 1 585 ? -2.986 -9.043 -4.133 1.00 92.56 585 VAL A CA 1
ATOM 4467 C C . VAL A 1 585 ? -2.715 -9.577 -5.532 1.00 92.56 585 VAL A C 1
ATOM 4469 O O . VAL A 1 585 ? -2.100 -8.872 -6.336 1.00 92.56 585 VAL A O 1
ATOM 4472 N N . ALA A 1 586 ? -3.089 -10.825 -5.782 1.00 91.50 586 ALA A N 1
ATOM 4473 C CA . ALA A 1 586 ? -2.966 -11.475 -7.083 1.00 91.50 586 ALA A CA 1
ATOM 4474 C C . ALA A 1 586 ? -3.757 -12.783 -7.075 1.00 91.50 586 ALA A C 1
ATOM 4476 O O . ALA A 1 586 ? -3.843 -13.427 -6.032 1.00 91.50 586 ALA A O 1
ATOM 4477 N N . ASP A 1 587 ? -4.282 -13.187 -8.226 1.00 89.75 587 ASP A N 1
ATOM 4478 C CA . ASP A 1 587 ? -4.827 -14.527 -8.458 1.00 89.75 587 ASP A CA 1
ATOM 4479 C C . ASP A 1 587 ? -3.685 -15.556 -8.461 1.00 89.75 587 ASP A C 1
ATOM 4481 O O . ASP A 1 587 ? -2.975 -15.706 -9.455 1.00 89.75 587 ASP A O 1
ATOM 4485 N N . ILE A 1 588 ? -3.443 -16.196 -7.311 1.00 89.81 588 ILE A N 1
ATOM 4486 C CA . ILE A 1 588 ? -2.345 -17.158 -7.128 1.00 89.81 588 ILE A CA 1
ATOM 4487 C C . ILE A 1 588 ? -2.776 -18.548 -7.597 1.00 89.81 588 ILE A C 1
ATOM 4489 O O . ILE A 1 588 ? -1.949 -19.331 -8.078 1.00 89.81 588 ILE A O 1
ATOM 4493 N N . ASP A 1 589 ? -4.055 -18.896 -7.429 1.00 85.69 589 ASP A N 1
ATOM 4494 C CA . ASP A 1 589 ? -4.545 -20.237 -7.731 1.00 85.69 589 ASP A CA 1
ATOM 4495 C C . ASP A 1 589 ? -5.238 -20.400 -9.097 1.00 85.69 589 ASP A C 1
ATOM 4497 O O . ASP A 1 589 ? -5.544 -21.539 -9.486 1.00 85.69 589 ASP A O 1
ATOM 4501 N N . GLY A 1 590 ? -5.340 -19.318 -9.871 1.00 82.69 590 GLY A N 1
ATOM 4502 C CA . GLY A 1 590 ? -5.827 -19.269 -11.247 1.00 82.69 590 GLY A CA 1
ATOM 4503 C C . GLY A 1 590 ? -7.348 -19.367 -11.365 1.00 82.69 590 GLY A C 1
ATOM 4504 O O . GLY A 1 590 ? -7.848 -19.782 -12.417 1.00 82.69 590 GLY A O 1
ATOM 4505 N N . ASP A 1 591 ? -8.091 -19.085 -10.292 1.00 83.44 591 ASP A N 1
ATOM 4506 C CA . ASP A 1 591 ? -9.552 -19.187 -10.256 1.00 83.44 591 ASP A CA 1
ATOM 4507 C C . ASP A 1 591 ? -10.279 -17.896 -10.686 1.00 83.44 591 ASP A C 1
ATOM 4509 O O . ASP A 1 591 ? -11.514 -17.869 -10.789 1.00 83.44 591 ASP A O 1
ATOM 4513 N N . GLY A 1 592 ? -9.514 -16.851 -11.018 1.00 81.06 592 GLY A N 1
ATOM 4514 C CA . GLY A 1 592 ? -10.003 -15.537 -11.412 1.00 81.06 592 GLY A CA 1
ATOM 4515 C C . GLY A 1 592 ? -10.277 -14.595 -10.239 1.00 81.06 592 GLY A C 1
ATOM 4516 O O . GLY A 1 592 ? -10.861 -13.529 -10.464 1.00 81.06 592 GLY A O 1
ATOM 4517 N N . GLN A 1 593 ? -9.909 -14.960 -9.009 1.00 85.12 593 GLN A N 1
ATOM 4518 C CA . GLN A 1 593 ? -10.018 -14.115 -7.823 1.00 85.12 593 GLN A CA 1
ATOM 4519 C C . GLN A 1 593 ? -8.650 -13.815 -7.237 1.00 85.12 593 GLN A C 1
ATOM 4521 O O . GLN A 1 593 ? -7.817 -14.689 -7.074 1.00 85.12 593 GLN A O 1
ATOM 4526 N N . ASP A 1 594 ? -8.450 -12.564 -6.829 1.00 88.62 594 ASP A N 1
ATOM 4527 C CA . ASP A 1 594 ? -7.213 -12.209 -6.150 1.00 88.62 594 ASP A CA 1
ATOM 4528 C C . ASP A 1 594 ? -7.193 -12.762 -4.716 1.00 88.62 594 ASP A C 1
ATOM 4530 O O . ASP A 1 594 ? -8.064 -12.434 -3.894 1.00 88.62 594 ASP A O 1
ATOM 4534 N N . GLU A 1 595 ? -6.150 -13.527 -4.397 1.00 92.62 595 GLU A N 1
ATOM 4535 C CA . GLU A 1 595 ? -5.716 -13.834 -3.038 1.00 92.62 595 GLU A CA 1
ATOM 4536 C C . GLU A 1 595 ? -5.148 -12.589 -2.351 1.00 92.62 595 GLU A C 1
ATOM 4538 O O . GLU A 1 595 ? -4.651 -11.651 -2.980 1.00 92.62 595 GLU A O 1
ATOM 4543 N N . VAL A 1 596 ? -5.137 -12.620 -1.016 1.00 95.50 596 VAL A N 1
ATOM 4544 C CA . VAL A 1 596 ? -4.375 -11.656 -0.216 1.00 95.50 596 VAL A CA 1
ATOM 4545 C C . VAL A 1 596 ? -3.062 -12.283 0.227 1.00 95.50 596 VAL A C 1
ATOM 4547 O O . VAL A 1 596 ? -3.051 -13.324 0.882 1.00 95.50 596 VAL A O 1
ATOM 4550 N N . ILE A 1 597 ? -1.955 -11.610 -0.073 1.00 96.25 597 ILE A N 1
ATOM 4551 C CA . ILE A 1 597 ? -0.602 -12.037 0.278 1.00 96.25 597 ILE A CA 1
ATOM 4552 C C . ILE A 1 597 ? -0.064 -11.057 1.316 1.00 96.25 597 ILE A C 1
ATOM 4554 O O . ILE A 1 597 ? 0.193 -9.897 0.996 1.00 96.25 597 ILE A O 1
ATOM 4558 N N . LEU A 1 598 ? 0.107 -11.512 2.556 1.00 95.62 598 LEU A N 1
ATOM 4559 C CA . LEU A 1 598 ? 0.764 -10.749 3.616 1.00 95.62 598 LEU A CA 1
ATOM 4560 C C . LEU A 1 598 ? 2.190 -11.250 3.809 1.00 95.62 598 LEU A C 1
ATOM 4562 O O . LEU A 1 598 ? 2.414 -12.456 3.878 1.00 95.62 598 LEU A O 1
ATOM 4566 N N . TYR A 1 599 ? 3.154 -10.349 3.948 1.00 93.88 599 TYR A N 1
ATOM 4567 C CA . TYR A 1 599 ? 4.556 -10.738 4.091 1.00 93.88 599 TYR A CA 1
ATOM 4568 C C . TYR A 1 599 ? 5.369 -9.708 4.872 1.00 93.88 599 TYR A C 1
ATOM 4570 O O . TYR A 1 599 ? 4.977 -8.555 5.044 1.00 93.88 599 TYR A O 1
ATOM 4578 N N . ASN A 1 600 ? 6.521 -10.158 5.349 1.00 90.81 600 ASN A N 1
ATOM 4579 C CA . ASN A 1 600 ? 7.622 -9.338 5.840 1.00 90.81 600 ASN A CA 1
ATOM 4580 C C . ASN A 1 600 ? 8.944 -9.972 5.359 1.00 90.81 600 ASN A C 1
ATOM 4582 O O . ASN A 1 600 ? 8.917 -10.920 4.573 1.00 90.81 600 ASN A O 1
ATOM 4586 N N . ALA A 1 601 ? 10.101 -9.493 5.826 1.00 89.75 601 ALA A N 1
ATOM 4587 C CA . ALA A 1 601 ? 11.391 -10.063 5.420 1.00 89.75 601 ALA A CA 1
ATOM 4588 C C . ALA A 1 601 ? 11.549 -11.568 5.711 1.00 89.75 601 ALA A C 1
ATOM 4590 O O . ALA A 1 601 ? 12.380 -12.229 5.088 1.00 89.75 601 ALA A O 1
ATOM 4591 N N . GLU A 1 602 ? 10.782 -12.122 6.648 1.00 90.38 602 GLU A N 1
ATOM 4592 C CA . GLU A 1 602 ? 10.993 -13.468 7.181 1.00 90.38 602 GLU A CA 1
ATOM 4593 C C . GLU A 1 602 ? 9.933 -14.484 6.750 1.00 90.38 602 GLU A C 1
ATOM 4595 O O . GLU A 1 602 ? 10.166 -15.690 6.889 1.00 90.38 602 GLU A O 1
ATOM 4600 N N . GLN A 1 603 ? 8.788 -14.039 6.226 1.00 93.06 603 GLN A N 1
ATOM 4601 C CA . GLN A 1 603 ? 7.743 -14.942 5.753 1.00 93.06 603 GLN A CA 1
ATOM 4602 C C . GLN A 1 603 ? 6.798 -14.314 4.728 1.00 93.06 603 GLN A C 1
ATOM 4604 O O . GLN A 1 603 ? 6.520 -13.117 4.771 1.00 93.06 603 GLN A O 1
ATOM 4609 N N . ILE A 1 604 ? 6.214 -15.175 3.893 1.00 96.38 604 ILE A N 1
ATOM 4610 C CA . ILE A 1 604 ? 5.072 -14.886 3.019 1.00 96.38 604 ILE A CA 1
ATOM 4611 C C . ILE A 1 604 ? 3.896 -15.761 3.463 1.00 96.38 604 ILE A C 1
ATOM 4613 O O . ILE A 1 604 ? 4.063 -16.955 3.725 1.00 96.38 604 ILE A O 1
ATOM 4617 N N . VAL A 1 605 ? 2.704 -15.178 3.550 1.00 97.38 605 VAL A N 1
ATOM 4618 C CA . VAL A 1 605 ? 1.468 -15.852 3.954 1.00 97.38 605 VAL A CA 1
ATOM 4619 C C . VAL A 1 605 ? 0.357 -15.495 2.975 1.00 97.38 605 VAL A C 1
ATOM 4621 O O . VAL A 1 605 ? 0.041 -14.321 2.798 1.00 97.38 605 VAL A O 1
ATOM 4624 N N . VAL A 1 606 ? -0.256 -16.505 2.363 1.00 97.56 606 VAL A N 1
ATOM 4625 C CA . VAL A 1 606 ? -1.326 -16.328 1.372 1.00 97.56 606 VAL A CA 1
ATOM 4626 C C . VAL A 1 606 ? -2.663 -16.749 1.970 1.00 97.56 606 VAL A C 1
ATOM 4628 O O . VAL A 1 606 ? -2.768 -17.819 2.578 1.00 97.56 606 VAL A O 1
ATOM 4631 N N . TYR A 1 607 ? -3.689 -15.925 1.773 1.00 96.62 607 TYR A N 1
ATOM 4632 C CA . TYR A 1 607 ? -5.062 -16.152 2.213 1.00 96.62 607 TYR A CA 1
ATOM 4633 C C . TYR A 1 607 ? -5.993 -16.203 1.008 1.00 96.62 607 TYR A C 1
ATOM 4635 O O . TYR A 1 607 ? -6.048 -15.251 0.227 1.00 96.62 607 TYR A O 1
ATOM 4643 N N . ARG A 1 608 ? -6.768 -17.289 0.907 1.00 93.44 608 ARG A N 1
ATOM 4644 C CA . ARG A 1 608 ? -7.772 -17.451 -0.148 1.00 93.44 608 ARG A CA 1
ATOM 4645 C C . ARG A 1 608 ? -8.893 -16.438 0.001 1.00 93.44 608 ARG A C 1
ATOM 4647 O O . ARG A 1 608 ? -9.417 -16.240 1.101 1.00 93.44 608 ARG A O 1
ATOM 4654 N N . ASN A 1 609 ? -9.326 -15.889 -1.125 1.00 89.94 609 ASN A N 1
ATOM 4655 C CA . ASN A 1 609 ? -10.557 -15.125 -1.212 1.00 89.94 609 ASN A CA 1
ATOM 4656 C C . ASN A 1 609 ? -11.752 -16.072 -1.439 1.00 89.94 609 ASN A C 1
ATOM 4658 O O . ASN A 1 609 ? -11.908 -16.628 -2.517 1.00 89.94 609 ASN A O 1
ATOM 4662 N N . PRO A 1 610 ? -12.642 -16.282 -0.451 1.00 87.62 610 PRO A N 1
ATOM 4663 C CA . PRO A 1 610 ? -13.782 -17.183 -0.591 1.00 87.62 610 PRO A CA 1
ATOM 4664 C C . PRO A 1 610 ? -14.945 -16.549 -1.375 1.00 87.62 610 PRO A C 1
ATOM 4666 O O . PRO A 1 610 ? -16.015 -17.155 -1.483 1.00 87.62 610 PRO A O 1
ATOM 4669 N N . SER A 1 611 ? -14.801 -15.304 -1.843 1.00 81.81 611 SER A N 1
ATOM 4670 C CA . SER A 1 611 ? -15.836 -14.634 -2.626 1.00 81.81 611 SER A CA 1
ATOM 4671 C C . SER A 1 611 ? -15.999 -15.319 -3.983 1.00 81.81 611 SER A C 1
ATOM 4673 O O . SER A 1 611 ? -15.008 -15.750 -4.565 1.00 81.81 611 SER A O 1
ATOM 4675 N N . PRO A 1 612 ? -17.219 -15.373 -4.544 1.00 77.38 612 PRO A N 1
ATOM 4676 C CA . PRO A 1 612 ? -17.399 -15.861 -5.905 1.00 77.38 612 PRO A CA 1
ATOM 4677 C C . PRO A 1 612 ? -16.647 -14.965 -6.907 1.00 77.38 612 PRO A C 1
ATOM 4679 O O . PRO A 1 612 ? -16.614 -13.747 -6.678 1.00 77.38 612 PRO A O 1
ATOM 4682 N N . PRO A 1 613 ? -16.129 -15.535 -8.016 1.00 72.06 613 PRO A N 1
ATOM 4683 C CA . PRO A 1 613 ? -15.486 -14.796 -9.098 1.00 72.06 613 PRO A CA 1
ATOM 4684 C C . PRO A 1 613 ? -16.261 -13.541 -9.484 1.00 72.06 613 PRO A C 1
ATOM 4686 O O . PRO A 1 613 ? -17.448 -13.604 -9.826 1.00 72.06 613 PRO A O 1
ATOM 4689 N N . SER A 1 614 ? -15.602 -12.389 -9.392 1.00 65.25 614 SER A N 1
ATOM 4690 C CA . SER A 1 614 ? -16.178 -11.127 -9.839 1.00 65.25 614 SER A CA 1
ATOM 4691 C C . SER A 1 614 ? -15.922 -10.963 -11.338 1.00 65.25 614 SER A C 1
ATOM 4693 O O . SER A 1 614 ? -14.772 -11.014 -11.762 1.00 65.25 614 SER A O 1
ATOM 4695 N N . PRO A 1 615 ? -16.947 -10.684 -12.165 1.00 54.91 615 PRO A N 1
ATOM 4696 C CA . PRO A 1 615 ? -16.758 -10.426 -13.595 1.00 54.91 615 PRO A CA 1
ATOM 4697 C C . PRO A 1 615 ? -15.992 -9.122 -13.883 1.00 54.91 615 PRO A C 1
ATOM 4699 O O . PRO A 1 615 ? -15.707 -8.821 -15.039 1.00 54.91 615 PRO A O 1
ATOM 4702 N N . GLN A 1 616 ? -15.697 -8.326 -12.853 1.00 51.44 616 GLN A N 1
ATOM 4703 C CA . GLN A 1 616 ? -14.829 -7.158 -12.932 1.00 51.44 616 GLN A CA 1
ATOM 4704 C C . GLN A 1 616 ? -13.794 -7.232 -11.800 1.00 51.44 616 GLN A C 1
ATOM 4706 O O . GLN A 1 616 ? -14.206 -7.269 -10.631 1.00 51.44 616 GLN A O 1
ATOM 4711 N N . PRO A 1 617 ? -12.482 -7.247 -12.100 1.00 51.03 617 PRO A N 1
ATOM 4712 C CA . PRO A 1 617 ? -11.468 -7.051 -11.074 1.00 51.03 617 PRO A CA 1
ATOM 4713 C C . PRO A 1 617 ? -11.621 -5.635 -10.510 1.00 51.03 617 PRO A C 1
ATOM 4715 O O . PRO A 1 617 ? -11.797 -4.668 -11.255 1.00 51.03 617 PRO A O 1
ATOM 4718 N N . ALA A 1 618 ? -11.610 -5.510 -9.183 1.00 49.75 618 ALA A N 1
ATOM 4719 C CA . ALA A 1 618 ? -11.853 -4.234 -8.516 1.00 49.75 618 ALA A CA 1
ATOM 4720 C C . ALA A 1 618 ? -10.757 -3.200 -8.828 1.00 49.75 618 ALA A C 1
ATOM 4722 O O . ALA A 1 618 ? -11.063 -2.013 -8.936 1.00 49.75 618 ALA A O 1
ATOM 4723 N N . VAL A 1 619 ? -9.513 -3.658 -9.021 1.00 51.34 619 VAL A N 1
ATOM 4724 C CA . VAL A 1 619 ? -8.356 -2.877 -9.473 1.00 51.34 619 VAL A CA 1
ATOM 4725 C C . VAL A 1 619 ? -7.363 -3.854 -10.106 1.00 51.34 619 VAL A C 1
ATOM 4727 O O . VAL A 1 619 ? -6.784 -4.659 -9.391 1.00 51.34 619 VAL A O 1
ATOM 4730 N N . GLN A 1 620 ? -7.161 -3.826 -11.425 1.00 50.28 620 GLN A N 1
ATOM 4731 C CA . GLN A 1 620 ? -6.029 -4.540 -12.026 1.00 50.28 620 GLN A CA 1
ATOM 4732 C C . GLN A 1 620 ? -4.872 -3.548 -12.170 1.00 50.28 620 GLN A C 1
ATOM 4734 O O . GLN A 1 620 ? -4.743 -2.859 -13.182 1.00 50.28 620 GLN A O 1
ATOM 4739 N N . GLU A 1 621 ? -4.070 -3.415 -11.115 1.00 60.00 621 GLU A N 1
ATOM 4740 C CA . GLU A 1 621 ? -2.720 -2.877 -11.271 1.00 60.00 621 GLU A CA 1
ATOM 4741 C C . GLU A 1 621 ? -1.867 -3.941 -11.973 1.00 60.00 621 GLU A C 1
ATOM 4743 O O . GLU A 1 621 ? -1.981 -5.138 -11.702 1.00 60.00 621 GLU A O 1
ATOM 4748 N N . ARG A 1 622 ? -1.030 -3.511 -12.921 1.00 71.00 622 ARG A N 1
ATOM 4749 C CA . ARG A 1 622 ? -0.039 -4.384 -13.562 1.00 71.00 622 ARG A CA 1
ATOM 4750 C C . ARG A 1 622 ? 0.868 -4.948 -12.458 1.00 71.00 622 ARG A C 1
ATOM 4752 O O . ARG A 1 622 ? 1.527 -4.167 -11.779 1.00 71.00 622 ARG A O 1
ATOM 4759 N N . LEU A 1 623 ? 0.947 -6.275 -12.291 1.00 83.12 623 LEU A N 1
ATOM 4760 C CA . LEU A 1 623 ? 1.744 -6.905 -11.215 1.00 83.12 623 LEU A CA 1
ATOM 4761 C C . LEU A 1 623 ? 3.229 -6.496 -11.225 1.00 83.12 623 LEU A C 1
ATOM 4763 O O . LEU A 1 623 ? 3.875 -6.498 -10.173 1.00 83.12 623 LEU A O 1
ATOM 4767 N N . TYR A 1 624 ? 3.732 -6.133 -12.405 1.00 87.56 624 TYR A N 1
ATOM 4768 C CA . TYR A 1 624 ? 5.124 -5.804 -12.701 1.00 87.56 624 TYR A CA 1
ATOM 4769 C C . TYR A 1 624 ? 5.493 -4.320 -12.521 1.00 87.56 624 TYR A C 1
ATOM 4771 O O . TYR A 1 624 ? 6.675 -3.994 -12.469 1.00 87.56 624 TYR A O 1
ATOM 4779 N N . ASN A 1 625 ? 4.522 -3.410 -12.400 1.00 90.25 625 ASN A N 1
ATOM 4780 C CA . ASN A 1 625 ? 4.776 -1.999 -12.091 1.00 90.25 625 ASN A CA 1
ATOM 4781 C C . ASN A 1 625 ? 4.109 -1.679 -10.757 1.00 90.25 625 ASN A C 1
ATOM 4783 O O . ASN A 1 625 ? 2.941 -1.296 -10.720 1.00 90.25 625 ASN A O 1
ATOM 4787 N N . PHE A 1 626 ? 4.846 -1.867 -9.667 1.00 87.69 626 PHE A N 1
ATOM 4788 C CA . PHE A 1 626 ? 4.350 -1.614 -8.323 1.00 87.69 626 PHE A CA 1
ATOM 4789 C C . PHE A 1 626 ? 5.371 -0.830 -7.505 1.00 87.69 626 PHE A C 1
ATOM 4791 O O . PHE A 1 626 ? 6.565 -0.826 -7.791 1.00 87.69 626 PHE A O 1
ATOM 4798 N N . THR A 1 627 ? 4.874 -0.195 -6.454 1.00 87.12 627 THR A N 1
ATOM 4799 C CA . THR A 1 627 ? 5.678 0.484 -5.444 1.00 87.12 627 THR A CA 1
ATOM 4800 C C . THR A 1 627 ? 4.978 0.361 -4.094 1.00 87.12 627 THR A C 1
ATOM 4802 O O . THR A 1 627 ? 3.784 0.047 -4.022 1.00 87.12 627 THR A O 1
ATOM 4805 N N . TYR A 1 628 ? 5.719 0.563 -3.009 1.00 82.25 628 TYR A N 1
ATOM 4806 C CA . TYR A 1 628 ? 5.138 0.745 -1.678 1.00 82.25 628 TYR A CA 1
ATOM 4807 C C . TYR A 1 628 ? 4.820 2.193 -1.339 1.00 82.25 628 TYR A C 1
ATOM 4809 O O . TYR A 1 628 ? 4.389 2.462 -0.213 1.00 82.25 628 TYR A O 1
ATOM 4817 N N . TYR A 1 629 ? 5.028 3.067 -2.315 1.00 78.75 629 TYR A N 1
ATOM 4818 C CA . TYR A 1 629 ? 4.556 4.428 -2.336 1.00 78.75 629 TYR A CA 1
ATOM 4819 C C . TYR A 1 629 ? 3.372 4.558 -3.331 1.00 78.75 629 TYR A C 1
ATOM 4821 O O . TYR A 1 629 ? 2.627 3.572 -3.535 1.00 78.75 629 TYR A O 1
#

Radius of gyration: 30.22 Å; Cα contacts (8 Å, |Δi|>4): 1643; chains: 1; bounding box: 84×76×83 Å